Protein AF-0000000087521848 (afdb_homodimer)

Secondary structure (DSSP, 8-state):
--------------------------HHHHHHHHHHHHHHHHHHHHHHHHHHHHHHHHHHHHHHHHHHHHHHHHHHHHHHHHHHHHHHHHHHHHHHHHHHHHHHHHHHHTTTTSSSHHHHHHHHHHHHHHHTTEEEE--SSSBP-TTTEEEEEEE--TT--TTBEEEEEE-EEEETTEEEEPEEEEEE---/--------------------------HHHHHHHHHHHHHHHHHHHHHHHHHHHHHHHHHHHHHHHHHHHHHHHHHHHHHHHHHHHHHHHHHHHHHHHHHHHHHHHHHHHTTTTSSSHHHHHHHHHHHHHHHTTEEEE--SSSBP-TTTEEEEEEE--TT--TTBEEEEEE-EEEETTEEEEPEEEEEE---

pLDDT: mean 81.98, std 24.22, range [19.8, 98.88]

InterPro domains:
  IPR000740 GrpE nucleotide exchange factor [MF_01151] (5-189)
  IPR000740 GrpE nucleotide exchange factor [PF01025] (39-188)
  IPR000740 GrpE nucleotide exchange factor [PR00773] (65-81)
  IPR000740 GrpE nucleotide exchange factor [PR00773] (93-108)
  IPR000740 GrpE nucleotide exchange factor [PR00773] (141-156)
  IPR000740 GrpE nucleotide exchange factor [PR00773] (168-187)
  IPR000740 GrpE nucleotide exchange factor [PS01071] (144-187)
  IPR000740 GrpE nucleotide exchange factor [PTHR21237] (8-189)
  IPR000740 GrpE nucleotide exchange factor [cd00446] (59-187)
  IPR009012 GrpE nucleotide exchange factor, head [G3DSA:2.30.22.10] (133-188)
  IPR009012 GrpE nucleotide exchange factor, head [SSF51064] (134-189)
  IPR013805 GrpE nucleotide exchange factor, coiled-coil [G3DSA:3.90.20.20] (2-132)
  IPR013805 GrpE nucleotide exchange factor, coiled-coil [SSF58014] (45-131)

Solvent-accessible surface area (backbone atoms only — not comparable to full-atom values): 21474 Å² total; per-residue (Å²): 138,72,93,75,75,92,79,87,80,79,82,78,81,73,80,82,80,80,80,81,79,78,80,76,82,68,67,70,62,54,56,56,52,51,51,48,48,51,50,49,47,48,52,50,51,50,51,49,50,50,49,51,48,50,49,52,44,52,49,42,51,50,51,38,51,50,50,50,50,50,48,56,52,46,52,56,48,50,58,53,48,52,54,50,42,28,51,49,31,42,48,52,55,53,57,64,43,44,66,44,51,51,50,51,50,53,36,44,75,71,55,69,37,75,59,62,72,60,28,54,44,52,51,48,46,51,50,48,44,38,76,73,42,49,40,79,43,69,72,57,69,38,73,64,42,79,85,54,36,39,79,78,43,77,44,70,28,87,98,33,56,55,58,12,25,56,39,72,76,36,74,10,33,27,44,84,90,44,70,74,38,56,12,32,24,29,30,9,65,16,126,136,85,79,91,84,86,76,86,74,82,79,80,76,76,81,81,81,75,78,78,78,76,80,78,82,70,65,70,63,56,57,56,52,51,52,49,49,50,50,48,49,49,52,49,51,50,52,49,50,50,48,52,48,50,50,51,43,51,50,43,51,50,52,38,52,51,51,51,50,50,49,54,53,46,54,55,47,50,59,54,46,51,54,51,42,29,51,49,31,42,48,52,54,55,57,65,44,44,65,45,53,50,50,51,51,53,36,44,74,72,56,70,38,75,60,64,73,61,27,52,43,51,51,49,46,52,51,50,44,39,75,74,42,50,39,78,45,70,74,56,69,39,76,64,42,78,86,52,35,39,79,77,44,76,44,71,27,87,97,32,56,56,58,13,24,58,38,70,76,37,75,11,32,28,44,85,89,45,72,75,38,55,12,33,24,28,30,10,65,14,124

Foldseek 3Di:
DDDDDDDDDPDCPPPPPPPPPPPPPPPPVVVVVVVVVVVVVVVVVVVVVVVVVVVVVVVVVVVVVVVVVVVVVVVVVVVVVVVVVVLVVLLVVLLVCQVVVQVVVVCVVVVNLVDDDVVVVNVVVVVVNVVSQKDKDFDFLAADDPVQEDEPAEEADPPHAFRTFHGFPAIWIAGVPGTSGHTYTYTHRYD/DDDDDDDPCPDDDDDDPPVPPPPPPPPPVVVVVVVVVVVVVVVVVVVVVVVVVVVVVVVVVVVVVVVVVVVVVVVVVVVVVVVVVVLVVLLVVLLVCQVVVQVVVVCVVVVNLVDDDVVVVNVVVVVVNVVSQKDKDFDFLAADDPVQEDEPAEEADPPHAFRTFHGFPGIWIDGVPGTSGHTYTYTHRYD

Radius of gyration: 54.97 Å; Cα contacts (8 Å, |Δi|>4): 414; chains: 2; bounding box: 96×169×118 Å

Structure (mmCIF, N/CA/C/O backbone):
data_AF-0000000087521848-model_v1
#
loop_
_entity.id
_entity.type
_entity.pdbx_description
1 polymer 'Protein GrpE'
#
loop_
_atom_site.group_PDB
_atom_site.id
_atom_site.type_symbol
_atom_site.label_atom_id
_atom_site.label_alt_id
_atom_site.label_comp_id
_atom_site.label_asym_id
_atom_site.label_entity_id
_atom_site.label_seq_id
_atom_site.pdbx_PDB_ins_code
_atom_site.Cartn_x
_atom_site.Cartn_y
_atom_site.Cartn_z
_atom_site.occupancy
_atom_site.B_iso_or_equiv
_atom_site.auth_seq_id
_atom_site.auth_comp_id
_atom_site.auth_asym_id
_atom_site.auth_atom_id
_atom_site.pdbx_PDB_model_num
ATOM 1 N N . MET A 1 1 ? -57.281 139.625 13.328 1 21.78 1 MET A N 1
ATOM 2 C CA . MET A 1 1 ? -56.188 139.5 12.367 1 21.78 1 MET A CA 1
ATOM 3 C C . MET A 1 1 ? -54.938 138.875 13.039 1 21.78 1 MET A C 1
ATOM 5 O O . MET A 1 1 ? -54.906 138.75 14.258 1 21.78 1 MET A O 1
ATOM 9 N N . SER A 1 2 ? -53.875 139.75 13.156 1 20.95 2 SER A N 1
ATOM 10 C CA . SER A 1 2 ? -52.531 139.5 12.594 1 20.95 2 SER A CA 1
ATOM 11 C C . SER A 1 2 ? -51.531 139.125 13.664 1 20.95 2 SER A C 1
ATOM 13 O O . SER A 1 2 ? -50.344 138.875 13.359 1 20.95 2 SER A O 1
ATOM 15 N N . GLU A 1 3 ? -51.625 139.5 14.93 1 25.28 3 GLU A N 1
ATOM 16 C CA . GLU A 1 3 ? -50.312 140 15.438 1 25.28 3 GLU A CA 1
ATOM 17 C C . GLU A 1 3 ? -49.406 138.75 15.688 1 25.28 3 GLU A C 1
ATOM 19 O O . GLU A 1 3 ? -49.688 137.875 16.531 1 25.28 3 GLU A O 1
ATOM 24 N N . ALA A 1 4 ? -48.406 138.5 14.828 1 26.34 4 ALA A N 1
ATOM 25 C CA . ALA A 1 4 ? -47.531 137.375 14.43 1 26.34 4 ALA A CA 1
ATOM 26 C C . ALA A 1 4 ? -46.562 137.125 15.539 1 26.34 4 ALA A C 1
ATOM 28 O O . ALA A 1 4 ? -46.469 135.875 15.953 1 26.34 4 ALA A O 1
ATOM 29 N N . GLN A 1 5 ? -45.344 137.75 15.734 1 21.48 5 GLN A N 1
ATOM 30 C CA . GLN A 1 5 ? -44.094 137.25 15.164 1 21.48 5 GLN A CA 1
ATOM 31 C C . GLN A 1 5 ? -43.188 136.75 16.234 1 21.48 5 GLN A C 1
ATOM 33 O O . GLN A 1 5 ? -42.25 136 15.93 1 21.48 5 GLN A O 1
ATOM 38 N N . ASP A 1 6 ? -43.219 137.125 17.547 1 24.8 6 ASP A N 1
ATOM 39 C CA . ASP A 1 6 ? -41.875 137.5 18.031 1 24.8 6 ASP A CA 1
ATOM 40 C C . ASP A 1 6 ? -41.062 136.25 18.266 1 24.8 6 ASP A C 1
ATOM 42 O O . ASP A 1 6 ? -41.594 135.25 18.766 1 24.8 6 ASP A O 1
ATOM 46 N N . GLN A 1 7 ? -39.656 136.125 17.938 1 22.33 7 GLN A N 1
ATOM 47 C CA . GLN A 1 7 ? -38.562 135.25 17.406 1 22.33 7 GLN A CA 1
ATOM 48 C C . GLN A 1 7 ? -37.875 134.5 18.5 1 22.33 7 GLN A C 1
ATOM 50 O O . GLN A 1 7 ? -37.5 133.375 18.281 1 22.33 7 GLN A O 1
ATOM 55 N N . ASN A 1 8 ? -37.344 135 19.672 1 25.5 8 ASN A N 1
ATOM 56 C CA . ASN A 1 8 ? -35.906 135 19.875 1 25.5 8 ASN A CA 1
ATOM 57 C C . ASN A 1 8 ? -35.469 133.625 20.391 1 25.5 8 ASN A C 1
ATOM 59 O O . ASN A 1 8 ? -36.312 132.875 20.906 1 25.5 8 ASN A O 1
ATOM 63 N N . ALA A 1 9 ? -34.031 133.375 20.906 1 26.81 9 ALA A N 1
ATOM 64 C CA . ALA A 1 9 ? -32.75 132.75 20.781 1 26.81 9 ALA A CA 1
ATOM 65 C C . ALA A 1 9 ? -32.531 131.75 21.938 1 26.81 9 ALA A C 1
ATOM 67 O O . ALA A 1 9 ? -32.188 132.125 23.047 1 26.81 9 ALA A O 1
ATOM 68 N N . ASN A 1 10 ? -33.5 131 22.344 1 25.69 10 ASN A N 1
ATOM 69 C CA . ASN A 1 10 ? -33.219 130.25 23.562 1 25.69 10 ASN A CA 1
ATOM 70 C C . ASN A 1 10 ? -31.984 129.375 23.406 1 25.69 10 ASN A C 1
ATOM 72 O O . ASN A 1 10 ? -31.906 128.5 22.516 1 25.69 10 ASN A O 1
ATOM 76 N N . SER A 1 11 ? -30.75 129.875 23.859 1 28.94 11 SER A N 1
ATOM 77 C CA . SER A 1 11 ? -29.391 129.375 23.938 1 28.94 11 SER A CA 1
ATOM 78 C C . SER A 1 11 ? -29.359 128 24.594 1 28.94 11 SER A C 1
ATOM 80 O O . SER A 1 11 ? -29.984 127.812 25.641 1 28.94 11 SER A O 1
ATOM 82 N N . GLY A 1 12 ? -29.203 126.875 23.781 1 26.44 12 GLY A N 1
ATOM 83 C CA . GLY A 1 12 ? -29.172 125.438 23.859 1 26.44 12 GLY A CA 1
ATOM 84 C C . GLY A 1 12 ? -28.062 124.875 24.75 1 26.44 12 GLY A C 1
ATOM 85 O O . GLY A 1 12 ? -26.891 125 24.375 1 26.44 12 GLY A O 1
ATOM 86 N N . GLN A 1 13 ? -27.969 125.25 26.141 1 26.81 13 GLN A N 1
ATOM 87 C CA . GLN A 1 13 ? -26.875 124.812 27.016 1 26.81 13 GLN A CA 1
ATOM 88 C C . GLN A 1 13 ? -26.719 123.312 27.016 1 26.81 13 GLN A C 1
ATOM 90 O O . GLN A 1 13 ? -27.609 122.562 27.469 1 26.81 13 GLN A O 1
ATOM 95 N N . GLN A 1 14 ? -26.125 122.688 25.953 1 27.67 14 GLN A N 1
ATOM 96 C CA . GLN A 1 14 ? -25.953 121.25 25.812 1 27.67 14 GLN A CA 1
ATOM 97 C C . GLN A 1 14 ? -25.016 120.688 26.891 1 27.67 14 GLN A C 1
ATOM 99 O O . GLN A 1 14 ? -23.891 121.188 27.062 1 27.67 14 GLN A O 1
ATOM 104 N N . PRO A 1 15 ? -25.484 120.25 28.109 1 32.34 15 PRO A N 1
ATOM 105 C CA . PRO A 1 15 ? -24.594 119.688 29.125 1 32.34 15 PRO A CA 1
ATOM 106 C C . PRO A 1 15 ? -23.766 118.562 28.609 1 32.34 15 PRO A C 1
ATOM 108 O O . PRO A 1 15 ? -24.219 117.75 27.766 1 32.34 15 PRO A O 1
ATOM 111 N N . GLU A 1 16 ? -22.391 118.625 28.422 1 28.19 16 GLU A N 1
ATOM 112 C CA . GLU A 1 16 ? -21.328 117.75 27.984 1 28.19 16 GLU A CA 1
ATOM 113 C C . GLU A 1 16 ? -21.188 116.562 28.953 1 28.19 16 GLU A C 1
ATOM 115 O O . GLU A 1 16 ? -20.859 116.75 30.125 1 28.19 16 GLU A O 1
ATOM 120 N N . ASN A 1 17 ? -22.141 115.562 29.062 1 29.97 17 ASN A N 1
ATOM 121 C CA . ASN A 1 17 ? -22 114.375 29.859 1 29.97 17 ASN A CA 1
ATOM 122 C C . ASN A 1 17 ? -20.734 113.625 29.516 1 29.97 17 ASN A C 1
ATOM 124 O O . ASN A 1 17 ? -20.562 113.125 28.391 1 29.97 17 ASN A O 1
ATOM 128 N N . GLN A 1 18 ? -19.516 113.875 30.062 1 26.53 18 GLN A N 1
ATOM 129 C CA . GLN A 1 18 ? -18.219 113.25 29.953 1 26.53 18 GLN A CA 1
ATOM 130 C C . GLN A 1 18 ? -18.281 111.75 30.406 1 26.53 18 GLN A C 1
ATOM 132 O O . GLN A 1 18 ? -18.516 111.5 3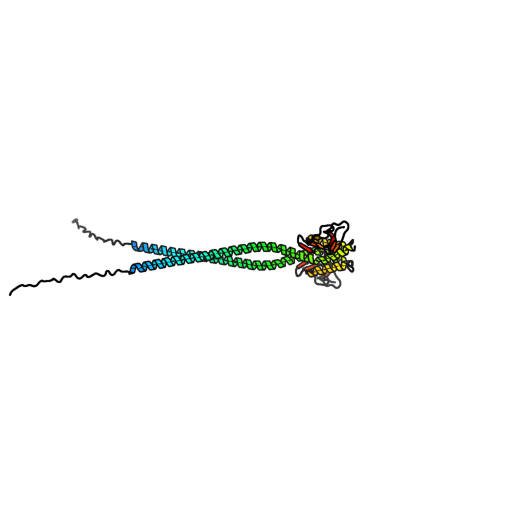1.594 1 26.53 18 GLN A O 1
ATOM 137 N N . GLN A 1 19 ? -18.875 110.812 29.656 1 28.72 19 GLN A N 1
ATOM 138 C CA . GLN A 1 19 ? -18.859 109.375 29.922 1 28.72 19 GLN A CA 1
ATOM 139 C C . GLN A 1 19 ? -17.438 108.812 30.047 1 28.72 19 GLN A C 1
ATOM 141 O O . GLN A 1 19 ? -16.625 109 29.125 1 28.72 19 GLN A O 1
ATOM 146 N N . GLU A 1 20 ? -16.812 108.75 31.234 1 29.39 20 GLU A N 1
ATOM 147 C CA . GLU A 1 20 ? -15.539 108.125 31.625 1 29.39 20 GLU A CA 1
ATOM 148 C C . GLU A 1 20 ? -15.469 106.688 31.156 1 29.39 20 GLU A C 1
ATOM 150 O O . GLU A 1 20 ? -16.312 105.875 31.516 1 29.39 20 GLU A O 1
ATOM 155 N N . ALA A 1 21 ? -14.883 106.312 29.984 1 33.12 21 ALA A N 1
ATOM 156 C CA . ALA A 1 21 ? -14.594 105.062 29.359 1 33.12 21 ALA A CA 1
ATOM 157 C C . ALA A 1 21 ? -13.719 104.188 30.281 1 33.12 21 ALA A C 1
ATOM 159 O O . ALA A 1 21 ? -12.617 104.562 30.656 1 33.12 21 ALA A O 1
ATOM 160 N N . ALA A 1 22 ? -14.289 103.375 31.172 1 34.16 22 ALA A N 1
ATOM 161 C CA . ALA A 1 22 ? -13.594 102.312 31.922 1 34.16 22 ALA A CA 1
ATOM 162 C C . ALA A 1 22 ? -12.844 101.375 30.969 1 34.16 22 ALA A C 1
ATOM 164 O O . ALA A 1 22 ? -13.422 100.875 30.031 1 34.16 22 ALA A O 1
ATOM 165 N N . GLU A 1 23 ? -11.602 101.5 30.672 1 31.2 23 GLU A N 1
ATOM 166 C CA . GLU A 1 23 ? -10.664 100.625 29.953 1 31.2 23 GLU A CA 1
ATOM 167 C C . GLU A 1 23 ? -10.594 99.25 30.578 1 31.2 23 GLU A C 1
ATOM 169 O O . GLU A 1 23 ? -10.156 99.125 31.719 1 31.2 23 GLU A O 1
ATOM 174 N N . ALA A 1 24 ? -11.562 98.312 30.406 1 39.66 24 ALA A N 1
ATOM 175 C CA . ALA A 1 24 ? -11.539 96.938 30.828 1 39.66 24 ALA A CA 1
ATOM 176 C C . ALA A 1 24 ? -10.297 96.188 30.312 1 39.66 24 ALA A C 1
ATOM 178 O O . ALA A 1 24 ? -9.984 96.312 29.125 1 39.66 24 ALA A O 1
ATOM 179 N N . GLN A 1 25 ? -9.312 95.938 31.109 1 36.03 25 GLN A N 1
ATOM 180 C CA . GLN A 1 25 ? -8.094 95.188 30.875 1 36.03 25 GLN A CA 1
ATOM 181 C C . GLN A 1 25 ? -8.414 93.75 30.5 1 36.03 25 GLN A C 1
ATOM 183 O O . GLN A 1 25 ? -8.93 93 31.312 1 36.03 25 GLN A O 1
ATOM 188 N N . PRO A 1 26 ? -8.922 93.375 29.312 1 44.09 26 PRO A N 1
ATOM 189 C CA . PRO A 1 26 ? -9.305 92.062 28.797 1 44.09 26 PRO A CA 1
ATOM 190 C C . PRO A 1 26 ? -8.156 91.062 28.844 1 44.09 26 PRO A C 1
ATOM 192 O O . PRO A 1 26 ? -8.336 89.875 28.469 1 44.09 26 PRO A O 1
ATOM 195 N N . ASN A 1 27 ? -6.926 91.375 29.156 1 47.56 27 ASN A N 1
ATOM 196 C CA . ASN A 1 27 ? -5.84 90.562 28.672 1 47.56 27 ASN A CA 1
ATOM 197 C C . ASN A 1 27 ? -5.652 89.312 29.547 1 47.56 27 ASN A C 1
ATOM 199 O O . ASN A 1 27 ? -5.004 88.312 29.141 1 47.56 27 ASN A O 1
ATOM 203 N N . ALA A 1 28 ? -5.98 89.25 30.859 1 55.75 28 ALA A N 1
ATOM 204 C CA . ALA A 1 28 ? -5.57 88.125 31.703 1 55.75 28 ALA A CA 1
ATOM 205 C C . ALA A 1 28 ? -6.434 86.938 31.422 1 55.75 28 ALA A C 1
ATOM 207 O O . ALA A 1 28 ? -5.957 85.812 31.516 1 55.75 28 ALA A O 1
ATOM 208 N N . ASP A 1 29 ? -7.668 87.125 30.906 1 57.5 29 ASP A N 1
ATOM 209 C CA . ASP A 1 29 ? -8.617 86 30.766 1 57.5 29 ASP A CA 1
ATOM 210 C C . ASP A 1 29 ? -8.359 85.188 29.5 1 57.5 29 ASP A C 1
ATOM 212 O O . ASP A 1 29 ? -8.555 84 29.484 1 57.5 29 ASP A O 1
ATOM 216 N N . ALA A 1 30 ? -7.707 85.812 28.5 1 63.31 30 ALA A N 1
ATOM 217 C CA . ALA A 1 30 ? -7.512 85.125 27.219 1 63.31 30 ALA A CA 1
ATOM 218 C C . ALA A 1 30 ? -6.363 84.125 27.297 1 63.31 30 ALA A C 1
ATOM 220 O O . ALA A 1 30 ? -6.441 83.062 26.719 1 63.31 30 ALA A O 1
ATOM 221 N N . LEU A 1 31 ? -5.316 84.438 28.109 1 58.38 31 LEU A N 1
ATOM 222 C CA . LEU A 1 31 ? -4.172 83.562 28.234 1 58.38 31 LEU A CA 1
ATOM 223 C C . LEU A 1 31 ? -4.543 82.312 29.031 1 58.38 31 LEU A C 1
ATOM 225 O O . LEU A 1 31 ? -4.105 81.188 28.719 1 58.38 31 LEU A O 1
ATOM 229 N N . GLY A 1 32 ? -5.371 82.5 30.062 1 63.59 32 GLY A N 1
ATOM 230 C CA . GLY A 1 32 ? -5.836 81.375 30.859 1 63.59 32 GLY A CA 1
ATOM 231 C C . GLY A 1 32 ? -6.734 80.438 30.094 1 63.59 32 GLY A C 1
ATOM 232 O O . GLY A 1 32 ? -6.664 79.188 30.281 1 63.59 32 GLY A O 1
ATOM 233 N N . GLN A 1 33 ? -7.535 80.938 29.203 1 65.19 33 GLN A N 1
ATOM 234 C CA . GLN A 1 33 ? -8.43 80.188 28.375 1 65.19 33 GLN A CA 1
ATOM 235 C C . GLN A 1 33 ? -7.645 79.438 27.297 1 65.19 33 GLN A C 1
ATOM 237 O O . GLN A 1 33 ? -7.969 78.25 26.984 1 65.19 33 GLN A O 1
ATOM 242 N N . ALA A 1 34 ? -6.582 80.062 26.75 1 65.19 34 ALA A N 1
ATOM 243 C CA . ALA A 1 34 ? -5.738 79.375 25.75 1 65.19 34 ALA A CA 1
ATOM 244 C C . ALA A 1 34 ? -4.973 78.25 26.359 1 65.19 34 ALA A C 1
ATOM 246 O O . ALA A 1 34 ? -4.832 77.188 25.719 1 65.19 34 ALA A O 1
ATOM 247 N N . GLU A 1 35 ? -4.5 78.375 27.625 1 62.38 35 GLU A N 1
ATOM 248 C CA . GLU A 1 35 ? -3.785 77.312 28.328 1 62.38 35 GLU A CA 1
ATOM 249 C C . GLU A 1 35 ? -4.719 76.188 28.672 1 62.38 35 GLU A C 1
ATOM 251 O O . GLU A 1 35 ? -4.324 75 28.594 1 62.38 35 GLU A O 1
ATOM 256 N N . ALA A 1 36 ? -5.953 76.5 29 1 66.62 36 ALA A N 1
ATOM 257 C CA . ALA A 1 36 ? -6.949 75.438 29.297 1 66.62 36 ALA A CA 1
ATOM 258 C C . ALA A 1 36 ? -7.312 74.688 28.031 1 66.62 36 ALA A C 1
ATOM 260 O O . ALA A 1 36 ? -7.488 73.438 28.078 1 66.62 36 ALA A O 1
ATOM 261 N N . ILE A 1 37 ? -7.363 75.375 26.906 1 69.44 37 ILE A N 1
ATOM 262 C CA . ILE A 1 37 ? -7.695 74.75 25.625 1 69.44 37 ILE A CA 1
ATOM 263 C C . ILE A 1 37 ? -6.539 73.812 25.172 1 69.44 37 ILE A C 1
ATOM 265 O O . ILE A 1 37 ? -6.754 72.75 24.688 1 69.44 37 ILE A O 1
ATOM 269 N N . LEU A 1 38 ? -5.328 74.375 25.375 1 62.38 38 LEU A N 1
ATOM 270 C CA . LEU A 1 38 ? -4.152 73.625 25.016 1 62.38 38 LEU A CA 1
ATOM 271 C C . LEU A 1 38 ? -4.012 72.375 25.906 1 62.38 38 LEU A C 1
ATOM 273 O O . LEU A 1 38 ? -3.643 71.312 25.422 1 62.38 38 LEU A O 1
ATOM 277 N N . ASN A 1 39 ? -4.27 72.562 27.219 1 61.84 39 ASN A N 1
ATOM 278 C CA . ASN A 1 39 ? -4.23 71.438 28.156 1 61.84 39 ASN A CA 1
ATOM 279 C C . ASN A 1 39 ? -5.32 70.438 27.844 1 61.84 39 ASN A C 1
ATOM 281 O O . ASN A 1 39 ? -5.09 69.25 27.938 1 61.84 39 ASN A O 1
ATOM 285 N N . GLU A 1 40 ? -6.461 71 27.547 1 65.81 40 GLU A N 1
ATOM 286 C CA . GLU A 1 40 ? -7.566 70.125 27.188 1 65.81 40 GLU A CA 1
ATOM 287 C C . GLU A 1 40 ? -7.301 69.375 25.875 1 65.81 40 GLU A C 1
ATOM 289 O O . GLU A 1 40 ? -7.629 68.188 25.719 1 65.81 40 GLU A O 1
ATOM 294 N N . ALA A 1 41 ? -6.707 70.062 24.875 1 66.62 41 ALA A N 1
ATOM 295 C CA . ALA A 1 41 ? -6.328 69.438 23.594 1 66.62 41 ALA A CA 1
ATOM 296 C C . ALA A 1 41 ? -5.23 68.438 23.797 1 66.62 41 ALA A C 1
ATOM 298 O O . ALA A 1 41 ? -5.211 67.375 23.094 1 66.62 41 ALA A O 1
ATOM 299 N N . GLY A 1 42 ? -4.328 68.688 24.688 1 62.62 42 GLY A N 1
ATOM 300 C CA . GLY A 1 42 ? -3.271 67.75 25.016 1 62.62 42 GLY A CA 1
ATOM 301 C C . GLY A 1 42 ? -3.787 66.5 25.672 1 62.62 42 GLY A C 1
ATOM 302 O O . GLY A 1 42 ? -3.32 65.375 25.344 1 62.62 42 GLY A O 1
ATOM 303 N N . VAL A 1 43 ? -4.672 66.75 26.641 1 64.94 43 VAL A N 1
ATOM 304 C CA . VAL A 1 43 ? -5.266 65.625 27.328 1 64.94 43 VAL A CA 1
ATOM 305 C C . VAL A 1 43 ? -6.102 64.812 26.359 1 64.94 43 VAL A C 1
ATOM 307 O O . VAL A 1 43 ? -6.086 63.562 26.406 1 64.94 43 VAL A O 1
ATOM 310 N N . SER A 1 44 ? -6.797 65.5 25.453 1 63.69 44 SER A N 1
ATOM 311 C CA . SER A 1 44 ? -7.629 64.812 24.453 1 63.69 44 SER A CA 1
ATOM 312 C C . SER A 1 44 ? -6.777 64.062 23.453 1 63.69 44 SER A C 1
ATOM 314 O O . SER A 1 44 ? -7.121 62.938 23.062 1 63.69 44 SER A O 1
ATOM 316 N N . ALA A 1 45 ? -5.68 64.625 23.047 1 63.25 45 ALA A N 1
ATOM 317 C CA . ALA A 1 45 ? -4.766 64 22.109 1 63.25 45 ALA A CA 1
ATOM 318 C C . ALA A 1 45 ? -4.109 62.781 22.766 1 63.25 45 ALA A C 1
ATOM 320 O O . ALA A 1 45 ? -3.943 61.719 22.125 1 63.25 45 ALA A O 1
ATOM 321 N N . GLU A 1 46 ? -3.793 62.844 24.031 1 62.97 46 GLU A N 1
ATOM 322 C CA . GLU A 1 46 ? -3.191 61.75 24.781 1 62.97 46 GLU A CA 1
ATOM 323 C C . GLU A 1 46 ? -4.18 60.594 24.984 1 62.97 46 GLU A C 1
ATOM 325 O O . GLU A 1 46 ? -3.807 59.438 24.891 1 62.97 46 GLU A O 1
ATOM 330 N N . GLN A 1 47 ? -5.414 61.031 25.266 1 64.62 47 GLN A N 1
ATOM 331 C CA . GLN A 1 47 ? -6.465 60.031 25.422 1 64.62 47 GLN A CA 1
ATOM 332 C C . GLN A 1 47 ? -6.742 59.312 24.109 1 64.62 47 GLN A C 1
ATOM 334 O O . GLN A 1 47 ? -6.961 58.094 24.094 1 64.62 47 GLN A O 1
ATOM 339 N N . SER A 1 48 ? -6.688 60.031 23.016 1 68.25 48 SER A N 1
ATOM 340 C CA . SER A 1 48 ? -6.914 59.438 21.688 1 68.25 48 SER A CA 1
ATOM 341 C C . SER A 1 48 ? -5.793 58.5 21.297 1 68.25 48 SER A C 1
ATOM 343 O O . SER A 1 48 ? -6.051 57.438 20.734 1 68.25 48 SER A O 1
ATOM 345 N N . GLU A 1 49 ? -4.605 58.875 21.641 1 67.12 49 GLU A N 1
ATOM 346 C CA . GLU A 1 49 ? -3.463 58.031 21.344 1 67.12 49 GLU A CA 1
ATOM 347 C C . GLU A 1 49 ? -3.5 56.75 22.172 1 67.12 49 GLU A C 1
ATOM 349 O O . GLU A 1 49 ? -3.18 55.656 21.672 1 67.12 49 GLU A O 1
ATOM 354 N N . GLN A 1 50 ? -3.918 56.938 23.406 1 68.94 50 GLN A N 1
ATOM 355 C CA . GLN A 1 50 ? -4.051 55.812 24.297 1 68.94 50 GLN A CA 1
ATOM 356 C C . GLN A 1 50 ? -5.148 54.844 23.797 1 68.94 50 GLN A C 1
ATOM 358 O O . GLN A 1 50 ? -4.996 53.625 23.859 1 68.94 50 GLN A O 1
ATOM 363 N N . ASP A 1 51 ? -6.18 55.5 23.297 1 73.56 51 ASP A N 1
ATOM 364 C CA . ASP A 1 51 ? -7.285 54.719 22.766 1 73.56 51 ASP A CA 1
ATOM 365 C C . ASP A 1 51 ? -6.863 53.969 21.484 1 73.56 51 ASP A C 1
ATOM 367 O O . ASP A 1 51 ? -7.227 52.812 21.297 1 73.56 51 ASP A O 1
ATOM 371 N N . GLU A 1 52 ? -6.105 54.656 20.641 1 74.94 52 GLU A N 1
ATOM 372 C CA . GLU A 1 52 ? -5.641 54.062 19.391 1 74.94 52 GLU A CA 1
ATOM 373 C C . GLU A 1 52 ? -4.684 52.906 19.672 1 74.94 52 GLU A C 1
ATOM 375 O O . GLU A 1 52 ? -4.758 51.844 19.016 1 74.94 52 GLU A O 1
ATOM 380 N N . VAL A 1 53 ? -3.889 53.062 20.672 1 79.06 53 VAL A N 1
ATOM 381 C CA . VAL A 1 53 ? -2.916 52.031 21.047 1 79.06 53 VAL A CA 1
ATOM 382 C C . VAL A 1 53 ? -3.635 50.844 21.656 1 79.06 53 VAL A C 1
ATOM 384 O O . VAL A 1 53 ? -3.293 49.688 21.375 1 79.06 53 VAL A O 1
ATOM 387 N N . GLY A 1 54 ? -4.602 51.188 22.453 1 82.38 54 GLY A N 1
ATOM 388 C CA . GLY A 1 54 ? -5.434 50.156 23.016 1 82.38 54 GLY A CA 1
ATOM 389 C C . GLY A 1 54 ? -6.137 49.312 21.953 1 82.38 54 GLY A C 1
ATOM 390 O O . GLY A 1 54 ? -6.219 48.094 22.078 1 82.38 54 GLY A O 1
ATOM 391 N N . GLU A 1 55 ? -6.547 50 20.906 1 87.56 55 GLU A N 1
ATOM 392 C CA . GLU A 1 55 ? -7.215 49.312 19.797 1 87.56 55 GLU A CA 1
ATOM 393 C C . GLU A 1 55 ? -6.238 48.438 19.031 1 87.56 55 GLU A C 1
ATOM 395 O O . GLU A 1 55 ? -6.582 47.312 18.656 1 87.56 55 GLU A O 1
ATOM 400 N N . VAL A 1 56 ? -5.004 48.938 18.766 1 89 56 VAL A N 1
ATOM 401 C CA . VAL A 1 56 ? -3.99 48.188 18.047 1 89 56 VAL A CA 1
ATOM 402 C C . VAL A 1 56 ? -3.604 46.938 18.844 1 89 56 VAL A C 1
ATOM 404 O O . VAL A 1 56 ? -3.459 45.875 18.297 1 89 56 VAL A O 1
ATOM 407 N N . VAL A 1 57 ? -3.473 47.062 20.203 1 91.06 57 VAL A N 1
ATOM 408 C CA . VAL A 1 57 ? -3.117 45.969 21.078 1 91.06 57 VAL A CA 1
ATOM 409 C C . VAL A 1 57 ? -4.211 44.906 21.047 1 91.06 57 VAL A C 1
ATOM 411 O O . VAL A 1 57 ? -3.918 43.688 20.953 1 91.06 57 VAL A O 1
ATOM 414 N N . THR A 1 58 ? -5.461 45.406 21.125 1 93 58 THR A N 1
ATOM 415 C CA . THR A 1 58 ? -6.594 44.469 21.094 1 93 58 THR A CA 1
ATOM 416 C C . THR A 1 58 ? -6.645 43.719 19.766 1 93 58 THR A C 1
ATOM 418 O O . THR A 1 58 ? -6.879 42.531 19.734 1 93 58 THR A O 1
ATOM 421 N N . GLU A 1 59 ? -6.398 44.469 18.703 1 95.06 59 GLU A N 1
ATOM 422 C CA . GLU A 1 59 ? -6.41 43.875 17.375 1 95.06 59 GLU A CA 1
ATOM 423 C C . GLU A 1 59 ? -5.293 42.844 17.234 1 95.06 59 GLU A C 1
ATOM 425 O O . GLU A 1 59 ? -5.523 41.719 16.734 1 95.06 59 GLU A O 1
ATOM 430 N N . LEU A 1 60 ? -4.059 43.156 17.688 1 95.38 60 LEU A N 1
ATOM 431 C CA . LEU A 1 60 ? -2.916 42.25 17.578 1 95.38 60 LEU A CA 1
ATOM 432 C C . LEU A 1 60 ? -3.131 41 18.438 1 95.38 60 LEU A C 1
ATOM 434 O O . LEU A 1 60 ? -2.785 39.906 18.016 1 95.38 60 LEU A O 1
ATOM 438 N N . ARG A 1 61 ? -3.73 41.156 19.641 1 94.81 61 ARG A N 1
ATOM 439 C CA . ARG A 1 61 ? -4.023 40.031 20.516 1 94.81 61 ARG A CA 1
ATOM 440 C C . ARG A 1 61 ? -5.051 39.094 19.891 1 94.81 61 ARG A C 1
ATOM 442 O O . ARG A 1 61 ? -4.902 37.875 19.953 1 94.81 61 ARG A O 1
ATOM 449 N N . ASN A 1 62 ? -6.066 39.719 19.266 1 96.62 62 ASN A N 1
ATOM 450 C CA . ASN A 1 62 ? -7.086 38.938 18.594 1 96.62 62 ASN A CA 1
ATOM 451 C C . ASN A 1 62 ? -6.504 38.156 17.406 1 96.62 62 ASN A C 1
ATOM 453 O O . ASN A 1 62 ? -6.84 37 17.188 1 96.62 62 ASN A O 1
ATOM 457 N N . ASP A 1 63 ? -5.645 38.812 16.625 1 97.31 63 ASP A N 1
ATOM 458 C CA . ASP A 1 63 ? -5.008 38.188 15.477 1 97.31 63 ASP A CA 1
ATOM 459 C C . ASP A 1 63 ? -4.113 37.031 15.938 1 97.31 63 ASP A C 1
ATOM 461 O O . ASP A 1 63 ? -4.109 35.938 15.32 1 97.31 63 ASP A O 1
ATOM 465 N N . LEU A 1 64 ? -3.377 37.25 17.047 1 97.5 64 LEU A N 1
ATOM 466 C CA . LEU A 1 64 ? -2.496 36.219 17.609 1 97.5 64 LEU A CA 1
ATOM 467 C C . LEU A 1 64 ? -3.297 35 18.094 1 97.5 64 LEU A C 1
ATOM 469 O O . LEU A 1 64 ? -2.938 33.875 17.812 1 97.5 64 LEU A O 1
ATOM 473 N N . LEU A 1 65 ? -4.422 35.312 18.797 1 97.12 65 LEU A N 1
ATOM 474 C CA . LEU A 1 65 ? -5.273 34.25 19.312 1 97.12 65 LEU A CA 1
ATOM 475 C C . LEU A 1 65 ? -5.918 33.469 18.172 1 97.12 65 LEU A C 1
ATOM 477 O O . LEU A 1 65 ? -6.008 32.25 18.234 1 97.12 65 LEU A O 1
ATOM 481 N N . ARG A 1 66 ? -6.355 34.156 17.141 1 97.25 66 ARG A N 1
ATOM 482 C CA . ARG A 1 66 ? -6.949 33.5 15.969 1 97.25 66 ARG A CA 1
ATOM 483 C C . ARG A 1 66 ? -5.941 32.594 15.266 1 97.25 66 ARG A C 1
ATOM 485 O O . ARG A 1 66 ? -6.25 31.453 14.945 1 97.25 66 ARG A O 1
ATOM 492 N N . LEU A 1 67 ? -4.746 33.125 15.039 1 97.56 67 LEU A N 1
ATOM 493 C CA . LEU A 1 67 ? -3.709 32.312 14.375 1 97.56 67 LEU A CA 1
ATOM 494 C C . LEU A 1 67 ? -3.326 31.109 15.211 1 97.56 67 LEU A C 1
ATOM 496 O O . LEU A 1 67 ? -3.09 30.031 14.672 1 97.56 67 LEU A O 1
ATOM 500 N N . GLN A 1 68 ? -3.256 31.25 16.531 1 97.12 68 GLN A N 1
ATOM 501 C CA . GLN A 1 68 ? -2.971 30.141 17.438 1 97.12 68 GLN A CA 1
ATOM 502 C C . GLN A 1 68 ? -4.043 29.062 17.344 1 97.12 68 GLN A C 1
ATOM 504 O O . GLN A 1 68 ? -3.727 27.859 17.266 1 97.12 68 GLN A O 1
ATOM 509 N N . ALA A 1 69 ? -5.254 29.562 17.266 1 97.25 69 ALA A N 1
ATOM 510 C CA . ALA A 1 69 ? -6.363 28.625 17.125 1 97.25 69 ALA A CA 1
ATOM 511 C C . ALA A 1 69 ? -6.312 27.891 15.789 1 97.25 69 ALA A C 1
ATOM 513 O O . ALA A 1 69 ? -6.531 26.672 15.727 1 97.25 69 ALA A O 1
ATOM 514 N N . GLU A 1 70 ? -6.043 28.672 14.773 1 96.69 70 GLU A N 1
ATOM 515 C CA . GLU A 1 70 ? -5.918 28.094 13.445 1 96.69 70 GLU A CA 1
ATOM 516 C C . GLU A 1 70 ? -4.793 27.062 13.398 1 96.69 70 GLU A C 1
ATOM 518 O O . GLU A 1 70 ? -4.953 25.984 12.812 1 96.69 70 GLU A O 1
ATOM 523 N N . TYR A 1 71 ? -3.742 27.391 14.094 1 96.25 71 TYR A N 1
ATOM 524 C CA . TYR A 1 71 ? -2.584 26.5 14.117 1 96.25 71 TYR A CA 1
ATOM 525 C C . TYR A 1 71 ? -2.896 25.219 14.875 1 96.25 71 TYR A C 1
ATOM 527 O O . TYR A 1 71 ? -2.58 24.125 14.414 1 96.25 71 TYR A O 1
ATOM 535 N N . VAL A 1 72 ? -3.553 25.266 15.984 1 95.62 72 VAL A N 1
ATOM 536 C CA . VAL A 1 72 ? -3.912 24.109 16.797 1 95.62 72 VAL A CA 1
ATOM 537 C C . VAL A 1 72 ? -4.887 23.219 16.031 1 95.62 72 VAL A C 1
ATOM 539 O O . VAL A 1 72 ? -4.715 22 15.984 1 95.62 72 VAL A O 1
ATOM 542 N N . ASN A 1 73 ? -5.848 23.875 15.344 1 95.38 73 ASN A N 1
ATOM 543 C CA . ASN A 1 73 ? -6.824 23.141 14.547 1 95.38 73 ASN A CA 1
ATOM 544 C C . ASN A 1 73 ? -6.168 22.453 13.352 1 95.38 73 ASN A C 1
ATOM 546 O O . ASN A 1 73 ? -6.492 21.312 13.031 1 95.38 73 ASN A O 1
ATOM 550 N N . TYR A 1 74 ? -5.25 23.188 12.812 1 96.31 74 TYR A N 1
ATOM 551 C CA . TYR A 1 74 ? -4.535 22.641 11.664 1 96.31 74 TYR A CA 1
ATOM 552 C C . TYR A 1 74 ? -3.701 21.438 12.062 1 96.31 74 TYR A C 1
ATOM 554 O O . TYR A 1 74 ? -3.695 20.422 11.359 1 96.31 74 TYR A O 1
ATOM 562 N N . ARG A 1 75 ? -3.082 21.5 13.227 1 94.12 75 ARG A N 1
ATOM 563 C CA . ARG A 1 75 ? -2.262 20.391 13.711 1 94.12 75 ARG A CA 1
ATOM 564 C C . ARG A 1 75 ? -3.107 19.141 13.938 1 94.12 75 ARG A C 1
ATOM 566 O O . ARG A 1 75 ? -2.693 18.031 13.594 1 94.12 75 ARG A O 1
ATOM 573 N N . LYS A 1 76 ? -4.273 19.312 14.445 1 93.56 76 LYS A N 1
ATOM 574 C CA . LYS A 1 76 ? -5.191 18.188 14.664 1 93.56 76 LYS A CA 1
ATOM 575 C C . LYS A 1 76 ? -5.637 17.578 13.336 1 93.56 76 LYS A C 1
ATOM 577 O O . LYS A 1 76 ? -5.727 16.359 13.211 1 93.56 76 LYS A O 1
ATOM 582 N N . ARG A 1 77 ? -5.871 18.406 12.375 1 94 77 ARG A N 1
ATOM 583 C CA . ARG A 1 77 ? -6.281 17.953 11.055 1 94 77 ARG A CA 1
ATOM 584 C C . ARG A 1 77 ? -5.156 17.188 10.367 1 94 77 ARG A C 1
ATOM 586 O O . ARG A 1 77 ? -5.398 16.172 9.711 1 94 77 ARG A O 1
ATOM 593 N N . VAL A 1 78 ? -3.91 17.688 10.547 1 94.5 78 VAL A N 1
ATOM 594 C CA . VAL A 1 78 ? -2.752 17.062 9.906 1 94.5 78 VAL A CA 1
ATOM 595 C C . VAL A 1 78 ? -2.58 15.641 10.422 1 94.5 78 VAL A C 1
ATOM 597 O O . VAL A 1 78 ? -2.318 14.719 9.641 1 94.5 78 VAL A O 1
ATOM 600 N N . GLU A 1 79 ? -2.781 15.438 11.719 1 89.88 79 GLU A N 1
ATOM 601 C CA . GLU A 1 79 ? -2.656 14.094 12.281 1 89.88 79 GLU A CA 1
ATOM 602 C C . GLU A 1 79 ? -3.709 13.156 11.695 1 89.88 79 GLU A C 1
ATOM 604 O O . GLU A 1 79 ? -3.404 12.016 11.344 1 89.88 79 GLU A O 1
ATOM 609 N N . ARG A 1 80 ? -4.871 13.609 11.547 1 90.75 80 ARG A N 1
ATOM 610 C CA . ARG A 1 80 ? -5.945 12.828 10.945 1 90.75 80 ARG A CA 1
ATOM 611 C C . ARG A 1 80 ? -5.672 12.555 9.469 1 90.75 80 ARG A C 1
ATOM 613 O O . ARG A 1 80 ? -5.887 11.445 8.984 1 90.75 80 ARG A O 1
ATOM 620 N N . ASP A 1 81 ? -5.191 13.539 8.852 1 93.25 81 ASP A N 1
ATOM 621 C CA . ASP A 1 81 ? -4.887 13.43 7.43 1 93.25 81 ASP A CA 1
ATOM 622 C C . ASP A 1 81 ? -3.76 12.43 7.18 1 93.25 81 ASP A C 1
ATOM 624 O O . ASP A 1 81 ? -3.781 11.695 6.191 1 93.25 81 ASP A O 1
ATOM 628 N N . ARG A 1 82 ? -2.838 12.328 8.141 1 94.62 82 ARG A N 1
ATOM 629 C CA . ARG A 1 82 ? -1.735 11.383 8.016 1 94.62 82 ARG A CA 1
ATOM 630 C C . ARG A 1 82 ? -2.25 9.945 7.973 1 94.62 82 ARG A C 1
ATOM 632 O O . ARG A 1 82 ? -1.803 9.141 7.152 1 94.62 82 ARG A O 1
ATOM 639 N N . GLU A 1 83 ? -3.18 9.586 8.727 1 94.12 83 GLU A N 1
ATOM 640 C CA . GLU A 1 83 ? -3.773 8.258 8.758 1 94.12 83 GLU A CA 1
ATOM 641 C C . GLU A 1 83 ? -4.551 7.969 7.477 1 94.12 83 GLU A C 1
ATOM 643 O O . GLU A 1 83 ? -4.477 6.867 6.93 1 94.12 83 GLU A O 1
ATOM 648 N N . ALA A 1 84 ? -5.238 8.984 7.062 1 94.94 84 ALA A N 1
ATOM 649 C CA . ALA A 1 84 ? -6.016 8.828 5.836 1 94.94 84 ALA A CA 1
ATOM 650 C C . ALA A 1 84 ? -5.105 8.594 4.637 1 94.94 84 ALA A C 1
ATOM 652 O O . ALA A 1 84 ? -5.418 7.785 3.76 1 94.94 84 ALA A O 1
ATOM 653 N N . VAL A 1 85 ? -4.016 9.289 4.629 1 96.38 85 VAL A N 1
ATOM 654 C CA . VAL A 1 85 ? -3.059 9.148 3.539 1 96.38 85 VAL A CA 1
ATOM 655 C C . VAL A 1 85 ? -2.482 7.734 3.535 1 96.38 85 VAL A C 1
ATOM 657 O O . VAL A 1 85 ? -2.391 7.098 2.484 1 96.38 85 VAL A O 1
ATOM 660 N N . ARG A 1 86 ? -2.152 7.219 4.688 1 96.62 86 ARG A N 1
ATOM 661 C CA . ARG A 1 86 ? -1.635 5.859 4.812 1 96.62 86 ARG A CA 1
ATOM 662 C C . ARG A 1 86 ? -2.65 4.84 4.312 1 96.62 86 ARG A C 1
ATOM 664 O O . ARG A 1 86 ? -2.311 3.949 3.529 1 96.62 86 ARG A O 1
ATOM 671 N N . ASP A 1 87 ? -3.83 5.023 4.723 1 96.5 87 ASP A N 1
ATOM 672 C CA . ASP A 1 87 ? -4.898 4.098 4.355 1 96.5 87 ASP A CA 1
ATOM 673 C C . ASP A 1 87 ? -5.148 4.121 2.848 1 96.5 87 ASP A C 1
ATOM 675 O O . ASP A 1 87 ? -5.336 3.072 2.229 1 96.5 87 ASP A O 1
ATOM 679 N N . GLN A 1 88 ? -5.137 5.281 2.336 1 96.94 88 GLN A N 1
ATOM 680 C CA . GLN A 1 88 ? -5.363 5.434 0.902 1 96.94 88 GLN A CA 1
ATOM 681 C C . GLN A 1 88 ? -4.234 4.789 0.099 1 96.94 88 GLN A C 1
ATOM 683 O O . GLN A 1 88 ? -4.48 4.184 -0.949 1 96.94 88 GLN A O 1
ATOM 688 N N . ALA A 1 89 ? -3.014 4.953 0.591 1 97.88 89 ALA A N 1
ATOM 689 C CA . ALA A 1 89 ? -1.87 4.352 -0.09 1 97.88 89 ALA A CA 1
ATOM 690 C C . ALA A 1 89 ? -1.973 2.83 -0.097 1 97.88 89 ALA A C 1
ATOM 692 O O . ALA A 1 89 ? -1.761 2.193 -1.131 1 97.88 89 ALA A O 1
ATOM 693 N N . VAL A 1 90 ? -2.361 2.234 0.986 1 98.38 90 VAL A N 1
ATOM 694 C CA . VAL A 1 90 ? -2.531 0.79 1.09 1 98.38 90 VAL A CA 1
ATOM 695 C C . VAL A 1 90 ? -3.646 0.332 0.152 1 98.38 90 VAL A C 1
ATOM 697 O O . VAL A 1 90 ? -3.475 -0.628 -0.604 1 98.38 90 VAL A O 1
ATOM 700 N N . GLN A 1 91 ? -4.688 1.103 0.173 1 98.06 91 GLN A N 1
ATOM 701 C CA . GLN A 1 91 ? -5.816 0.768 -0.686 1 98.06 91 GLN A CA 1
ATOM 702 C C . GLN A 1 91 ? -5.422 0.809 -2.158 1 98.06 91 GLN A C 1
ATOM 704 O O . GLN A 1 91 ? -5.867 -0.023 -2.951 1 98.06 91 GLN A O 1
ATOM 709 N N . SER A 1 92 ? -4.641 1.719 -2.477 1 97.5 92 SER A N 1
ATOM 710 C CA . SER A 1 92 ? -4.199 1.851 -3.861 1 97.5 92 SER A CA 1
ATOM 711 C C . SER A 1 92 ? -3.402 0.628 -4.305 1 97.5 92 SER A C 1
ATOM 713 O O . SER A 1 92 ? -3.605 0.116 -5.41 1 97.5 92 SER A O 1
ATOM 715 N N . VAL A 1 93 ? -2.535 0.109 -3.465 1 98.56 93 VAL A N 1
ATOM 716 C CA . VAL A 1 93 ? -1.768 -1.088 -3.793 1 98.56 93 VAL A CA 1
ATOM 717 C C . VAL A 1 93 ? -2.705 -2.287 -3.906 1 98.56 93 VAL A C 1
ATOM 719 O O . VAL A 1 93 ? -2.633 -3.053 -4.871 1 98.56 93 VAL A O 1
ATOM 722 N N . LEU A 1 94 ? -3.582 -2.393 -2.967 1 98.75 94 LEU A N 1
ATOM 723 C CA . LEU A 1 94 ? -4.516 -3.514 -2.963 1 98.75 94 LEU A CA 1
ATOM 724 C C . LEU A 1 94 ? -5.355 -3.525 -4.238 1 98.75 94 LEU A C 1
ATOM 726 O O . LEU A 1 94 ? -5.555 -4.582 -4.844 1 98.75 94 LEU A O 1
ATOM 730 N N . ALA A 1 95 ? -5.789 -2.389 -4.652 1 98.56 95 ALA A N 1
ATOM 731 C CA . ALA A 1 95 ? -6.629 -2.273 -5.84 1 98.56 95 ALA A CA 1
ATOM 732 C C . ALA A 1 95 ? -5.887 -2.742 -7.09 1 98.56 95 ALA A C 1
ATOM 734 O O . ALA A 1 95 ? -6.473 -3.387 -7.961 1 98.56 95 ALA A O 1
ATOM 735 N N . THR A 1 96 ? -4.637 -2.479 -7.156 1 98.56 96 THR A N 1
ATOM 736 C CA . THR A 1 96 ? -3.857 -2.842 -8.336 1 98.56 96 THR A CA 1
ATOM 737 C C . THR A 1 96 ? -3.592 -4.344 -8.367 1 98.56 96 THR A C 1
ATOM 739 O O . THR A 1 96 ? -3.225 -4.895 -9.406 1 98.56 96 THR A O 1
ATOM 742 N N . LEU A 1 97 ? -3.814 -5.016 -7.238 1 98.81 97 LEU A N 1
ATOM 743 C CA . LEU A 1 97 ? -3.549 -6.449 -7.145 1 98.81 97 LEU A CA 1
ATOM 744 C C . LEU A 1 97 ? -4.797 -7.254 -7.48 1 98.81 97 LEU A C 1
ATOM 746 O O . LEU A 1 97 ? -4.727 -8.477 -7.645 1 98.81 97 LEU A O 1
ATOM 750 N N . LEU A 1 98 ? -5.887 -6.57 -7.676 1 98.69 98 LEU A N 1
ATOM 751 C CA . LEU A 1 98 ? -7.16 -7.262 -7.844 1 98.69 98 LEU A CA 1
ATOM 752 C C . LEU A 1 98 ? -7.152 -8.117 -9.102 1 98.69 98 LEU A C 1
ATOM 754 O O . LEU A 1 98 ? -7.637 -9.25 -9.094 1 98.69 98 LEU A O 1
ATOM 758 N N . PRO A 1 99 ? -6.555 -7.66 -10.203 1 98.38 99 PRO A N 1
ATOM 759 C CA . PRO A 1 99 ? -6.512 -8.531 -11.383 1 98.38 99 PRO A CA 1
ATOM 760 C C . PRO A 1 99 ? -5.73 -9.82 -11.133 1 98.38 99 PRO A C 1
ATOM 762 O O . PRO A 1 99 ? -6.07 -10.875 -11.688 1 98.38 99 PRO A O 1
ATOM 765 N N . VAL A 1 100 ? -4.719 -9.773 -10.336 1 98.5 100 VAL A N 1
ATOM 766 C CA . VAL A 1 100 ? -3.982 -10.977 -9.961 1 98.5 100 VAL A CA 1
ATOM 767 C C . VAL A 1 100 ? -4.898 -11.922 -9.188 1 98.5 100 VAL A C 1
ATOM 769 O O . VAL A 1 100 ? -4.922 -13.125 -9.453 1 98.5 100 VAL A O 1
ATOM 772 N N . LEU A 1 101 ? -5.66 -11.359 -8.297 1 98.19 101 LEU A N 1
ATOM 773 C CA . LEU A 1 101 ? -6.578 -12.172 -7.5 1 98.19 101 LEU A CA 1
ATOM 774 C C . LEU A 1 101 ? -7.68 -12.758 -8.367 1 98.19 101 LEU A C 1
ATOM 776 O O . LEU A 1 101 ? -8.148 -13.875 -8.125 1 98.19 101 LEU A O 1
ATOM 780 N N . ASP A 1 102 ? -8.047 -12.031 -9.375 1 97.81 102 ASP A N 1
ATOM 781 C CA . ASP A 1 102 ? -9.023 -12.562 -10.328 1 97.81 102 ASP A CA 1
ATOM 782 C C . ASP A 1 102 ? -8.477 -13.812 -11.023 1 97.81 102 ASP A C 1
ATOM 784 O O . ASP A 1 102 ? -9.195 -14.805 -11.18 1 97.81 102 ASP A O 1
ATOM 788 N N . ASP A 1 103 ? -7.25 -13.719 -11.406 1 96.94 103 ASP A N 1
ATOM 789 C CA . ASP A 1 103 ? -6.629 -14.852 -12.094 1 96.94 103 ASP A CA 1
ATOM 790 C C . ASP A 1 103 ? -6.449 -16.031 -11.148 1 96.94 103 ASP A C 1
ATOM 792 O O . ASP A 1 103 ? -6.609 -17.188 -11.562 1 96.94 103 ASP A O 1
ATOM 796 N N . VAL A 1 104 ? -6.145 -15.781 -9.93 1 96.44 104 VAL A N 1
ATOM 797 C CA . VAL A 1 104 ? -6.016 -16.828 -8.922 1 96.44 104 VAL A CA 1
ATOM 798 C C . VAL A 1 104 ? -7.363 -17.516 -8.727 1 96.44 104 VAL A C 1
ATOM 800 O O . VAL A 1 104 ? -7.438 -18.75 -8.695 1 96.44 104 VAL A O 1
ATOM 803 N N . ASP A 1 105 ? -8.367 -16.75 -8.664 1 95.25 105 ASP A N 1
ATOM 804 C CA . ASP A 1 105 ? -9.703 -17.312 -8.477 1 95.25 105 ASP A CA 1
ATOM 805 C C . ASP A 1 105 ? -10.125 -18.141 -9.688 1 95.25 105 ASP A C 1
ATOM 807 O O . ASP A 1 105 ? -10.742 -19.203 -9.531 1 95.25 105 ASP A O 1
ATOM 811 N N . ALA A 1 106 ? -9.836 -17.625 -10.852 1 94.81 106 ALA A N 1
ATOM 812 C CA . ALA A 1 106 ? -10.133 -18.375 -12.07 1 94.81 106 ALA A CA 1
ATOM 813 C C . ALA A 1 106 ? -9.406 -19.719 -12.078 1 94.81 106 ALA A C 1
ATOM 815 O O . ALA A 1 106 ? -9.992 -20.75 -12.422 1 94.81 106 ALA A O 1
ATOM 816 N N . ALA A 1 107 ? -8.172 -19.641 -11.656 1 92.88 107 ALA A N 1
ATOM 817 C CA . ALA A 1 107 ? -7.379 -20.875 -11.594 1 92.88 107 ALA A CA 1
ATOM 818 C C . ALA A 1 107 ? -7.957 -21.844 -10.57 1 92.88 107 ALA A C 1
ATOM 820 O O . ALA A 1 107 ? -7.988 -23.047 -10.805 1 92.88 107 ALA A O 1
ATOM 821 N N . ARG A 1 108 ? -8.398 -21.344 -9.508 1 91.56 108 ARG A N 1
ATOM 822 C CA . ARG A 1 108 ? -9.016 -22.172 -8.484 1 91.56 108 ARG A CA 1
ATOM 823 C C . ARG A 1 108 ? -10.273 -22.859 -9.016 1 91.56 108 ARG A C 1
ATOM 825 O O . ARG A 1 108 ? -10.492 -24.047 -8.773 1 91.56 108 ARG A O 1
ATOM 832 N N . LYS A 1 109 ? -11.016 -22.141 -9.703 1 91 109 LYS A N 1
ATOM 833 C CA . LYS A 1 109 ? -12.258 -22.656 -10.25 1 91 109 LYS A CA 1
ATOM 834 C C . LYS A 1 109 ? -11.984 -23.766 -11.266 1 91 109 LYS A C 1
ATOM 836 O O . LYS A 1 109 ? -12.773 -24.719 -11.391 1 91 109 LYS A O 1
ATOM 841 N N . HIS A 1 110 ? -10.898 -23.672 -11.945 1 89.31 110 HIS A N 1
ATOM 842 C CA . HIS A 1 110 ? -10.547 -24.672 -12.953 1 89.31 110 HIS A CA 1
ATOM 843 C C . HIS A 1 110 ? -9.852 -25.875 -12.328 1 89.31 110 HIS A C 1
ATOM 845 O O . HIS A 1 110 ? -9.508 -26.828 -13.023 1 89.31 110 HIS A O 1
ATOM 851 N N . GLY A 1 111 ? -9.57 -25.812 -11.039 1 87.19 111 GLY A N 1
ATOM 852 C CA . GLY A 1 111 ? -8.977 -26.938 -10.328 1 87.19 111 GLY A CA 1
ATOM 853 C C . GLY A 1 111 ? -7.461 -26.938 -10.391 1 87.19 111 GLY A C 1
ATOM 854 O O . GLY A 1 111 ? -6.82 -27.922 -10.008 1 87.19 111 GLY A O 1
ATOM 855 N N . ASP A 1 112 ? -6.918 -25.875 -10.82 1 82.5 112 ASP A N 1
ATOM 856 C CA . ASP A 1 112 ? -5.473 -25.797 -11.016 1 82.5 11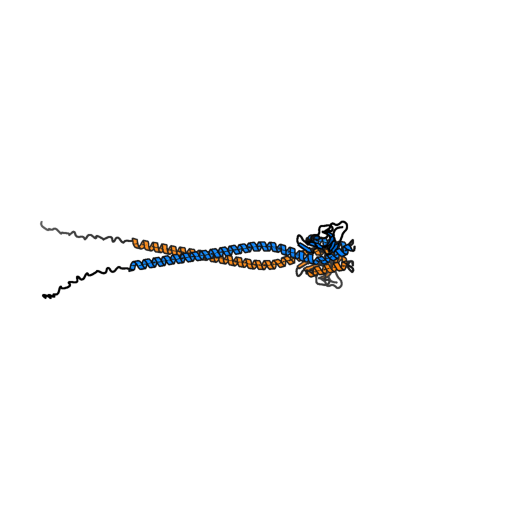2 ASP A CA 1
ATOM 857 C C . ASP A 1 112 ? -4.75 -25.516 -9.695 1 82.5 112 ASP A C 1
ATOM 859 O O . ASP A 1 112 ? -3.533 -25.688 -9.602 1 82.5 112 ASP A O 1
ATOM 863 N N . LEU A 1 113 ? -5.555 -25.141 -8.672 1 83 113 LEU A N 1
ATOM 864 C CA . LEU A 1 113 ? -4.926 -24.734 -7.418 1 83 113 LEU A CA 1
ATOM 865 C C . LEU A 1 113 ? -5.402 -25.609 -6.266 1 83 113 LEU A C 1
ATOM 867 O O . LEU A 1 113 ? -5.445 -25.156 -5.117 1 83 113 LEU A O 1
ATOM 871 N N . THR A 1 114 ? -5.773 -26.75 -6.629 1 78.12 114 THR A N 1
ATOM 872 C CA . THR A 1 114 ? -6.281 -27.625 -5.59 1 78.12 114 THR A CA 1
ATOM 873 C C . THR A 1 114 ? -5.141 -28.172 -4.738 1 78.12 114 THR A C 1
ATOM 875 O O . THR A 1 114 ? -5.27 -28.297 -3.518 1 78.12 114 THR A O 1
ATOM 878 N N . ASP A 1 115 ? -3.982 -28.438 -5.355 1 77.5 115 ASP A N 1
ATOM 879 C CA . ASP A 1 115 ? -2.83 -28.938 -4.621 1 77.5 115 ASP A CA 1
ATOM 880 C C . ASP A 1 115 ? -1.522 -28.469 -5.242 1 77.5 115 ASP A C 1
ATOM 882 O O . ASP A 1 115 ? -1.534 -27.75 -6.246 1 77.5 115 ASP A O 1
ATOM 886 N N . GLY A 1 116 ? -0.487 -28.516 -4.375 1 80.25 116 GLY A N 1
ATOM 887 C CA . GLY A 1 116 ? 0.835 -28.25 -4.918 1 80.25 116 GLY A CA 1
ATOM 888 C C . GLY A 1 116 ? 1.391 -26.906 -4.5 1 80.25 116 GLY A C 1
ATOM 889 O O . GLY A 1 116 ? 0.77 -26.188 -3.709 1 80.25 116 GLY A O 1
ATOM 890 N N . PRO A 1 117 ? 2.529 -26.547 -4.93 1 83.19 117 PRO A N 1
ATOM 891 C CA . PRO A 1 117 ? 3.27 -25.344 -4.539 1 83.19 117 PRO A CA 1
ATOM 892 C C . PRO A 1 117 ? 2.533 -24.047 -4.898 1 83.19 117 PRO A C 1
ATOM 894 O O . PRO A 1 117 ? 2.557 -23.094 -4.129 1 83.19 117 PRO A O 1
ATOM 897 N N . PHE A 1 118 ? 1.736 -24.125 -5.844 1 85.88 118 PHE A N 1
ATOM 898 C CA . PHE A 1 118 ? 1.08 -22.906 -6.301 1 85.88 118 PHE A CA 1
ATOM 899 C C . PHE A 1 118 ? -0.117 -22.578 -5.418 1 85.88 118 PHE A C 1
ATOM 901 O O . PHE A 1 118 ? -0.407 -21.406 -5.172 1 85.88 118 PHE A O 1
ATOM 908 N N . ALA A 1 119 ? -0.766 -23.609 -5.035 1 91.25 119 ALA A N 1
ATOM 909 C CA . ALA A 1 119 ? -1.865 -23.406 -4.094 1 91.25 119 ALA A CA 1
ATOM 910 C C . ALA A 1 119 ? -1.367 -22.766 -2.803 1 91.25 119 ALA A C 1
ATOM 912 O O . ALA A 1 119 ? -2.018 -21.859 -2.254 1 91.25 119 ALA A O 1
ATOM 913 N N . ALA A 1 120 ? -0.234 -23.188 -2.424 1 93.5 120 ALA A N 1
ATOM 914 C CA . ALA A 1 120 ? 0.354 -22.656 -1.202 1 93.5 120 ALA A CA 1
ATOM 915 C C . ALA A 1 120 ? 0.732 -21.188 -1.383 1 93.5 120 ALA A C 1
ATOM 917 O O . ALA A 1 120 ? 0.521 -20.359 -0.484 1 93.5 120 ALA A O 1
ATOM 918 N N . ILE A 1 121 ? 1.267 -20.844 -2.551 1 96 121 ILE A N 1
ATOM 919 C CA . ILE A 1 121 ? 1.657 -19.469 -2.844 1 96 121 ILE A CA 1
ATOM 920 C C . ILE A 1 121 ? 0.417 -18.578 -2.896 1 96 121 ILE A C 1
ATOM 922 O O . ILE A 1 121 ? 0.406 -17.484 -2.33 1 96 121 ILE A O 1
ATOM 926 N N . ALA A 1 122 ? -0.606 -19.078 -3.527 1 96 122 ALA A N 1
ATOM 927 C CA . ALA A 1 122 ? -1.857 -18.328 -3.635 1 96 122 ALA A CA 1
ATOM 928 C C . ALA A 1 122 ? -2.467 -18.078 -2.258 1 96 122 ALA A C 1
ATOM 930 O O . ALA A 1 122 ? -2.916 -16.969 -1.964 1 96 122 ALA A O 1
ATOM 931 N N . ASN A 1 123 ? -2.463 -19.109 -1.45 1 96.12 123 ASN A N 1
ATOM 932 C CA . ASN A 1 123 ? -2.994 -18.969 -0.098 1 96.12 123 ASN A CA 1
ATOM 933 C C . ASN A 1 123 ? -2.191 -17.969 0.721 1 96.12 123 ASN A C 1
ATOM 935 O O . ASN A 1 123 ? -2.76 -17.188 1.488 1 96.12 123 ASN A O 1
ATOM 939 N N . LYS A 1 124 ? -0.909 -17.984 0.571 1 97.81 124 LYS A N 1
ATOM 940 C CA . LYS A 1 124 ? -0.046 -17.031 1.267 1 97.81 124 LYS A CA 1
ATOM 941 C C . LYS A 1 124 ? -0.325 -15.609 0.813 1 97.81 124 LYS A C 1
ATOM 943 O O . LYS A 1 124 ? -0.385 -14.688 1.635 1 97.81 124 LYS A O 1
ATOM 948 N N . LEU A 1 125 ? -0.473 -15.469 -0.485 1 98.31 125 LEU A N 1
ATOM 949 C CA . LEU A 1 125 ? -0.818 -14.156 -1.025 1 98.31 125 LEU A CA 1
ATOM 950 C C . LEU A 1 125 ? -2.123 -13.648 -0.424 1 98.31 125 LEU A C 1
ATOM 952 O O . LEU A 1 125 ? -2.191 -12.508 0.051 1 98.31 125 LEU A O 1
ATOM 956 N N . ASP A 1 126 ? -3.119 -14.5 -0.379 1 97.75 126 ASP A N 1
ATOM 957 C CA . ASP A 1 126 ? -4.41 -14.133 0.196 1 97.75 126 ASP A CA 1
ATOM 958 C C . ASP A 1 126 ? -4.258 -13.711 1.655 1 97.75 126 ASP A C 1
ATOM 960 O O . ASP A 1 126 ? -4.816 -12.695 2.072 1 97.75 126 ASP A O 1
ATOM 964 N N . ALA A 1 127 ? -3.506 -14.453 2.338 1 98.38 127 ALA A N 1
ATOM 965 C CA . ALA A 1 127 ? -3.326 -14.188 3.764 1 98.38 127 ALA A CA 1
ATOM 966 C C . ALA A 1 127 ? -2.641 -12.844 3.996 1 98.38 127 ALA A C 1
ATOM 968 O O . ALA A 1 127 ? -3.025 -12.094 4.891 1 98.38 127 ALA A O 1
ATOM 969 N N . VAL A 1 128 ? -1.643 -12.539 3.211 1 98.69 128 VAL A N 1
ATOM 970 C CA . VAL A 1 128 ? -0.923 -11.273 3.344 1 98.69 128 VAL A CA 1
ATOM 971 C C . VAL A 1 128 ? -1.869 -10.109 3.064 1 98.69 128 VAL A C 1
ATOM 973 O O . VAL A 1 128 ? -1.904 -9.133 3.818 1 98.69 128 VAL A O 1
ATOM 976 N N . LEU A 1 129 ? -2.639 -10.227 2.064 1 98.69 129 LEU A N 1
ATOM 977 C CA . LEU A 1 129 ? -3.539 -9.133 1.695 1 98.69 129 LEU A CA 1
ATOM 978 C C . LEU A 1 129 ? -4.656 -8.984 2.723 1 98.69 129 LEU A C 1
ATOM 980 O O . LEU A 1 129 ? -5.09 -7.867 3.012 1 98.69 129 LEU A O 1
ATOM 984 N N . GLN A 1 130 ? -5.066 -10.102 3.289 1 98.44 130 GLN A N 1
ATOM 985 C CA . GLN A 1 130 ? -6.047 -10.055 4.367 1 98.44 130 GLN A CA 1
ATOM 986 C C . GLN A 1 130 ? -5.492 -9.32 5.586 1 98.44 130 GLN A C 1
ATOM 988 O O . GLN A 1 130 ? -6.219 -8.586 6.254 1 98.44 130 GLN A O 1
ATOM 993 N N . SER A 1 131 ? -4.25 -9.477 5.836 1 98.25 131 SER A N 1
ATOM 994 C CA . SER A 1 131 ? -3.623 -8.82 6.977 1 98.25 131 SER A CA 1
ATOM 995 C C . SER A 1 131 ? -3.57 -7.309 6.785 1 98.25 131 SER A C 1
ATOM 997 O O . SER A 1 131 ? -3.436 -6.559 7.754 1 98.25 131 SER A O 1
ATOM 999 N N . HIS A 1 132 ? -3.709 -6.871 5.555 1 98.25 132 HIS A N 1
ATOM 1000 C CA . HIS A 1 132 ? -3.771 -5.445 5.266 1 98.25 132 HIS A CA 1
ATOM 1001 C C . HIS A 1 132 ? -5.215 -4.961 5.191 1 98.25 132 HIS A C 1
ATOM 1003 O O . HIS A 1 132 ? -5.473 -3.826 4.781 1 98.25 132 HIS A O 1
ATOM 1009 N N . GLY A 1 133 ? -6.137 -5.859 5.496 1 98 133 GLY A N 1
ATOM 1010 C CA . GLY A 1 133 ? -7.531 -5.473 5.66 1 98 133 GLY A CA 1
ATOM 1011 C C . GLY A 1 133 ? -8.375 -5.762 4.434 1 98 133 GLY A C 1
ATOM 1012 O O . GLY A 1 133 ? -9.531 -5.328 4.352 1 98 133 GLY A O 1
ATOM 1013 N N . LEU A 1 134 ? -7.824 -6.469 3.473 1 98.75 134 LEU A N 1
ATOM 1014 C CA . LEU A 1 134 ? -8.609 -6.809 2.289 1 98.75 134 LEU A CA 1
ATOM 1015 C C . LEU A 1 134 ? -9.633 -7.891 2.609 1 98.75 134 LEU A C 1
ATOM 1017 O O . LEU A 1 134 ? -9.289 -8.938 3.156 1 98.75 134 LEU A O 1
ATOM 1021 N N . GLU A 1 135 ? -10.867 -7.609 2.248 1 98.62 135 GLU A N 1
ATOM 1022 C CA . GLU A 1 135 ? -11.961 -8.555 2.479 1 98.62 135 GLU A CA 1
ATOM 1023 C C . GLU A 1 135 ? -12.695 -8.875 1.182 1 98.62 135 GLU A C 1
ATOM 1025 O O . GLU A 1 135 ? -12.945 -7.98 0.366 1 98.62 135 GLU A O 1
ATOM 1030 N N . ARG A 1 136 ? -13.062 -10.133 1.035 1 98.5 136 ARG A N 1
ATOM 1031 C CA . ARG A 1 136 ? -13.758 -10.586 -0.166 1 98.5 136 ARG A CA 1
ATOM 1032 C C . ARG A 1 136 ? -15.266 -10.391 -0.032 1 98.5 136 ARG A C 1
ATOM 1034 O O . ARG A 1 136 ? -15.82 -10.562 1.052 1 98.5 136 ARG A O 1
ATOM 1041 N N . ILE A 1 137 ? -15.867 -9.961 -1.041 1 98.62 137 ILE A N 1
ATOM 1042 C CA . ILE A 1 137 ? -17.312 -10 -1.214 1 98.62 137 ILE A CA 1
ATOM 1043 C C . ILE A 1 137 ? -17.688 -11.117 -2.18 1 98.62 137 ILE A C 1
ATOM 1045 O O . ILE A 1 137 ? -17.688 -10.922 -3.396 1 98.62 137 ILE A O 1
ATOM 1049 N N . ASP A 1 138 ? -17.984 -12.297 -1.611 1 98.06 138 ASP A N 1
ATOM 1050 C CA . ASP A 1 138 ? -18.094 -13.461 -2.48 1 98.06 138 ASP A CA 1
ATOM 1051 C C . ASP A 1 138 ? -19.188 -14.406 -1.994 1 98.06 138 ASP A C 1
ATOM 1053 O O . ASP A 1 138 ? -19.172 -15.602 -2.312 1 98.06 138 ASP A O 1
ATOM 1057 N N . GLN A 1 139 ? -20.188 -13.906 -1.262 1 97.5 139 GLN A N 1
ATOM 1058 C CA . GLN A 1 139 ? -21.234 -14.75 -0.698 1 97.5 139 GLN A CA 1
ATOM 1059 C C . GLN A 1 139 ? -22.453 -14.812 -1.619 1 97.5 139 GLN A C 1
ATOM 1061 O O . GLN A 1 139 ? -22.969 -13.773 -2.035 1 97.5 139 GLN A O 1
ATOM 1066 N N . ALA A 1 140 ? -22.859 -16 -1.868 1 96.75 140 ALA A N 1
ATOM 1067 C CA . ALA A 1 140 ? -24.125 -16.234 -2.572 1 96.75 140 ALA A CA 1
ATOM 1068 C C . ALA A 1 140 ? -25.266 -16.469 -1.588 1 96.75 140 ALA A C 1
ATOM 1070 O O . ALA A 1 140 ? -25.031 -16.719 -0.406 1 96.75 140 ALA A O 1
ATOM 1071 N N . GLY A 1 141 ? -26.438 -16.234 -2.084 1 96.62 141 GLY A N 1
ATOM 1072 C CA . GLY A 1 141 ? -27.609 -16.469 -1.246 1 96.62 141 GLY A CA 1
ATOM 1073 C C . GLY A 1 141 ? -27.953 -15.305 -0.348 1 96.62 141 GLY A C 1
ATOM 1074 O O . GLY A 1 141 ? -28.938 -15.352 0.387 1 96.62 141 GLY A O 1
ATOM 1075 N N . VAL A 1 142 ? -27.25 -14.281 -0.399 1 98.06 142 VAL A N 1
ATOM 1076 C CA . VAL A 1 142 ? -27.484 -13.094 0.424 1 98.06 142 VAL A CA 1
ATOM 1077 C C . VAL A 1 142 ? -28.297 -12.07 -0.363 1 98.06 142 VAL A C 1
ATOM 1079 O O . VAL A 1 142 ? -28.375 -12.141 -1.593 1 98.06 142 VAL A O 1
ATOM 1082 N N . GLU A 1 143 ? -28.875 -11.133 0.384 1 98.31 143 GLU A N 1
ATOM 1083 C CA . GLU A 1 143 ? -29.656 -10.078 -0.261 1 98.31 143 GLU A CA 1
ATOM 1084 C C . GLU A 1 143 ? -28.766 -9.195 -1.135 1 98.31 143 GLU A C 1
ATOM 1086 O O . GLU A 1 143 ? -27.656 -8.852 -0.746 1 98.31 143 GLU A O 1
ATOM 1091 N N . PHE A 1 144 ? -29.344 -8.906 -2.314 1 98.62 144 PHE A N 1
ATOM 1092 C CA . PHE A 1 144 ? -28.641 -8.008 -3.225 1 98.62 144 PHE A CA 1
ATOM 1093 C C . PHE A 1 144 ? -28.5 -6.625 -2.611 1 98.62 144 PHE A C 1
ATOM 1095 O O . PHE A 1 144 ? -29.469 -6.062 -2.098 1 98.62 144 PHE A O 1
ATOM 1102 N N . ASP A 1 145 ? -27.312 -6.168 -2.553 1 98.56 145 ASP A N 1
ATOM 1103 C CA . ASP A 1 145 ? -27 -4.82 -2.082 1 98.56 145 ASP A CA 1
ATOM 1104 C C . ASP A 1 145 ? -26.266 -4.023 -3.152 1 98.56 145 ASP A C 1
ATOM 1106 O O . ASP A 1 145 ? -25.109 -4.297 -3.445 1 98.56 145 ASP A O 1
ATOM 1110 N N . PRO A 1 146 ? -26.859 -2.973 -3.697 1 97.94 146 PRO A N 1
ATOM 1111 C CA . PRO A 1 146 ? -26.25 -2.223 -4.801 1 97.94 146 PRO A CA 1
ATOM 1112 C C . PRO A 1 146 ? -24.969 -1.516 -4.398 1 97.94 146 PRO A C 1
ATOM 1114 O O . PRO A 1 146 ? -24.203 -1.082 -5.266 1 97.94 146 PRO A O 1
ATOM 1117 N N . ASN A 1 147 ? -24.703 -1.396 -3.148 1 97.62 147 ASN A N 1
ATOM 1118 C CA . ASN A 1 147 ? -23.484 -0.751 -2.688 1 97.62 147 ASN A CA 1
ATOM 1119 C C . ASN A 1 147 ? -22.281 -1.683 -2.807 1 97.62 147 ASN A C 1
ATOM 1121 O O . ASN A 1 147 ? -21.141 -1.224 -2.885 1 97.62 147 ASN A O 1
ATOM 1125 N N . VAL A 1 148 ? -22.562 -2.971 -2.799 1 98.5 148 VAL A N 1
ATOM 1126 C CA . VAL A 1 148 ? -21.422 -3.881 -2.793 1 98.5 148 VAL A CA 1
ATOM 1127 C C . VAL A 1 148 ? -21.562 -4.898 -3.924 1 98.5 148 VAL A C 1
ATOM 1129 O O . VAL A 1 148 ? -20.656 -5.691 -4.172 1 98.5 148 VAL A O 1
ATOM 1132 N N . HIS A 1 149 ? -22.734 -4.836 -4.59 1 98.81 149 HIS A N 1
ATOM 1133 C CA . HIS A 1 149 ? -22.969 -5.754 -5.695 1 98.81 149 HIS A CA 1
ATOM 1134 C C . HIS A 1 149 ? -23.281 -4.992 -6.98 1 98.81 149 HIS A C 1
ATOM 1136 O O . HIS A 1 149 ? -23.922 -3.936 -6.949 1 98.81 149 HIS A O 1
ATOM 1142 N N . GLU A 1 150 ? -22.781 -5.492 -8.086 1 98.69 150 GLU A N 1
ATOM 1143 C CA . GLU A 1 150 ? -23.172 -5.09 -9.438 1 98.69 150 GLU A CA 1
ATOM 1144 C C . GLU A 1 150 ? -23.906 -6.215 -10.156 1 98.69 150 GLU A C 1
ATOM 1146 O O . GLU A 1 150 ? -23.312 -7.262 -10.445 1 98.69 150 GLU A O 1
ATOM 1151 N N . ALA A 1 151 ? -25.125 -5.969 -10.531 1 98.5 151 ALA A N 1
ATOM 1152 C CA . ALA A 1 151 ? -25.922 -6.992 -11.195 1 98.5 151 ALA A CA 1
ATOM 1153 C C . ALA A 1 151 ? -25.609 -7.039 -12.688 1 98.5 151 ALA A C 1
ATOM 1155 O O . ALA A 1 151 ? -25.953 -6.113 -13.43 1 98.5 151 ALA A O 1
ATOM 1156 N N . LEU A 1 152 ? -25.062 -8.141 -13.148 1 98 152 LEU A N 1
ATOM 1157 C CA . LEU A 1 152 ? -24.766 -8.281 -14.57 1 98 152 LEU A CA 1
ATOM 1158 C C . LEU A 1 152 ? -25.844 -9.094 -15.281 1 98 152 LEU A C 1
ATOM 1160 O O . LEU A 1 152 ? -26.062 -8.914 -16.484 1 98 152 LEU A O 1
ATOM 1164 N N . LEU A 1 153 ? -26.391 -10.039 -14.547 1 96.56 153 LEU A N 1
ATOM 1165 C CA . LEU A 1 153 ? -27.422 -10.922 -15.078 1 96.56 153 LEU A CA 1
ATOM 1166 C C . LEU A 1 153 ? -28.547 -11.125 -14.07 1 96.56 153 LEU A C 1
ATOM 1168 O O . LEU A 1 153 ? -28.312 -11.07 -12.859 1 96.56 153 LEU A O 1
ATOM 1172 N N . ARG A 1 154 ? -29.734 -11.328 -14.586 1 97 154 ARG A N 1
ATOM 1173 C CA . ARG A 1 154 ? -30.875 -11.688 -13.758 1 97 154 ARG A CA 1
ATOM 1174 C C . ARG A 1 154 ? -31.594 -12.914 -14.312 1 97 154 ARG A C 1
ATOM 1176 O O . ARG A 1 154 ? -31.938 -12.969 -15.492 1 97 154 ARG A O 1
ATOM 1183 N N . GLN A 1 155 ? -31.625 -13.883 -13.477 1 95.69 155 GLN A N 1
ATOM 1184 C CA . GLN A 1 155 ? -32.312 -15.102 -13.914 1 95.69 155 GLN A CA 1
ATOM 1185 C C . GLN A 1 155 ? -32.875 -15.867 -12.719 1 95.69 155 GLN A C 1
ATOM 1187 O O . GLN A 1 155 ? -32.406 -15.688 -11.586 1 95.69 155 GLN A O 1
ATOM 1192 N N . PRO A 1 156 ? -33.875 -16.766 -13.016 1 95 156 PRO A N 1
ATOM 1193 C CA . PRO A 1 156 ? -34.375 -17.625 -11.922 1 95 156 PRO A CA 1
ATOM 1194 C C . PRO A 1 156 ? -33.312 -18.609 -11.43 1 95 156 PRO A C 1
ATOM 1196 O O . PRO A 1 156 ? -32.562 -19.156 -12.227 1 95 156 PRO A O 1
ATOM 1199 N N . VAL A 1 157 ? -33.156 -18.656 -10.141 1 93.19 157 VAL A N 1
ATOM 1200 C CA . VAL A 1 157 ? -32.25 -19.625 -9.523 1 93.19 157 VAL A CA 1
ATOM 1201 C C . VAL A 1 157 ? -33 -20.438 -8.477 1 93.19 157 VAL A C 1
ATOM 1203 O O . VAL A 1 157 ? -33.594 -19.875 -7.539 1 93.19 157 VAL A O 1
ATOM 1206 N N . GLU A 1 158 ? -33 -21.688 -8.766 1 92.31 158 GLU A N 1
ATOM 1207 C CA . GLU A 1 158 ? -33.719 -22.562 -7.863 1 92.31 158 GLU A CA 1
ATOM 1208 C C . GLU A 1 158 ? -33.188 -22.469 -6.438 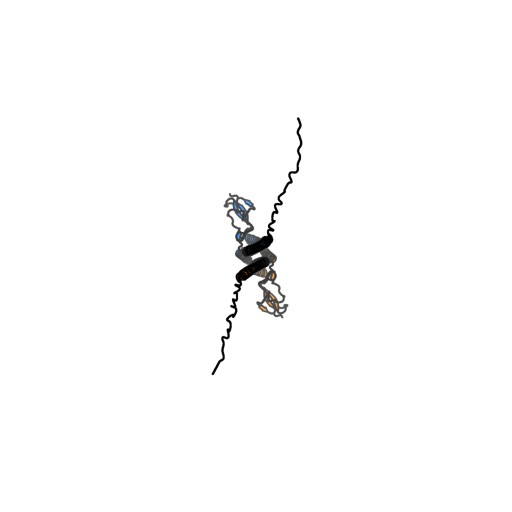1 92.31 158 GLU A C 1
ATOM 1210 O O . GLU A 1 158 ? -31.984 -22.484 -6.227 1 92.31 158 GLU A O 1
ATOM 1215 N N . GLY A 1 159 ? -34.094 -22.281 -5.445 1 93.94 159 GLY A N 1
ATOM 1216 C CA . GLY A 1 159 ? -33.719 -22.328 -4.043 1 93.94 159 GLY A CA 1
ATOM 1217 C C . GLY A 1 159 ? -33.188 -21 -3.516 1 93.94 159 GLY A C 1
ATOM 1218 O O . GLY A 1 159 ? -32.781 -20.906 -2.355 1 93.94 159 GLY A O 1
ATOM 1219 N N . ILE A 1 160 ? -33.156 -20 -4.418 1 95.25 160 ILE A N 1
ATOM 1220 C CA . ILE A 1 160 ? -32.688 -18.688 -4 1 95.25 160 ILE A CA 1
ATOM 1221 C C . ILE A 1 160 ? -33.812 -17.672 -4.188 1 95.25 160 ILE A C 1
ATOM 1223 O O . ILE A 1 160 ? -34.406 -17.578 -5.262 1 95.25 160 ILE A O 1
ATOM 1227 N N . ASP A 1 161 ? -34.125 -16.875 -3.156 1 95.5 161 ASP A N 1
ATOM 1228 C CA . ASP A 1 161 ? -35.188 -15.898 -3.172 1 95.5 161 ASP A CA 1
ATOM 1229 C C . ASP A 1 161 ? -34.938 -14.812 -4.207 1 95.5 161 ASP A C 1
ATOM 1231 O O . ASP A 1 161 ? -33.781 -14.578 -4.602 1 95.5 161 ASP A O 1
ATOM 1235 N N . ALA A 1 162 ? -36.031 -14.148 -4.613 1 96.81 162 ALA A N 1
ATOM 1236 C CA . ALA A 1 162 ? -35.906 -12.984 -5.488 1 96.81 162 ALA A CA 1
ATOM 1237 C C . ALA A 1 162 ? -35.031 -11.898 -4.848 1 96.81 162 ALA A C 1
ATOM 1239 O O . ALA A 1 162 ? -35.062 -11.727 -3.627 1 96.81 162 ALA A O 1
ATOM 1240 N N . ASP A 1 163 ? -34.281 -11.258 -5.664 1 97.44 163 ASP A N 1
ATOM 1241 C CA . ASP A 1 163 ? -33.438 -10.133 -5.262 1 97.44 163 ASP A CA 1
ATOM 1242 C C . ASP A 1 163 ? -32.312 -10.578 -4.324 1 97.44 163 ASP A C 1
ATOM 1244 O O . ASP A 1 163 ? -31.953 -9.859 -3.393 1 97.44 163 ASP A O 1
ATOM 1248 N N . HIS A 1 164 ? -31.938 -11.805 -4.477 1 98.56 164 HIS A N 1
ATOM 1249 C CA . HIS A 1 164 ? -30.766 -12.336 -3.787 1 98.56 164 HIS A CA 1
ATOM 1250 C C . HIS A 1 164 ? -29.672 -12.727 -4.777 1 98.56 164 HIS A C 1
ATOM 1252 O O . HIS A 1 164 ? -29.953 -12.984 -5.953 1 98.56 164 HIS A O 1
ATOM 1258 N N . VAL A 1 165 ? -28.438 -12.758 -4.293 1 98.38 165 VAL A N 1
ATOM 1259 C CA . VAL A 1 165 ? -27.312 -13.133 -5.133 1 98.38 165 VAL A CA 1
ATOM 1260 C C . VAL A 1 165 ? -27.359 -14.633 -5.43 1 98.38 165 VAL A C 1
ATOM 1262 O O . VAL A 1 165 ? -27.25 -15.461 -4.516 1 98.38 165 VAL A O 1
ATOM 1265 N N . GLY A 1 166 ? -27.562 -14.938 -6.727 1 97.44 166 GLY A N 1
ATOM 1266 C CA . GLY A 1 166 ? -27.578 -16.344 -7.117 1 97.44 166 GLY A CA 1
ATOM 1267 C C . GLY A 1 166 ? -26.188 -16.922 -7.285 1 97.44 166 GLY A C 1
ATOM 1268 O O . GLY A 1 166 ? -25.938 -18.062 -6.863 1 97.44 166 GLY A O 1
ATOM 1269 N N . GLN A 1 167 ? -25.375 -16.141 -7.891 1 96.88 167 GLN A N 1
ATOM 1270 C CA . GLN A 1 167 ? -24 -16.578 -8.172 1 96.88 167 GLN A CA 1
ATOM 1271 C C . GLN A 1 167 ? -23.062 -15.383 -8.242 1 96.88 167 GLN A C 1
ATOM 1273 O O . GLN A 1 167 ? -23.422 -14.32 -8.75 1 96.88 167 GLN A O 1
ATOM 1278 N N . ILE A 1 168 ? -21.875 -15.656 -7.754 1 97.94 168 ILE A N 1
ATOM 1279 C CA . ILE A 1 168 ? -20.828 -14.656 -7.914 1 97.94 168 ILE A CA 1
ATOM 1280 C C . ILE A 1 168 ? -20.109 -14.867 -9.25 1 97.94 168 ILE A C 1
ATOM 1282 O O . ILE A 1 168 ? -19.562 -15.938 -9.508 1 97.94 168 ILE A O 1
ATOM 1286 N N . LEU A 1 169 ? -20.109 -13.906 -10.117 1 97.31 169 LEU A N 1
ATOM 1287 C CA . LEU A 1 169 ? -19.438 -13.992 -11.406 1 97.31 169 LEU A CA 1
ATOM 1288 C C . LEU A 1 169 ? -18 -13.484 -11.289 1 97.31 169 LEU A C 1
ATOM 1290 O O . LEU A 1 169 ? -17.094 -14.039 -11.914 1 97.31 169 LEU A O 1
ATOM 1294 N N . ARG A 1 170 ? -17.844 -12.383 -10.508 1 98.06 170 ARG A N 1
ATOM 1295 C CA . ARG A 1 170 ? -16.547 -11.844 -10.148 1 98.06 170 ARG A CA 1
ATOM 1296 C C . ARG A 1 170 ? -16.531 -11.359 -8.703 1 98.06 170 ARG A C 1
ATOM 1298 O O . ARG A 1 170 ? -17.391 -10.578 -8.305 1 98.06 170 ARG A O 1
ATOM 1305 N N . ILE A 1 171 ? -15.547 -11.82 -8.016 1 98.5 171 ILE A N 1
ATOM 1306 C CA . ILE A 1 171 ? -15.445 -11.508 -6.594 1 98.5 171 ILE A CA 1
ATOM 1307 C C . ILE A 1 171 ? -15.227 -10.008 -6.414 1 98.5 171 ILE A C 1
ATOM 1309 O O . ILE A 1 171 ? -14.453 -9.398 -7.156 1 98.5 171 ILE A O 1
ATOM 1313 N N . GLY A 1 172 ? -15.961 -9.398 -5.457 1 98.88 172 GLY A N 1
ATOM 1314 C CA . GLY A 1 172 ? -15.711 -8.039 -5.008 1 98.88 172 GLY A CA 1
ATOM 1315 C C . GLY A 1 172 ? -14.773 -7.969 -3.82 1 98.88 172 GLY A C 1
ATOM 1316 O O . GLY A 1 172 ? -14.453 -8.992 -3.211 1 98.88 172 GLY A O 1
ATOM 1317 N N . TYR A 1 173 ? -14.305 -6.711 -3.568 1 98.88 173 TYR A N 1
ATOM 1318 C CA . TYR A 1 173 ? -13.367 -6.523 -2.467 1 98.88 173 TYR A CA 1
ATOM 1319 C C . TYR A 1 173 ? -13.625 -5.207 -1.746 1 98.88 173 TYR A C 1
ATOM 1321 O O . TYR A 1 173 ? -14.023 -4.219 -2.369 1 98.88 173 TYR A O 1
ATOM 1329 N N . LYS A 1 174 ? -13.359 -5.277 -0.449 1 98.69 174 LYS A N 1
ATOM 1330 C CA . LYS A 1 174 ? -13.438 -4.059 0.352 1 98.69 174 LYS A CA 1
ATOM 1331 C C . LYS A 1 174 ? -12.32 -4.012 1.39 1 98.69 174 LYS A C 1
ATOM 1333 O O . LYS A 1 174 ? -11.719 -5.039 1.709 1 98.69 174 LYS A O 1
ATOM 1338 N N . LYS A 1 175 ? -12 -2.877 1.873 1 98.12 175 LYS A N 1
ATOM 1339 C CA . LYS A 1 175 ? -11.156 -2.625 3.039 1 98.12 175 LYS A CA 1
ATOM 1340 C C . LYS A 1 175 ? -11.875 -1.729 4.047 1 98.12 175 LYS A C 1
ATOM 1342 O O . LYS A 1 175 ? -12.008 -0.523 3.824 1 98.12 175 LYS A O 1
ATOM 1347 N N . GLY A 1 176 ? -12.219 -2.316 5.145 1 94.56 176 GLY A N 1
ATOM 1348 C CA . GLY A 1 176 ? -13.086 -1.579 6.051 1 94.56 176 GLY A CA 1
ATOM 1349 C C . GLY A 1 176 ? -14.414 -1.196 5.426 1 94.56 176 GLY A C 1
ATOM 1350 O O . GLY A 1 176 ? -15.133 -2.055 4.914 1 94.56 176 GLY A O 1
ATOM 1351 N N . GLU A 1 177 ? -14.664 0.094 5.414 1 95.19 177 GLU A N 1
ATOM 1352 C CA . GLU A 1 177 ? -15.922 0.583 4.855 1 95.19 177 GLU A CA 1
ATOM 1353 C C . GLU A 1 177 ? -15.766 0.952 3.383 1 95.19 177 GLU A C 1
ATOM 1355 O O . GLU A 1 177 ? -16.766 1.175 2.686 1 95.19 177 GLU A O 1
ATOM 1360 N N . ARG A 1 178 ? -14.609 0.911 2.9 1 96.5 178 ARG A N 1
ATOM 1361 C CA . ARG A 1 178 ? -14.352 1.323 1.524 1 96.5 178 ARG A CA 1
ATOM 1362 C C . ARG A 1 178 ? -14.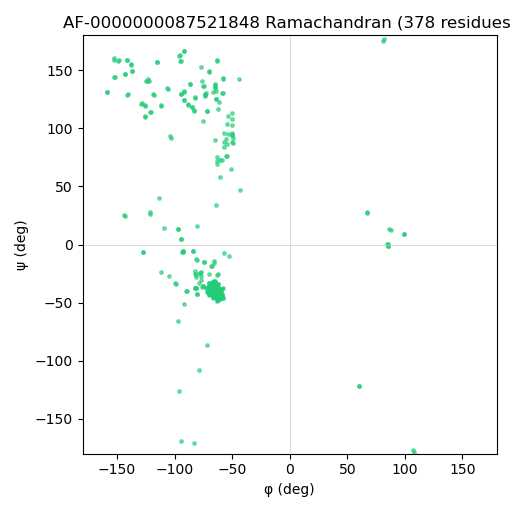438 0.135 0.572 1 96.5 178 ARG A C 1
ATOM 1364 O O . ARG A 1 178 ? -13.727 -0.856 0.741 1 96.5 178 ARG A O 1
ATOM 1371 N N . ILE A 1 179 ? -15.328 0.319 -0.446 1 98.44 179 ILE A N 1
ATOM 1372 C CA . ILE A 1 179 ? -15.453 -0.694 -1.488 1 98.44 179 ILE A CA 1
ATOM 1373 C C . ILE A 1 179 ? -14.391 -0.465 -2.562 1 98.44 179 ILE A C 1
ATOM 1375 O O . ILE A 1 179 ? -14.344 0.601 -3.18 1 98.44 179 ILE A O 1
ATOM 1379 N N . LEU A 1 180 ? -13.531 -1.42 -2.738 1 98.5 180 LEU A N 1
ATOM 1380 C CA . LEU A 1 180 ? -12.508 -1.315 -3.775 1 98.5 180 LEU A CA 1
ATOM 1381 C C . LEU A 1 180 ? -13.07 -1.719 -5.137 1 98.5 180 LEU A C 1
ATOM 1383 O O . LEU A 1 180 ? -12.68 -1.163 -6.164 1 98.5 180 LEU A O 1
ATOM 1387 N N . ARG A 1 181 ? -13.914 -2.707 -5.086 1 98.56 181 ARG A N 1
ATOM 1388 C CA . ARG A 1 181 ? -14.633 -3.18 -6.266 1 98.56 181 ARG A CA 1
ATOM 1389 C C . ARG A 1 181 ? -15.883 -3.949 -5.867 1 98.56 181 ARG A C 1
ATOM 1391 O O . ARG A 1 181 ? -15.836 -4.832 -5.012 1 98.56 181 ARG A O 1
ATOM 1398 N N . ALA A 1 182 ? -16.969 -3.566 -6.508 1 98.75 182 ALA A N 1
ATOM 1399 C CA . ALA A 1 182 ? -18.188 -4.312 -6.258 1 98.75 182 ALA A CA 1
ATOM 1400 C C . ALA A 1 182 ? -18.109 -5.715 -6.855 1 98.75 182 ALA A C 1
ATOM 1402 O O . ALA A 1 182 ? -17.438 -5.93 -7.863 1 98.75 182 ALA A O 1
ATOM 1403 N N . ALA A 1 183 ? -18.812 -6.668 -6.18 1 98.81 183 ALA A N 1
ATOM 1404 C CA . ALA A 1 183 ? -18.922 -8 -6.762 1 98.81 183 ALA A CA 1
ATOM 1405 C C . ALA A 1 183 ? -19.875 -8 -7.949 1 98.81 183 ALA A C 1
ATOM 1407 O O . ALA A 1 183 ? -20.969 -7.426 -7.879 1 98.81 183 ALA A O 1
ATOM 1408 N N . GLN A 1 184 ? -19.406 -8.555 -9.023 1 98.75 184 GLN A N 1
ATOM 1409 C CA . GLN A 1 184 ? -20.312 -8.781 -10.141 1 98.75 184 GLN A CA 1
ATOM 1410 C C . GLN A 1 184 ? -21.125 -10.07 -9.93 1 98.75 184 GLN A C 1
ATOM 1412 O O . GLN A 1 184 ? -20.547 -11.141 -9.742 1 98.75 184 GLN A O 1
ATOM 1417 N N . VAL A 1 185 ? -22.469 -9.883 -10.039 1 98.69 185 VAL A N 1
ATOM 1418 C CA . VAL A 1 185 ? -23.266 -11.016 -9.578 1 98.69 185 VAL A CA 1
ATOM 1419 C C . VAL A 1 185 ? -24.422 -11.25 -10.547 1 98.69 185 VAL A C 1
ATOM 1421 O O . VAL A 1 185 ? -24.781 -10.359 -11.312 1 98.69 185 VAL A O 1
ATOM 1424 N N . MET A 1 186 ? -24.812 -12.5 -10.484 1 98.19 186 MET A N 1
ATOM 1425 C CA . MET A 1 186 ? -26.125 -12.859 -11.016 1 98.19 186 MET A CA 1
ATOM 1426 C C . MET A 1 186 ? -27.188 -12.789 -9.922 1 98.19 186 MET A C 1
ATOM 1428 O O . MET A 1 186 ? -27.031 -13.367 -8.844 1 98.19 186 MET A O 1
ATOM 1432 N N . VAL A 1 187 ? -28.297 -12.133 -10.219 1 98.38 187 VAL A N 1
ATOM 1433 C CA . VAL A 1 187 ? -29.344 -11.938 -9.219 1 98.38 187 VAL A CA 1
ATOM 1434 C C . VAL A 1 187 ? -30.531 -12.852 -9.523 1 98.38 187 VAL A C 1
ATOM 143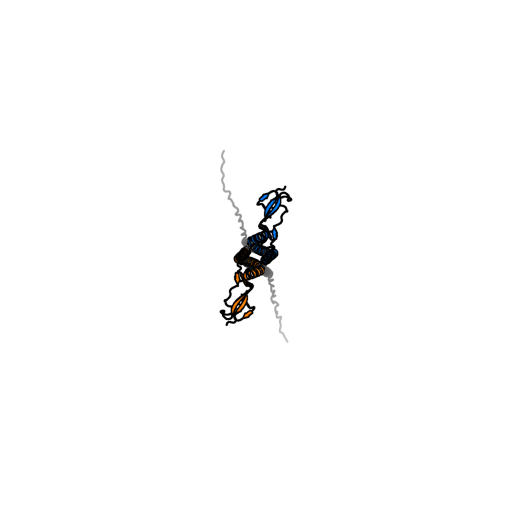6 O O . VAL A 1 187 ? -30.953 -12.969 -10.672 1 98.38 187 VAL A O 1
ATOM 1439 N N . SER A 1 188 ? -30.984 -13.477 -8.5 1 97.88 188 SER A N 1
ATOM 1440 C CA . SER A 1 188 ? -32.125 -14.375 -8.641 1 97.88 188 SER A CA 1
ATOM 1441 C C . SER A 1 188 ? -33.438 -13.586 -8.805 1 97.88 188 SER A C 1
ATOM 1443 O O . SER A 1 188 ? -33.656 -12.602 -8.102 1 97.88 188 SER A O 1
ATOM 1445 N N . THR A 1 189 ? -34.312 -13.977 -9.719 1 95.56 189 THR A N 1
ATOM 1446 C CA . THR A 1 189 ? -35.625 -13.391 -9.883 1 95.56 189 THR A CA 1
ATOM 1447 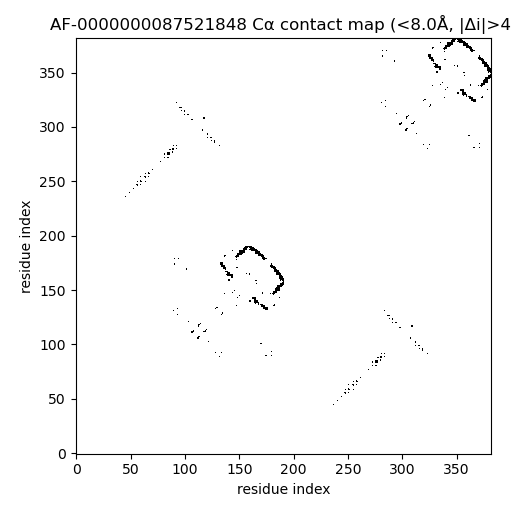C C . THR A 1 189 ? -36.688 -14.227 -9.156 1 95.56 189 THR A C 1
ATOM 1449 O O . THR A 1 189 ? -37.875 -13.992 -9.305 1 95.56 189 THR A O 1
ATOM 1452 N N . GLY A 1 190 ? -36.219 -15.109 -8.336 1 88.94 190 GLY A N 1
ATOM 1453 C CA . GLY A 1 190 ? -37.125 -16.031 -7.66 1 88.94 190 GLY A CA 1
ATOM 1454 C C . GLY A 1 190 ? -37.531 -17.203 -8.523 1 88.94 190 GLY A C 1
ATOM 1455 O O . GLY A 1 190 ? -37.062 -17.344 -9.656 1 88.94 190 GLY A O 1
ATOM 1456 N N . GLU A 1 191 ? -38.312 -18.266 -8.039 1 80.31 191 GLU A N 1
ATOM 1457 C CA . GLU A 1 191 ? -38.781 -19.438 -8.758 1 80.31 191 GLU A CA 1
ATOM 1458 C C . GLU A 1 191 ? -39.781 -19.047 -9.859 1 80.31 191 GLU A C 1
ATOM 1460 O O . GLU A 1 191 ? -40.469 -18.047 -9.75 1 80.31 191 GLU A O 1
ATOM 1465 N N . MET B 1 1 ? 40.938 124.5 99.312 1 22.55 1 MET B N 1
ATOM 1466 C CA . MET B 1 1 ? 39.688 125.25 99.312 1 22.55 1 MET B CA 1
ATOM 1467 C C . MET B 1 1 ? 38.812 124.75 98.125 1 22.55 1 MET B C 1
ATOM 1469 O O . MET B 1 1 ? 39.125 123.75 97.5 1 22.55 1 MET B O 1
ATOM 1473 N N . SER B 1 2 ? 38.781 125.625 97.062 1 20.42 2 SER B N 1
ATOM 1474 C CA . SER B 1 2 ? 37.469 126 96.562 1 20.42 2 SER B CA 1
ATOM 1475 C C . SER B 1 2 ? 36.875 124.938 95.688 1 20.42 2 SER B C 1
ATOM 1477 O O . SER B 1 2 ? 35.875 124.312 96 1 20.42 2 SER B O 1
ATOM 1479 N N . GLU B 1 3 ? 36.812 125.188 94.312 1 19.8 3 GLU B N 1
ATOM 1480 C CA . GLU B 1 3 ? 35.594 125.5 93.562 1 19.8 3 GLU B CA 1
ATOM 1481 C C . GLU B 1 3 ? 34.969 124.312 92.875 1 19.8 3 GLU B C 1
ATOM 1483 O O . GLU B 1 3 ? 33.75 124.125 92.875 1 19.8 3 GLU B O 1
ATOM 1488 N N . ALA B 1 4 ? 35.719 123.688 91.812 1 24.77 4 ALA B N 1
ATOM 1489 C CA . ALA B 1 4 ? 35.125 123.688 90.5 1 24.77 4 ALA B CA 1
ATOM 1490 C C . ALA B 1 4 ? 34.031 122.625 90.375 1 24.77 4 ALA B C 1
ATOM 1492 O O . ALA B 1 4 ? 34.125 121.562 91 1 24.77 4 ALA B O 1
ATOM 1493 N N . GLN B 1 5 ? 33.031 122.812 89.5 1 22.12 5 GLN B N 1
ATOM 1494 C CA . GLN B 1 5 ? 31.609 122.938 89.125 1 22.12 5 GLN B CA 1
ATOM 1495 C C . GLN B 1 5 ? 31.047 121.625 88.625 1 22.12 5 GLN B C 1
ATOM 1497 O O . GLN B 1 5 ? 31.781 120.625 88.438 1 22.12 5 GLN B O 1
ATOM 1502 N N . ASP B 1 6 ? 30.453 121.688 87.375 1 23.72 6 ASP B N 1
ATOM 1503 C CA . ASP B 1 6 ? 29.125 121.562 86.75 1 23.72 6 ASP B CA 1
ATOM 1504 C C . ASP B 1 6 ? 28.844 120.188 86.25 1 23.72 6 ASP B C 1
ATOM 1506 O O . ASP B 1 6 ? 29.75 119.375 86.062 1 23.72 6 ASP B O 1
ATOM 1510 N N . GLN B 1 7 ? 27.625 120 85.375 1 23.97 7 GLN B N 1
ATOM 1511 C CA . GLN B 1 7 ? 26.344 119.375 85.062 1 23.97 7 GLN B CA 1
ATOM 1512 C C . GLN B 1 7 ? 26.453 118.438 83.875 1 23.97 7 GLN B C 1
ATOM 1514 O O . GLN B 1 7 ? 25.438 118 83.312 1 23.97 7 GLN B O 1
ATOM 1519 N N . ASN B 1 8 ? 27.672 118 83.375 1 24.27 8 ASN B N 1
ATOM 1520 C CA . ASN B 1 8 ? 27.625 117.75 81.938 1 24.27 8 ASN B CA 1
ATOM 1521 C C . ASN B 1 8 ? 26.578 116.625 81.625 1 24.27 8 ASN B C 1
ATOM 1523 O O . ASN B 1 8 ? 26.594 115.562 82.25 1 24.27 8 ASN B O 1
ATOM 1527 N N . ALA B 1 9 ? 25.5 117 80.688 1 26.44 9 ALA B N 1
ATOM 1528 C CA . ALA B 1 9 ? 24.219 116.625 80.062 1 26.44 9 ALA B CA 1
ATOM 1529 C C . ALA B 1 9 ? 24.344 115.375 79.188 1 26.44 9 ALA B C 1
ATOM 1531 O O . ALA B 1 9 ? 24.766 115.5 78.062 1 26.44 9 ALA B O 1
ATOM 1532 N N . ASN B 1 10 ? 25.188 114.375 79.5 1 26.02 10 ASN B N 1
ATOM 1533 C CA . ASN B 1 10 ? 25.438 113.438 78.438 1 26.02 10 ASN B CA 1
ATOM 1534 C C . ASN B 1 10 ? 24.125 112.812 77.938 1 26.02 10 ASN B C 1
ATOM 1536 O O . ASN B 1 10 ? 23.422 112.125 78.625 1 26.02 10 ASN B O 1
ATOM 1540 N N . SER B 1 11 ? 23.422 113.625 76.938 1 27.16 11 SER B N 1
ATOM 1541 C CA . SER B 1 11 ? 22.188 113.5 76.188 1 27.16 11 SER B CA 1
ATOM 1542 C C . SER B 1 11 ? 22.031 112.062 75.625 1 27.16 11 SER B C 1
ATOM 1544 O O . SER B 1 11 ? 23.031 111.375 75.438 1 27.16 11 SER B O 1
ATOM 1546 N N . GLY B 1 12 ? 20.703 111.5 75.625 1 25.56 12 GLY B N 1
ATOM 1547 C CA . GLY B 1 12 ? 19.734 110.438 75.625 1 25.56 12 GLY B CA 1
ATOM 1548 C C . GLY B 1 12 ? 19.688 109.688 74.312 1 25.56 12 GLY B C 1
ATOM 1549 O O . GLY B 1 12 ? 18.969 108.688 74.188 1 25.56 12 GLY B O 1
ATOM 1550 N N . GLN B 1 13 ? 20.109 110.312 73.062 1 25.97 13 GLN B N 1
ATOM 1551 C CA . GLN B 1 13 ? 19.109 110.125 72 1 25.97 13 GLN B CA 1
ATOM 1552 C C . GLN B 1 13 ? 19.234 108.75 71.375 1 25.97 13 GLN B C 1
ATOM 1554 O O . GLN B 1 13 ? 19.812 108.625 70.25 1 25.97 13 GLN B O 1
ATOM 1559 N N . GLN B 1 14 ? 19.859 107.688 71.812 1 29.02 14 GLN B N 1
ATOM 1560 C CA . GLN B 1 14 ? 20.156 106.812 70.688 1 29.02 14 GLN B CA 1
ATOM 1561 C C . GLN B 1 14 ? 18.891 106.312 70 1 29.02 14 GLN B C 1
ATOM 1563 O O . GLN B 1 14 ? 17.906 106 70.625 1 29.02 14 GLN B O 1
ATOM 1568 N N . PRO B 1 15 ? 18.672 106.688 68.625 1 32.44 15 PRO B N 1
ATOM 1569 C CA . PRO B 1 15 ? 17.547 106.375 67.688 1 32.44 15 PRO B CA 1
ATOM 1570 C C . PRO B 1 15 ? 17.203 104.875 67.625 1 32.44 15 PRO B C 1
ATOM 1572 O O . PRO B 1 15 ? 18.078 104.062 67.875 1 32.44 15 PRO B O 1
ATOM 1575 N N . GLU B 1 16 ? 15.969 104.5 68.125 1 28.17 16 GLU B N 1
ATOM 1576 C CA . GLU B 1 16 ? 15.289 103.188 68.125 1 28.17 16 GLU B CA 1
ATOM 1577 C C . GLU B 1 16 ? 15.266 102.562 66.75 1 28.17 16 GLU B C 1
ATOM 1579 O O . GLU B 1 16 ? 14.852 103.188 65.75 1 28.17 16 GLU B O 1
ATOM 1584 N N . ASN B 1 17 ? 16.25 101.688 66.438 1 30.5 17 ASN B N 1
ATOM 1585 C CA . ASN B 1 17 ? 16.484 100.75 65.312 1 30.5 17 ASN B CA 1
ATOM 1586 C C . ASN B 1 17 ? 15.227 100 64.938 1 30.5 17 ASN B C 1
ATOM 1588 O O . ASN B 1 17 ? 14.883 99 65.625 1 30.5 17 ASN B O 1
ATOM 1592 N N . GLN B 1 18 ? 13.977 100.562 64.75 1 26.91 18 GLN B N 1
ATOM 1593 C CA . GLN B 1 18 ? 12.812 99.688 64.5 1 26.91 18 GLN B CA 1
ATOM 1594 C C . GLN B 1 18 ? 12.992 98.938 63.219 1 26.91 18 GLN B C 1
ATOM 1596 O O . GLN B 1 18 ? 12.992 99.5 62.125 1 26.91 18 GLN B O 1
ATOM 1601 N N . GLN B 1 19 ? 13.898 97.938 63.125 1 29.14 19 GLN B N 1
ATOM 1602 C CA . GLN B 1 19 ? 14.039 97.062 61.969 1 29.14 19 GLN B CA 1
ATOM 1603 C C . GLN B 1 19 ? 12.695 96.5 61.562 1 29.14 19 GLN B C 1
ATOM 1605 O O . GLN B 1 19 ? 12.023 95.812 62.344 1 29.14 19 GLN B O 1
ATOM 1610 N N . GLU B 1 20 ? 11.906 97.188 60.719 1 29.55 20 GLU B N 1
ATOM 1611 C CA . GLU B 1 20 ? 10.68 96.75 60.062 1 29.55 20 GLU B CA 1
ATOM 1612 C C . GLU B 1 20 ? 10.875 95.375 59.375 1 29.55 20 GLU B C 1
ATOM 1614 O O . GLU B 1 20 ? 11.75 95.188 58.531 1 29.55 20 GLU B O 1
ATOM 1619 N N . ALA B 1 21 ? 10.586 94.188 60.062 1 34.34 21 ALA B N 1
ATOM 1620 C CA . ALA B 1 21 ? 10.555 92.812 59.594 1 34.34 21 ALA B CA 1
ATOM 1621 C C . ALA B 1 21 ? 9.719 92.688 58.344 1 34.34 21 ALA B C 1
ATOM 1623 O O . ALA B 1 21 ? 8.539 93.062 58.312 1 34.34 21 ALA B O 1
ATOM 1624 N N . ALA B 1 22 ? 10.344 92.875 57.188 1 34.25 22 ALA B N 1
ATOM 1625 C CA . ALA B 1 22 ? 9.695 92.562 55.906 1 34.25 22 ALA B CA 1
ATOM 1626 C C . ALA B 1 22 ? 9.117 91.188 55.938 1 34.25 22 ALA B C 1
ATOM 1628 O O . ALA B 1 22 ? 9.836 90.188 56.188 1 34.25 22 ALA B O 1
ATOM 1629 N N . GLU B 1 23 ? 7.863 90.875 56.219 1 31.73 23 GLU B N 1
ATOM 1630 C CA . GLU B 1 23 ? 7.066 89.688 56.062 1 31.73 23 GLU B CA 1
ATOM 1631 C C . GLU B 1 23 ? 7.137 89.125 54.656 1 31.73 23 GLU B C 1
ATOM 1633 O O . GLU B 1 23 ? 6.617 89.75 53.719 1 31.73 23 GLU B O 1
ATOM 1638 N N . ALA B 1 24 ? 8.266 88.625 54.125 1 39.22 24 ALA B N 1
ATOM 1639 C CA . ALA B 1 24 ? 8.344 88 52.812 1 39.22 24 ALA B CA 1
ATOM 1640 C C . ALA B 1 24 ? 7.285 86.938 52.625 1 39.22 24 ALA B C 1
ATOM 1642 O O . ALA B 1 24 ? 7.113 86.062 53.5 1 39.22 24 ALA B O 1
ATOM 1643 N N . GLN B 1 25 ? 6.234 87.125 51.812 1 36.06 25 GLN B N 1
ATOM 1644 C CA . GLN B 1 25 ? 5.133 86.25 51.406 1 36.06 25 GLN B CA 1
ATOM 1645 C C . GLN B 1 25 ? 5.645 85.062 50.656 1 36.06 25 GLN B C 1
ATOM 1647 O O . GLN B 1 25 ? 6.207 85.188 49.562 1 36.06 25 GLN B O 1
ATOM 1652 N N . PRO B 1 26 ? 6.227 84.062 51.219 1 44.25 26 PRO B N 1
ATOM 1653 C CA . PRO B 1 26 ? 6.754 82.812 50.656 1 44.25 26 PRO B CA 1
ATOM 1654 C C . PRO B 1 26 ? 5.727 82.062 49.812 1 44.25 26 PRO B C 1
ATOM 1656 O O . PRO B 1 26 ? 6.039 81 49.219 1 44.25 26 PRO B O 1
ATOM 1659 N N . ASN B 1 27 ? 4.438 82.375 49.75 1 48.16 27 ASN B N 1
ATOM 1660 C CA . ASN B 1 27 ? 3.451 81.375 49.406 1 48.16 27 ASN B CA 1
ATOM 1661 C C . ASN B 1 27 ? 3.355 81.188 47.906 1 48.16 27 ASN B C 1
ATOM 1663 O O . ASN B 1 27 ? 2.809 80.188 47.438 1 48.16 27 ASN B O 1
ATOM 1667 N N . ALA B 1 28 ? 3.678 82.125 47 1 55.09 28 ALA B N 1
ATOM 1668 C CA . ALA B 1 28 ? 3.32 82 45.594 1 55.09 28 ALA B CA 1
ATOM 1669 C C . ALA B 1 28 ? 4.27 81 44.906 1 55.09 28 ALA B C 1
ATOM 1671 O O . ALA B 1 28 ? 3.863 80.312 43.969 1 55.09 28 ALA B O 1
ATOM 1672 N N . ASP B 1 29 ? 5.504 80.812 45.375 1 57.38 29 ASP B N 1
ATOM 1673 C CA . ASP B 1 29 ? 6.516 80.062 44.656 1 57.38 29 ASP B CA 1
ATOM 1674 C C . ASP B 1 29 ? 6.336 78.562 44.875 1 57.38 29 ASP B C 1
ATOM 1676 O O . ASP B 1 29 ? 6.594 77.75 44 1 57.38 29 ASP B O 1
ATOM 1680 N N . ALA B 1 30 ? 5.723 78.188 46 1 62.84 30 ALA B N 1
ATOM 1681 C CA . ALA B 1 30 ? 5.594 76.812 46.344 1 62.84 30 ALA B CA 1
ATOM 1682 C C . ALA B 1 30 ? 4.484 76.125 45.531 1 62.84 30 ALA B C 1
ATOM 1684 O O . ALA B 1 30 ? 4.617 75 45.094 1 62.84 30 ALA B O 1
ATOM 1685 N N . LEU B 1 31 ? 3.438 76.875 45.156 1 58.72 31 LEU B N 1
ATOM 1686 C CA . LEU B 1 31 ? 2.332 76.312 44.375 1 58.72 31 LEU B CA 1
ATOM 1687 C C . LEU B 1 31 ? 2.744 76.125 42.906 1 58.72 31 LEU B C 1
ATOM 1689 O O . LEU B 1 31 ? 2.359 75.125 42.281 1 58.72 31 LEU B O 1
ATOM 1693 N N . GLY B 1 32 ? 3.543 77.062 42.406 1 63.84 32 GLY B N 1
ATOM 1694 C CA . GLY B 1 32 ? 4.039 76.938 41.062 1 63.84 32 GLY B CA 1
ATOM 1695 C C . GLY B 1 32 ? 4.98 75.75 40.875 1 63.84 32 GLY B C 1
ATOM 1696 O O . GLY B 1 32 ? 4.957 75.125 39.812 1 63.84 32 GLY B O 1
ATOM 1697 N N . GLN B 1 33 ? 5.777 75.5 41.844 1 64.88 33 GLN B N 1
ATOM 1698 C CA . GLN B 1 33 ? 6.707 74.375 41.812 1 64.88 33 GLN B CA 1
ATOM 1699 C C . GLN B 1 33 ? 5.973 73 41.938 1 64.88 33 GLN B C 1
ATOM 1701 O O . GLN B 1 33 ? 6.336 72.062 41.281 1 64.88 33 GLN B O 1
ATOM 1706 N N . ALA B 1 34 ? 4.895 72.938 42.75 1 65.38 34 ALA B N 1
ATOM 1707 C CA . ALA B 1 34 ? 4.086 71.75 42.875 1 65.38 34 ALA B CA 1
ATOM 1708 C C . ALA B 1 34 ? 3.354 71.438 41.594 1 65.38 34 ALA B C 1
ATOM 1710 O O . ALA B 1 34 ? 3.264 70.25 41.219 1 65.38 34 ALA B O 1
ATOM 1711 N N . GLU B 1 35 ? 2.871 72.5 40.875 1 62 35 GLU B N 1
ATOM 1712 C CA . GLU B 1 35 ? 2.188 72.312 39.594 1 62 35 GLU B CA 1
ATOM 1713 C C . GLU B 1 35 ? 3.156 71.812 38.531 1 62 35 GLU B C 1
ATOM 1715 O O . GLU B 1 35 ? 2.803 71 37.688 1 62 35 GLU B O 1
ATOM 1720 N N . ALA B 1 36 ? 4.395 72.312 38.562 1 66.69 36 ALA B N 1
ATOM 1721 C CA . ALA B 1 36 ? 5.418 71.875 37.594 1 66.69 36 ALA B CA 1
ATOM 1722 C C . ALA B 1 36 ? 5.824 70.438 37.844 1 66.69 36 ALA B C 1
ATOM 1724 O O . ALA B 1 36 ? 6.031 69.688 36.906 1 66.69 36 ALA B O 1
ATOM 1725 N N . ILE B 1 37 ? 5.867 70 39.094 1 69.69 37 ILE B N 1
ATOM 1726 C CA . ILE B 1 37 ? 6.234 68.688 39.469 1 69.69 37 ILE B CA 1
ATOM 1727 C C . ILE B 1 37 ? 5.113 67.688 39.062 1 69.69 37 ILE B C 1
ATOM 1729 O O . ILE B 1 37 ? 5.371 66.625 38.562 1 69.69 37 ILE B O 1
ATOM 1733 N N . LEU B 1 38 ? 3.873 68.188 39.312 1 62.22 38 LEU B N 1
ATOM 1734 C CA . LEU B 1 38 ? 2.727 67.375 38.938 1 62.22 38 LEU B CA 1
ATOM 1735 C C . LEU B 1 38 ? 2.615 67.188 37.438 1 62.22 38 LEU B C 1
ATOM 1737 O O . LEU B 1 38 ? 2.289 66.125 36.938 1 62.22 38 LEU B O 1
ATOM 1741 N N . ASN B 1 39 ? 2.859 68.375 36.75 1 62.38 39 ASN B N 1
ATOM 1742 C CA . ASN B 1 39 ? 2.846 68.312 35.312 1 62.38 39 ASN B CA 1
ATOM 1743 C C . ASN B 1 39 ? 3.973 67.5 34.75 1 62.38 39 ASN B C 1
ATOM 1745 O O . ASN B 1 39 ? 3.779 66.75 33.781 1 62.38 39 ASN B O 1
ATOM 1749 N N . GLU B 1 40 ? 5.102 67.625 35.375 1 65.75 40 GLU B N 1
ATOM 1750 C CA . GLU B 1 40 ? 6.238 66.812 34.969 1 65.75 40 GLU B CA 1
ATOM 1751 C C . GLU B 1 40 ? 6.016 65.375 35.281 1 65.75 40 GLU B C 1
ATOM 1753 O O . GLU B 1 40 ? 6.379 64.5 34.5 1 65.75 40 GLU B O 1
ATOM 1758 N N . ALA B 1 41 ? 5.41 65 36.438 1 66.69 41 ALA B N 1
ATOM 1759 C CA . ALA B 1 41 ? 5.066 63.625 36.781 1 66.69 41 ALA B CA 1
ATOM 1760 C C . ALA B 1 41 ? 3.998 63.062 35.875 1 66.69 41 ALA B C 1
ATOM 1762 O O . ALA B 1 41 ? 4.016 61.875 35.531 1 66.69 41 ALA B O 1
ATOM 1763 N N . GLY B 1 42 ? 3.086 63.906 35.5 1 62.5 42 GLY B N 1
ATOM 1764 C CA . GLY B 1 42 ? 2.053 63.531 34.531 1 62.5 42 GLY B CA 1
ATOM 1765 C C . GLY B 1 42 ? 2.6 63.188 33.156 1 62.5 42 GLY B C 1
ATOM 1766 O O . GLY B 1 42 ? 2.17 62.219 32.531 1 62.5 42 GLY B O 1
ATOM 1767 N N . VAL B 1 43 ? 3.473 64.125 32.719 1 65.06 43 VAL B N 1
ATOM 1768 C CA . VAL B 1 43 ? 4.094 63.906 31.422 1 65.06 43 VAL B CA 1
ATOM 1769 C C . VAL B 1 43 ? 4.965 62.656 31.453 1 65.06 43 VAL B C 1
ATOM 1771 O O . VAL B 1 43 ? 4.984 61.875 30.5 1 65.06 43 VAL B O 1
ATOM 1774 N N . SER B 1 44 ? 5.648 62.469 32.594 1 63.72 44 SER B N 1
ATOM 1775 C CA . SER B 1 44 ? 6.512 61.281 32.781 1 63.72 44 SER B CA 1
ATOM 1776 C C . SER B 1 44 ? 5.695 60 32.812 1 63.72 44 SER B C 1
ATOM 1778 O O . SER B 1 44 ? 6.074 59 32.219 1 63.72 44 SER B O 1
ATOM 1780 N N . ALA B 1 45 ? 4.59 60.031 33.531 1 63.41 45 ALA B N 1
ATOM 1781 C CA . ALA B 1 45 ? 3.705 58.875 33.625 1 63.41 45 ALA B CA 1
ATOM 1782 C C . ALA B 1 45 ? 3.078 58.562 32.25 1 63.41 45 ALA B C 1
ATOM 1784 O O . ALA B 1 45 ? 2.949 57.406 31.891 1 63.41 45 ALA B O 1
ATOM 1785 N N . GLU B 1 46 ? 2.742 59.562 31.5 1 63.06 46 GLU B N 1
ATOM 1786 C CA . GLU B 1 46 ? 2.16 59.406 30.172 1 63.06 46 GLU B CA 1
ATOM 1787 C C . GLU B 1 46 ? 3.178 58.812 29.188 1 63.06 46 GLU B C 1
ATOM 1789 O O . GLU B 1 46 ? 2.838 57.969 28.359 1 63.06 46 GLU B O 1
ATOM 1794 N N . GLN B 1 47 ? 4.402 59.344 29.328 1 64.62 47 GLN B N 1
ATOM 1795 C CA . GLN B 1 47 ? 5.477 58.844 28.484 1 64.62 47 GLN B CA 1
ATOM 1796 C C . GLN B 1 47 ? 5.789 57.375 28.797 1 64.62 47 GLN B C 1
ATOM 1798 O O . GLN B 1 47 ? 6.051 56.562 27.906 1 64.62 47 GLN B O 1
ATOM 1803 N N . SER B 1 48 ? 5.738 57.031 30.078 1 68.31 48 SER B N 1
ATOM 1804 C CA . SER B 1 48 ? 5.996 55.656 30.516 1 68.31 48 SER B CA 1
ATOM 1805 C C . SER B 1 48 ? 4.91 54.688 30.016 1 68.31 48 SER B C 1
ATOM 1807 O O . SER B 1 48 ? 5.207 53.594 29.594 1 68.31 48 SER B O 1
ATOM 1809 N N . GLU B 1 49 ? 3.723 55.188 30.078 1 67.38 49 GLU B N 1
ATOM 1810 C CA . GLU B 1 49 ? 2.609 54.375 29.609 1 67.38 49 GLU B CA 1
ATOM 1811 C C . GLU B 1 49 ? 2.674 54.156 28.109 1 67.38 49 GLU B C 1
ATOM 1813 O O . GLU B 1 49 ? 2.391 53.062 27.609 1 67.38 49 GLU B O 1
ATOM 1818 N N . GLN B 1 50 ? 3.062 55.219 27.453 1 69.06 50 GLN B N 1
ATOM 1819 C CA . GLN B 1 50 ? 3.217 55.125 26 1 69.06 50 GLN B CA 1
ATOM 1820 C C . GLN B 1 50 ? 4.348 54.188 25.625 1 69.06 50 GLN B C 1
ATOM 1822 O O . GLN B 1 50 ? 4.234 53.438 24.672 1 69.06 50 GLN B O 1
ATOM 1827 N N . ASP B 1 51 ? 5.371 54.25 26.438 1 73.5 51 ASP B N 1
ATOM 1828 C CA . ASP B 1 51 ? 6.508 53.375 26.219 1 73.5 51 ASP B CA 1
ATOM 1829 C C . ASP B 1 51 ? 6.121 51.906 26.5 1 73.5 51 ASP B C 1
ATOM 1831 O O . ASP B 1 51 ? 6.52 51 25.766 1 73.5 51 ASP B O 1
ATOM 1835 N N . GLU B 1 52 ? 5.363 51.688 27.562 1 74.81 52 GLU B N 1
ATOM 1836 C CA . GLU B 1 52 ? 4.93 50.344 27.922 1 74.81 52 GLU B CA 1
ATOM 1837 C C . GLU B 1 52 ? 4.004 49.75 26.859 1 74.81 52 GLU B C 1
ATOM 1839 O O . GLU B 1 52 ? 4.117 48.594 26.5 1 74.81 52 GLU B O 1
ATOM 1844 N N . VAL B 1 53 ? 3.191 50.625 26.328 1 78.94 53 VAL B N 1
ATOM 1845 C CA . VAL B 1 53 ? 2.244 50.188 25.297 1 78.94 53 VAL B CA 1
ATOM 1846 C C . VAL B 1 53 ? 2.988 49.875 24 1 78.94 53 VAL B C 1
ATOM 1848 O O . VAL B 1 53 ? 2.684 48.906 23.312 1 78.94 53 VAL B O 1
ATOM 1851 N N . GLY B 1 54 ? 3.941 50.75 23.734 1 82.38 54 GLY B N 1
ATOM 1852 C CA . GLY B 1 54 ? 4.797 50.5 22.594 1 82.38 54 GLY B CA 1
ATOM 1853 C C . GLY B 1 54 ? 5.539 49.188 22.656 1 82.38 54 GLY B C 1
ATOM 1854 O O . GLY B 1 54 ? 5.652 48.469 21.656 1 82.38 54 GLY B O 1
ATOM 1855 N N . GLU B 1 55 ? 5.949 48.844 23.875 1 87.56 55 GLU B N 1
ATOM 1856 C CA . GLU B 1 55 ? 6.652 47.594 24.094 1 87.56 55 GLU B CA 1
ATOM 1857 C C . GLU B 1 55 ? 5.715 46.406 23.922 1 87.56 55 GLU B C 1
ATOM 1859 O O . GLU B 1 55 ? 6.094 45.375 23.328 1 87.56 55 GLU B O 1
ATOM 1864 N N . VAL B 1 56 ? 4.469 46.5 24.484 1 89.06 56 VAL B N 1
ATOM 1865 C CA . VAL B 1 56 ? 3.488 45.438 24.359 1 89.06 56 VAL B CA 1
ATOM 1866 C C . VAL B 1 56 ? 3.123 45.219 22.891 1 89.06 56 VAL B C 1
ATOM 1868 O O . VAL B 1 56 ? 3.02 44.062 22.438 1 89.06 56 VAL B O 1
ATOM 1871 N N . VAL B 1 57 ? 2.961 46.312 22.094 1 91 57 VAL B N 1
ATOM 1872 C CA . VAL B 1 57 ? 2.623 46.25 20.672 1 91 57 VAL B CA 1
ATOM 1873 C C . VAL B 1 57 ? 3.742 45.531 19.906 1 91 57 VAL B C 1
ATOM 1875 O O . VAL B 1 57 ? 3.484 44.656 19.078 1 91 57 VAL B O 1
ATOM 1878 N N . THR B 1 58 ? 4.988 45.969 20.234 1 93 58 THR B N 1
ATOM 1879 C CA . THR B 1 58 ? 6.145 45.344 19.594 1 93 58 THR B CA 1
ATOM 1880 C C . THR B 1 58 ? 6.23 43.875 19.906 1 93 58 THR B C 1
ATOM 1882 O O . THR B 1 58 ? 6.5 43.062 19.016 1 93 58 THR B O 1
ATOM 1885 N N . GLU B 1 59 ? 5.98 43.562 21.156 1 95.06 59 GLU B N 1
ATOM 1886 C CA . GLU B 1 59 ? 6.023 42.156 21.562 1 95.06 59 GLU B CA 1
ATOM 1887 C C . GLU B 1 59 ? 4.938 41.344 20.875 1 95.06 59 GLU B C 1
ATOM 1889 O O . GLU B 1 59 ? 5.203 40.25 20.375 1 95.06 59 GLU B O 1
ATOM 1894 N N . LEU B 1 60 ? 3.691 41.875 20.812 1 95.38 60 LEU B N 1
ATOM 1895 C CA . LEU B 1 60 ? 2.574 41.156 20.188 1 95.38 60 LEU B CA 1
ATOM 1896 C C . LEU B 1 60 ? 2.812 41 18.688 1 95.38 60 LEU B C 1
ATOM 1898 O O . LEU B 1 60 ? 2.498 39.938 18.125 1 95.38 60 LEU B O 1
ATOM 1902 N N . ARG B 1 61 ? 3.393 42 18.016 1 94.88 61 ARG B N 1
ATOM 1903 C CA . ARG B 1 61 ? 3.703 41.938 16.594 1 94.88 61 ARG B CA 1
ATOM 1904 C C . ARG B 1 61 ? 4.766 40.875 16.312 1 94.88 61 ARG B C 1
ATOM 1906 O O . ARG B 1 61 ? 4.652 40.125 15.359 1 94.88 61 ARG B O 1
ATOM 1913 N N . ASN B 1 62 ? 5.766 40.844 17.203 1 96.62 62 ASN B N 1
ATOM 1914 C CA . ASN B 1 62 ? 6.812 39.844 17.062 1 96.62 62 ASN B CA 1
ATOM 1915 C C . ASN B 1 62 ? 6.27 38.438 17.266 1 96.62 62 ASN B C 1
ATOM 1917 O O . ASN B 1 62 ? 6.637 37.5 16.547 1 96.62 62 ASN B O 1
ATOM 1921 N N . ASP B 1 63 ? 5.406 38.25 18.266 1 97.31 63 ASP B N 1
ATOM 1922 C CA . ASP B 1 63 ? 4.797 36.938 18.531 1 97.31 63 ASP B CA 1
ATOM 1923 C C . ASP B 1 63 ? 3.932 36.5 17.344 1 97.31 63 ASP B C 1
ATOM 1925 O O . ASP B 1 63 ? 3.961 35.344 16.953 1 97.31 63 ASP B O 1
ATOM 1929 N N . LEU B 1 64 ? 3.176 37.469 16.766 1 97.56 64 LEU B N 1
ATOM 1930 C CA . LEU B 1 64 ? 2.316 37.188 15.625 1 97.56 64 LEU B CA 1
ATOM 1931 C C . LEU B 1 64 ? 3.143 36.781 14.406 1 97.56 64 LEU B C 1
ATOM 1933 O O . LEU B 1 64 ? 2.816 35.812 13.734 1 97.56 64 LEU B O 1
ATOM 1937 N N . LEU B 1 65 ? 4.246 37.531 14.188 1 97.12 65 LEU B N 1
ATOM 1938 C CA . LEU B 1 65 ? 5.121 37.25 13.055 1 97.12 65 LEU B CA 1
ATOM 1939 C C . LEU B 1 65 ? 5.801 35.875 13.227 1 97.12 65 LEU B C 1
ATOM 1941 O O . LEU B 1 65 ? 5.922 35.125 12.273 1 97.12 65 LEU B O 1
ATOM 1945 N N . ARG B 1 66 ? 6.242 35.562 14.422 1 97.19 66 ARG B N 1
ATOM 1946 C CA . ARG B 1 66 ? 6.863 34.281 14.727 1 97.19 66 ARG B CA 1
ATOM 1947 C C . ARG B 1 66 ? 5.887 33.125 14.5 1 97.19 66 ARG B C 1
ATOM 1949 O O . ARG B 1 66 ? 6.23 32.125 13.852 1 97.19 66 ARG B O 1
ATOM 1956 N N . LEU B 1 67 ? 4.68 33.281 15.016 1 97.56 67 LEU B N 1
ATOM 1957 C CA . LEU B 1 67 ? 3.67 32.219 14.852 1 97.56 67 LEU B CA 1
ATOM 1958 C C . LEU B 1 67 ? 3.312 32.031 13.383 1 97.56 67 LEU B C 1
ATOM 1960 O O . LEU B 1 67 ? 3.109 30.922 12.922 1 97.56 67 LEU B O 1
ATOM 1964 N N . GLN B 1 68 ? 3.219 33.125 12.609 1 97.19 68 GLN B N 1
ATOM 1965 C CA . GLN B 1 68 ? 2.955 33.062 11.18 1 97.19 68 GLN B CA 1
ATOM 1966 C C . GLN B 1 68 ? 4.055 32.281 10.445 1 97.19 68 GLN B C 1
ATOM 1968 O O . GLN B 1 68 ? 3.77 31.438 9.602 1 97.19 68 GLN B O 1
ATOM 1973 N N . ALA B 1 69 ? 5.25 32.594 10.883 1 97.25 69 ALA B N 1
ATOM 1974 C CA . ALA B 1 69 ? 6.383 31.906 10.281 1 97.25 69 ALA B CA 1
ATOM 1975 C C . ALA B 1 69 ? 6.363 30.422 10.625 1 97.25 69 ALA B C 1
ATOM 1977 O O . ALA B 1 69 ? 6.617 29.578 9.758 1 97.25 69 ALA B O 1
ATOM 1978 N N . GLU B 1 70 ? 6.098 30.172 11.883 1 96.81 70 GLU B N 1
ATOM 1979 C CA . GLU B 1 70 ? 6.004 28.797 12.328 1 96.81 70 GLU B CA 1
ATOM 1980 C C . GLU B 1 70 ? 4.906 28.047 11.57 1 96.81 70 GLU B C 1
ATOM 1982 O O . GLU B 1 70 ? 5.102 26.891 11.156 1 96.81 70 GLU B O 1
ATOM 1987 N N . TYR B 1 71 ? 3.838 28.75 11.344 1 96.25 71 TYR B N 1
ATOM 1988 C CA . TYR B 1 71 ? 2.701 28.156 10.656 1 96.25 71 TYR B CA 1
ATOM 1989 C C . TYR B 1 71 ? 3.033 27.875 9.195 1 96.25 71 TYR B C 1
ATOM 1991 O O . TYR B 1 71 ? 2.75 26.797 8.672 1 96.25 71 TYR B O 1
ATOM 1999 N N . VAL B 1 72 ? 3.68 28.75 8.5 1 95.62 72 VAL B N 1
ATOM 2000 C CA . VAL B 1 72 ? 4.055 28.609 7.094 1 95.62 72 VAL B CA 1
ATOM 2001 C C . VAL B 1 72 ? 5.059 27.469 6.945 1 95.62 72 VAL B C 1
ATOM 2003 O O . VAL B 1 72 ? 4.918 26.609 6.062 1 95.62 72 VAL B O 1
ATOM 2006 N N . ASN B 1 73 ? 6.008 27.422 7.902 1 95.44 73 ASN B N 1
ATOM 2007 C CA . ASN B 1 73 ? 7.012 26.359 7.879 1 95.44 73 ASN B CA 1
ATOM 2008 C C . ASN B 1 73 ? 6.391 24.984 8.156 1 95.44 73 ASN B C 1
ATOM 2010 O O . ASN B 1 73 ? 6.75 24 7.512 1 95.44 73 ASN B O 1
ATOM 2014 N N . TYR B 1 74 ? 5.461 25.047 9.055 1 96.25 74 TYR B N 1
ATOM 2015 C CA . TYR B 1 74 ? 4.773 23.812 9.398 1 96.25 74 TYR B CA 1
ATOM 2016 C C . TYR B 1 74 ? 3.967 23.281 8.211 1 96.25 74 TYR B C 1
ATOM 2018 O O . TYR B 1 74 ? 3.994 22.094 7.914 1 96.25 74 TYR B O 1
ATOM 2026 N N . ARG B 1 75 ? 3.33 24.188 7.492 1 94.12 75 ARG B N 1
ATOM 2027 C CA . ARG B 1 75 ? 2.529 23.797 6.336 1 94.12 75 ARG B CA 1
ATOM 2028 C C . ARG B 1 75 ? 3.4 23.172 5.254 1 94.12 75 ARG B C 1
ATOM 2030 O O . ARG B 1 75 ? 3.018 22.172 4.648 1 94.12 75 ARG B O 1
ATOM 2037 N N . LYS B 1 76 ? 4.555 23.672 5.043 1 93.62 76 LYS B N 1
ATOM 2038 C CA . LYS B 1 76 ? 5.492 23.125 4.066 1 93.62 76 LYS B CA 1
ATOM 2039 C C . LYS B 1 76 ? 5.973 21.734 4.488 1 93.62 76 LYS B C 1
ATOM 2041 O O . LYS B 1 76 ? 6.09 20.828 3.654 1 93.62 76 LYS B O 1
ATOM 2046 N N . ARG B 1 77 ? 6.199 21.578 5.746 1 94.06 77 ARG B N 1
ATOM 2047 C CA . ARG B 1 77 ? 6.637 20.297 6.277 1 94.06 77 ARG B CA 1
ATOM 2048 C C . ARG B 1 77 ? 5.539 19.25 6.156 1 94.06 77 ARG B C 1
ATOM 2050 O O . ARG B 1 77 ? 5.809 18.094 5.824 1 94.06 77 ARG B O 1
ATOM 2057 N N . VAL B 1 78 ? 4.281 19.672 6.395 1 94.44 78 VAL B N 1
ATOM 2058 C CA . VAL B 1 78 ? 3.146 18.766 6.34 1 94.44 78 VAL B CA 1
ATOM 2059 C C . VAL B 1 78 ? 3.002 18.203 4.93 1 94.44 78 VAL B C 1
ATOM 2061 O O . VAL B 1 78 ? 2.775 17 4.75 1 94.44 78 VAL B O 1
ATOM 2064 N N . GLU B 1 79 ? 3.189 19.062 3.924 1 89.88 79 GLU B N 1
ATOM 2065 C CA . GLU B 1 79 ? 3.09 18.594 2.545 1 89.88 79 GLU B CA 1
ATOM 2066 C C . GLU B 1 79 ? 4.172 17.562 2.23 1 89.88 79 GLU B C 1
ATOM 2068 O O . GLU B 1 79 ? 3.9 16.531 1.6 1 89.88 79 GLU B O 1
ATOM 2073 N N . ARG B 1 80 ? 5.324 17.781 2.682 1 90.69 80 ARG B N 1
ATOM 2074 C CA . ARG B 1 80 ? 6.426 16.844 2.496 1 90.69 80 ARG B CA 1
ATOM 2075 C C . ARG B 1 80 ? 6.18 15.547 3.266 1 90.69 80 ARG B C 1
ATOM 2077 O O . ARG B 1 80 ? 6.43 14.453 2.752 1 90.69 80 ARG B O 1
ATOM 2084 N N . ASP B 1 81 ? 5.68 15.719 4.391 1 93.19 81 ASP B N 1
ATOM 2085 C CA . ASP B 1 81 ? 5.398 14.57 5.25 1 93.19 81 ASP B CA 1
ATOM 2086 C C . ASP B 1 81 ? 4.305 13.688 4.652 1 93.19 81 ASP B C 1
ATOM 2088 O O . ASP B 1 81 ? 4.359 12.461 4.758 1 93.19 81 ASP B O 1
ATOM 2092 N N . ARG B 1 82 ? 3.375 14.312 3.936 1 94.62 82 ARG B N 1
ATOM 2093 C CA . ARG B 1 82 ? 2.299 13.562 3.297 1 94.62 82 ARG B CA 1
ATOM 2094 C C . ARG B 1 82 ? 2.85 12.594 2.258 1 94.62 82 ARG B C 1
ATOM 2096 O O . ARG B 1 82 ? 2.432 11.438 2.199 1 94.62 82 ARG B O 1
ATOM 2103 N N . GLU B 1 83 ? 3.781 12.938 1.492 1 94.12 83 GLU B N 1
ATOM 2104 C CA . GLU B 1 83 ? 4.41 12.094 0.484 1 94.12 83 GLU B CA 1
ATOM 2105 C C . GLU B 1 83 ? 5.211 10.961 1.132 1 94.12 83 GLU B C 1
ATOM 2107 O O . GLU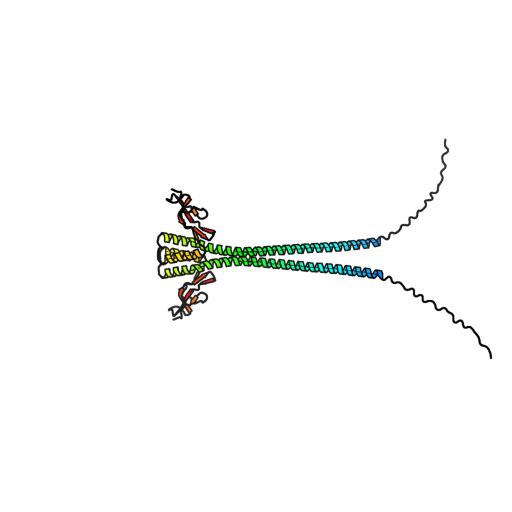 B 1 83 ? 5.164 9.82 0.674 1 94.12 83 GLU B O 1
ATOM 2112 N N . ALA B 1 84 ? 5.879 11.344 2.176 1 94.94 84 ALA B N 1
ATOM 2113 C CA . ALA B 1 84 ? 6.676 10.344 2.885 1 94.94 84 ALA B CA 1
ATOM 2114 C C . ALA B 1 84 ? 5.785 9.273 3.5 1 94.94 84 ALA B C 1
ATOM 2116 O O . ALA B 1 84 ? 6.125 8.086 3.479 1 94.94 84 ALA B O 1
ATOM 2117 N N . VAL B 1 85 ? 4.676 9.703 4.012 1 96.31 85 VAL B N 1
ATOM 2118 C CA . VAL B 1 85 ? 3.734 8.773 4.625 1 96.31 85 VAL B CA 1
ATOM 2119 C C . VAL B 1 85 ? 3.193 7.812 3.564 1 96.31 85 VAL B C 1
ATOM 2121 O O . VAL B 1 85 ? 3.129 6.602 3.789 1 96.31 85 VAL B O 1
ATOM 2124 N N . ARG B 1 86 ? 2.861 8.32 2.408 1 96.56 86 ARG B N 1
ATOM 2125 C CA . ARG B 1 86 ? 2.377 7.5 1.305 1 96.56 86 ARG B CA 1
ATOM 2126 C C . ARG B 1 86 ? 3.424 6.473 0.887 1 96.56 86 ARG B C 1
ATOM 2128 O O . ARG B 1 86 ? 3.117 5.289 0.749 1 96.56 86 ARG B O 1
ATOM 2135 N N . ASP B 1 87 ? 4.59 6.93 0.753 1 96.44 87 ASP B N 1
ATOM 2136 C CA . ASP B 1 87 ? 5.684 6.066 0.318 1 96.44 87 ASP B CA 1
ATOM 2137 C C . ASP B 1 87 ? 5.953 4.965 1.34 1 96.44 87 ASP B C 1
ATOM 2139 O O . ASP B 1 87 ? 6.168 3.809 0.971 1 96.44 87 ASP B O 1
ATOM 2143 N N . GLN B 1 88 ? 5.926 5.355 2.557 1 96.94 88 GLN B N 1
ATOM 2144 C CA . GLN B 1 88 ? 6.164 4.391 3.623 1 96.94 88 GLN B CA 1
ATOM 2145 C C . GLN B 1 88 ? 5.062 3.334 3.666 1 96.94 88 GLN B C 1
ATOM 2147 O O . GLN B 1 88 ? 5.332 2.156 3.916 1 96.94 88 GLN B O 1
ATOM 2152 N N . ALA B 1 89 ? 3.83 3.789 3.447 1 97.88 89 ALA B N 1
ATOM 2153 C CA . ALA B 1 89 ? 2.709 2.852 3.439 1 97.88 89 ALA B CA 1
ATOM 2154 C C . ALA B 1 89 ? 2.852 1.837 2.309 1 97.88 89 ALA B C 1
ATOM 2156 O O . ALA B 1 89 ? 2.668 0.636 2.518 1 97.88 89 ALA B O 1
ATOM 2157 N N . VAL B 1 90 ? 3.234 2.258 1.145 1 98.38 90 VAL B N 1
ATOM 2158 C CA . VAL B 1 90 ? 3.439 1.379 -0.002 1 98.38 90 VAL B CA 1
ATOM 2159 C C . VAL B 1 90 ? 4.574 0.402 0.293 1 98.38 90 VAL B C 1
ATOM 2161 O O . VAL B 1 90 ? 4.438 -0.804 0.073 1 98.38 90 VAL B O 1
ATOM 2164 N N . GLN B 1 91 ? 5.602 0.943 0.864 1 98.06 91 GLN B N 1
ATOM 2165 C CA . GLN B 1 91 ? 6.75 0.106 1.197 1 98.06 91 GLN B CA 1
ATOM 2166 C C . GLN B 1 91 ? 6.367 -0.977 2.203 1 98.06 91 GLN B C 1
ATOM 2168 O O . GLN B 1 91 ? 6.84 -2.111 2.111 1 98.06 91 GLN B O 1
ATOM 2173 N N . SER B 1 92 ? 5.57 -0.621 3.084 1 97.5 92 SER B N 1
ATOM 2174 C CA . SER B 1 92 ? 5.141 -1.579 4.098 1 97.5 92 SER B CA 1
ATOM 2175 C C . SER B 1 92 ? 4.379 -2.742 3.473 1 97.5 92 SER B C 1
ATOM 2177 O O . SER B 1 92 ? 4.602 -3.9 3.828 1 97.5 92 SER B O 1
ATOM 2179 N N . VAL B 1 93 ? 3.512 -2.482 2.521 1 98.56 93 VAL B N 1
ATOM 2180 C CA . VAL B 1 93 ? 2.777 -3.539 1.837 1 98.56 93 VAL B CA 1
ATOM 2181 C C . VAL B 1 93 ? 3.744 -4.398 1.026 1 98.56 93 VAL B C 1
ATOM 2183 O O . VAL B 1 93 ? 3.699 -5.629 1.097 1 98.56 93 VAL B O 1
ATOM 2186 N N . LEU B 1 94 ? 4.613 -3.744 0.333 1 98.75 94 LEU B N 1
ATOM 2187 C CA . LEU B 1 94 ? 5.574 -4.465 -0.497 1 98.75 94 LEU B CA 1
ATOM 2188 C C . LEU B 1 94 ? 6.426 -5.402 0.35 1 98.75 94 LEU B C 1
ATOM 2190 O O . LEU B 1 94 ? 6.652 -6.555 -0.031 1 98.75 94 LEU B O 1
ATOM 2194 N N . ALA B 1 95 ? 6.832 -4.949 1.478 1 98.56 95 ALA B N 1
ATOM 2195 C CA . ALA B 1 95 ? 7.684 -5.738 2.363 1 98.56 95 ALA B CA 1
ATOM 2196 C C . ALA B 1 95 ? 6.969 -7 2.836 1 98.56 95 ALA B C 1
ATOM 2198 O O . ALA B 1 95 ? 7.578 -8.062 2.939 1 98.56 95 ALA B O 1
ATOM 2199 N N . THR B 1 96 ? 5.715 -6.902 3.064 1 98.56 96 THR B N 1
ATOM 2200 C CA . THR B 1 96 ? 4.957 -8.039 3.566 1 98.56 96 THR B CA 1
ATOM 2201 C C . THR B 1 96 ? 4.727 -9.07 2.461 1 98.56 96 THR B C 1
ATOM 2203 O O . THR B 1 96 ? 4.383 -10.219 2.738 1 98.56 96 THR B O 1
ATOM 2206 N N . LEU B 1 97 ? 4.953 -8.672 1.215 1 98.81 97 LEU B N 1
ATOM 2207 C CA . LEU B 1 97 ? 4.723 -9.562 0.081 1 98.81 97 LEU B CA 1
ATOM 2208 C C . LEU B 1 97 ? 5.996 -10.312 -0.285 1 98.81 97 LEU B C 1
ATOM 2210 O O . LEU B 1 97 ? 5.961 -11.25 -1.09 1 98.81 97 LEU B O 1
ATOM 2214 N N . LEU B 1 98 ? 7.066 -9.977 0.362 1 98.69 98 LEU B N 1
ATOM 2215 C CA . LEU B 1 98 ? 8.359 -10.531 -0.031 1 98.69 98 LEU B CA 1
ATOM 2216 C C . LEU B 1 98 ? 8.383 -12.039 0.171 1 98.69 98 LEU B C 1
ATOM 2218 O O . LEU B 1 98 ? 8.891 -12.773 -0.677 1 98.69 98 LEU B O 1
ATOM 2222 N N . PRO B 1 99 ? 7.789 -12.578 1.235 1 98.38 99 PRO B N 1
ATOM 2223 C CA . PRO B 1 99 ? 7.777 -14.039 1.367 1 98.38 99 PRO B CA 1
ATOM 2224 C C . PRO B 1 99 ? 7.023 -14.727 0.231 1 98.38 99 PRO B C 1
ATOM 2226 O O . PRO B 1 99 ? 7.391 -15.828 -0.177 1 98.38 99 PRO B O 1
ATOM 2229 N N . VAL B 1 100 ? 6.004 -14.133 -0.27 1 98.5 100 VAL B N 1
ATOM 2230 C CA . VAL B 1 100 ? 5.289 -14.664 -1.425 1 98.5 100 VAL B CA 1
ATOM 2231 C C . VAL B 1 100 ? 6.219 -14.695 -2.637 1 98.5 100 VAL B C 1
ATOM 2233 O O . VAL B 1 100 ? 6.273 -15.695 -3.359 1 98.5 100 VAL B O 1
ATOM 2236 N N . LEU B 1 101 ? 6.953 -13.633 -2.805 1 98.19 101 LEU B N 1
ATOM 2237 C CA . LEU B 1 101 ? 7.875 -13.555 -3.93 1 98.19 101 LEU B CA 1
ATOM 2238 C C . LEU B 1 101 ? 9.008 -14.57 -3.779 1 98.19 101 LEU B C 1
ATOM 2240 O O . LEU B 1 101 ? 9.492 -15.117 -4.773 1 98.19 101 LEU B O 1
ATOM 2244 N N . ASP B 1 102 ? 9.375 -14.828 -2.559 1 97.81 102 ASP B N 1
ATOM 2245 C CA . ASP B 1 102 ? 10.367 -15.867 -2.312 1 97.81 102 ASP B CA 1
ATOM 2246 C C . ASP B 1 102 ? 9.867 -17.234 -2.783 1 97.81 102 ASP B C 1
ATOM 2248 O O . ASP B 1 102 ? 10.609 -17.984 -3.416 1 97.81 102 ASP B O 1
ATOM 2252 N N . ASP B 1 103 ? 8.641 -17.484 -2.475 1 96.94 103 ASP B N 1
ATOM 2253 C CA . ASP B 1 103 ? 8.055 -18.766 -2.859 1 96.94 103 ASP B CA 1
ATOM 2254 C C . ASP B 1 103 ? 7.891 -18.859 -4.375 1 96.94 103 ASP B C 1
ATOM 2256 O O . ASP B 1 103 ? 8.086 -19.922 -4.961 1 96.94 103 ASP B O 1
ATOM 2260 N N . VAL B 1 104 ? 7.566 -17.797 -5 1 96.44 104 VAL B N 1
ATOM 2261 C CA . VAL B 1 104 ? 7.453 -17.734 -6.457 1 96.44 104 VAL B CA 1
ATOM 2262 C C . VAL B 1 104 ? 8.812 -18.016 -7.09 1 96.44 104 VAL B C 1
ATOM 2264 O O . VAL B 1 104 ? 8.914 -18.812 -8.031 1 96.44 104 VAL B O 1
ATOM 2267 N N . ASP B 1 105 ? 9.797 -17.438 -6.555 1 95.19 105 ASP B N 1
ATOM 2268 C CA . ASP B 1 105 ? 11.141 -17.641 -7.078 1 95.19 105 ASP B CA 1
ATOM 2269 C C . ASP B 1 105 ? 11.602 -19.078 -6.887 1 95.19 105 ASP B C 1
ATOM 2271 O O . ASP B 1 105 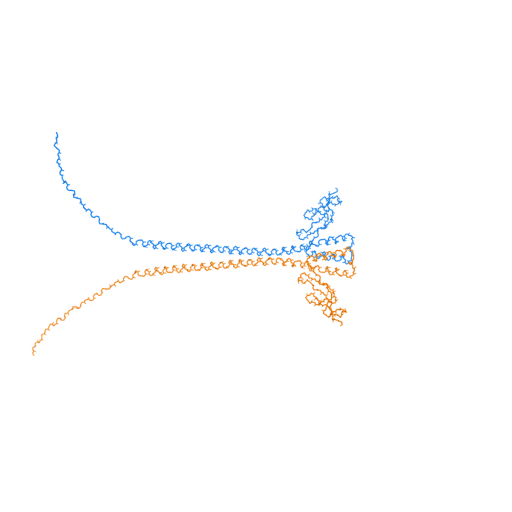? 12.242 -19.656 -7.766 1 95.19 105 ASP B O 1
ATOM 2275 N N . ALA B 1 106 ? 11.32 -19.625 -5.738 1 94.81 106 ALA B N 1
ATOM 2276 C CA . ALA B 1 106 ? 11.648 -21.016 -5.48 1 94.81 106 ALA B CA 1
ATOM 2277 C C . ALA B 1 106 ? 10.953 -21.938 -6.484 1 94.81 106 ALA B C 1
ATOM 2279 O O . ALA B 1 106 ? 11.57 -22.859 -7.02 1 94.81 106 ALA B O 1
ATOM 2280 N N . ALA B 1 107 ? 9.711 -21.594 -6.719 1 92.81 107 ALA B N 1
ATOM 2281 C CA . ALA B 1 107 ? 8.953 -22.391 -7.684 1 92.81 107 ALA B CA 1
ATOM 2282 C C . ALA B 1 107 ? 9.539 -22.25 -9.086 1 92.81 107 ALA B C 1
ATOM 2284 O O . ALA B 1 107 ? 9.609 -23.234 -9.836 1 92.81 107 ALA B O 1
ATOM 2285 N N . ARG B 1 108 ? 9.961 -21.109 -9.43 1 91.56 108 ARG B N 1
ATOM 2286 C CA . ARG B 1 108 ? 10.586 -20.891 -10.727 1 91.56 108 ARG B CA 1
ATOM 2287 C C . ARG B 1 108 ? 11.867 -21.703 -10.859 1 91.56 108 ARG B C 1
ATOM 2289 O O . ARG B 1 108 ? 12.117 -22.312 -11.906 1 91.56 108 ARG B O 1
ATOM 2296 N N . LYS B 1 109 ? 12.602 -21.734 -9.867 1 90.94 109 LYS B N 1
ATOM 2297 C CA . LYS B 1 109 ? 13.867 -22.469 -9.875 1 90.94 109 LYS B CA 1
ATOM 2298 C C . LYS B 1 109 ? 13.633 -23.969 -10.031 1 90.94 109 LYS B C 1
ATOM 2300 O O . LYS B 1 109 ? 14.438 -24.656 -10.648 1 90.94 109 LYS B O 1
ATOM 2305 N N . HIS B 1 110 ? 12.547 -24.422 -9.516 1 89.19 110 HIS B N 1
ATOM 2306 C CA . HIS B 1 110 ? 12.227 -25.844 -9.586 1 89.19 110 HIS B CA 1
ATOM 2307 C C . HIS B 1 110 ? 11.562 -26.188 -10.914 1 89.19 110 HIS B C 1
ATOM 2309 O O . HIS B 1 110 ? 11.25 -27.359 -11.164 1 89.19 110 HIS B O 1
ATOM 2315 N N . GLY B 1 111 ? 11.273 -25.203 -11.734 1 87.06 111 GLY B N 1
ATOM 2316 C CA . GLY B 1 111 ? 10.695 -25.422 -13.047 1 87.06 111 GLY B CA 1
ATOM 2317 C C . GLY B 1 111 ? 9.18 -25.516 -13.023 1 87.06 111 GLY B C 1
ATOM 2318 O O . GLY B 1 111 ? 8.562 -25.906 -14.016 1 87.06 111 GLY B O 1
ATOM 2319 N N . ASP B 1 112 ? 8.609 -25.141 -11.945 1 82.38 112 ASP B N 1
ATOM 2320 C CA . ASP B 1 112 ? 7.164 -25.266 -11.773 1 82.38 112 ASP B CA 1
ATOM 2321 C C . ASP B 1 112 ? 6.422 -24.125 -12.461 1 82.38 112 ASP B C 1
ATOM 2323 O O . ASP B 1 112 ? 5.211 -24.203 -12.664 1 82.38 112 ASP B O 1
ATOM 2327 N N . LEU B 1 113 ? 7.195 -23.078 -12.844 1 82.94 113 LEU B N 1
ATOM 2328 C CA . LEU B 1 113 ? 6.539 -21.906 -13.383 1 82.94 113 LEU B CA 1
ATOM 2329 C C . LEU B 1 113 ? 7.035 -21.609 -14.797 1 82.94 113 LEU B C 1
ATOM 2331 O O . LEU B 1 113 ? 7.059 -20.453 -15.219 1 82.94 113 LEU B O 1
ATOM 2335 N N . THR B 1 114 ? 7.422 -22.625 -15.391 1 78.06 114 THR B N 1
ATOM 2336 C CA . THR B 1 114 ? 7.953 -22.422 -16.734 1 78.06 114 THR B CA 1
ATOM 2337 C C . THR B 1 114 ? 6.82 -22.156 -17.734 1 78.06 114 THR B C 1
ATOM 2339 O O . THR B 1 114 ? 6.953 -21.328 -18.625 1 78.06 114 THR B O 1
ATOM 2342 N N . ASP B 1 115 ? 5.672 -22.812 -17.531 1 77.31 115 ASP B N 1
ATOM 2343 C CA . ASP B 1 115 ? 4.535 -22.625 -18.438 1 77.31 115 ASP B CA 1
ATOM 2344 C C . ASP B 1 115 ? 3.215 -22.797 -17.688 1 77.31 115 ASP B C 1
ATOM 2346 O O . ASP B 1 115 ? 3.205 -23.094 -16.484 1 77.31 115 ASP B O 1
ATOM 2350 N N . GLY B 1 116 ? 2.188 -22.188 -18.328 1 80.12 116 GLY B N 1
ATOM 2351 C CA . GLY B 1 116 ? 0.857 -22.453 -17.797 1 80.12 116 GLY B CA 1
ATOM 2352 C C . GLY B 1 116 ? 0.266 -21.266 -17.062 1 80.12 116 GLY B C 1
ATOM 2353 O O . GLY B 1 116 ? 0.86 -20.188 -17.031 1 80.12 116 GLY B O 1
ATOM 2354 N N . PRO B 1 117 ? -0.877 -21.391 -16.5 1 83.19 117 PRO B N 1
ATOM 2355 C CA . PRO B 1 117 ? -1.652 -20.328 -15.859 1 83.19 117 PRO B CA 1
ATOM 2356 C C . PRO B 1 117 ? -0.942 -19.734 -14.648 1 83.19 117 PRO B C 1
ATOM 2358 O O . PRO B 1 117 ? -1 -18.516 -14.43 1 83.19 117 PRO B O 1
ATOM 2361 N N . PHE B 1 118 ? -0.138 -20.469 -14.062 1 86 118 PHE B N 1
ATOM 2362 C CA . PHE B 1 118 ? 0.495 -20 -12.844 1 86 118 PHE B CA 1
ATOM 2363 C C . PHE B 1 118 ? 1.672 -19.094 -13.156 1 86 118 PHE B C 1
ATOM 2365 O O . PHE B 1 118 ? 1.93 -18.125 -12.438 1 86 118 PHE B O 1
ATOM 2372 N N . ALA B 1 119 ? 2.344 -19.469 -14.188 1 91.19 119 ALA B N 1
ATOM 2373 C CA . ALA B 1 119 ? 3.426 -18.609 -14.633 1 91.19 119 ALA B CA 1
ATOM 2374 C C . ALA B 1 119 ? 2.898 -17.219 -15.016 1 91.19 119 ALA B C 1
ATOM 2376 O O . ALA B 1 119 ? 3.518 -16.203 -14.703 1 91.19 119 ALA B O 1
ATOM 2377 N N . ALA B 1 120 ? 1.769 -17.25 -15.609 1 93.5 120 ALA B N 1
ATOM 2378 C CA . ALA B 1 120 ? 1.154 -16 -16.016 1 93.5 120 ALA B CA 1
ATOM 2379 C C . ALA B 1 120 ? 0.74 -15.164 -14.812 1 93.5 120 ALA B C 1
ATOM 2381 O O . ALA B 1 120 ? 0.918 -13.945 -14.797 1 93.5 120 ALA B O 1
ATOM 2382 N N . ILE B 1 121 ? 0.206 -15.82 -13.789 1 96.06 121 ILE B N 1
ATOM 2383 C CA . ILE B 1 121 ? -0.216 -15.133 -12.57 1 96.06 121 ILE B CA 1
ATOM 2384 C C . ILE B 1 121 ? 1.002 -14.555 -11.859 1 96.06 121 ILE B C 1
ATOM 2386 O O . ILE B 1 121 ? 0.98 -13.406 -11.414 1 96.06 121 ILE B O 1
ATOM 2390 N N . ALA B 1 122 ? 2.043 -15.336 -11.797 1 95.94 122 ALA B N 1
ATOM 2391 C CA . ALA B 1 122 ? 3.275 -14.891 -11.156 1 95.94 122 ALA B CA 1
ATOM 2392 C C . ALA B 1 122 ? 3.865 -13.68 -11.875 1 95.94 122 ALA B C 1
ATOM 2394 O O . ALA B 1 122 ? 4.281 -12.711 -11.234 1 95.94 122 ALA B O 1
ATOM 2395 N N . ASN B 1 123 ? 3.883 -13.766 -13.18 1 96.12 123 ASN B N 1
ATOM 2396 C CA . ASN B 1 123 ? 4.398 -12.648 -13.969 1 96.12 123 ASN B CA 1
ATOM 2397 C C . ASN B 1 123 ? 3.562 -11.391 -13.773 1 96.12 123 ASN B C 1
ATOM 2399 O O . ASN B 1 123 ? 4.105 -10.289 -13.695 1 96.12 123 ASN B O 1
ATOM 2403 N N . LYS B 1 124 ? 2.277 -11.539 -13.703 1 97.81 124 LYS B N 1
ATOM 2404 C CA . LYS B 1 124 ? 1.386 -10.414 -13.469 1 97.81 124 LYS B CA 1
ATOM 2405 C C . LYS B 1 124 ? 1.633 -9.797 -12.094 1 97.81 124 LYS B C 1
ATOM 2407 O O . LYS B 1 124 ? 1.662 -8.57 -11.961 1 97.81 124 LYS B O 1
ATOM 2412 N N . LEU B 1 125 ? 1.793 -10.664 -11.117 1 98.31 125 LEU B N 1
ATOM 2413 C CA . LEU B 1 125 ? 2.111 -10.188 -9.773 1 98.31 125 LEU B CA 1
ATOM 2414 C C . LEU B 1 125 ? 3.398 -9.375 -9.781 1 98.31 125 LEU B C 1
ATOM 2416 O O . LEU B 1 125 ? 3.436 -8.266 -9.25 1 98.31 125 LEU B O 1
ATOM 2420 N N . ASP B 1 126 ? 4.41 -9.891 -10.438 1 97.75 126 ASP B N 1
ATOM 2421 C CA . ASP B 1 126 ? 5.688 -9.188 -10.531 1 97.75 126 ASP B CA 1
ATOM 2422 C C . ASP B 1 126 ? 5.512 -7.82 -11.188 1 97.75 126 ASP B C 1
ATOM 2424 O O . ASP B 1 126 ? 6.039 -6.82 -10.695 1 97.75 126 ASP B O 1
ATOM 2428 N N . ALA B 1 127 ? 4.77 -7.816 -12.203 1 98.38 127 ALA B N 1
ATOM 2429 C CA . ALA B 1 127 ? 4.57 -6.586 -12.961 1 98.38 127 ALA B CA 1
ATOM 2430 C C . ALA B 1 127 ? 3.85 -5.535 -12.125 1 98.38 127 ALA B C 1
ATOM 2432 O O . ALA B 1 127 ? 4.207 -4.355 -12.156 1 98.38 127 ALA B O 1
ATOM 2433 N N . VAL B 1 128 ? 2.852 -5.938 -11.375 1 98.69 128 VAL B N 1
ATOM 2434 C CA . VAL B 1 128 ? 2.1 -5.016 -10.531 1 98.69 128 VAL B CA 1
ATOM 2435 C C . VAL B 1 128 ? 3.02 -4.426 -9.461 1 98.69 128 VAL B C 1
ATOM 2437 O O . VAL B 1 128 ? 3.023 -3.215 -9.234 1 98.69 128 VAL B O 1
ATOM 2440 N N . LEU B 1 129 ? 3.803 -5.23 -8.875 1 98.69 129 LEU B N 1
ATOM 2441 C CA . LEU B 1 129 ? 4.68 -4.762 -7.809 1 98.69 129 LEU B CA 1
ATOM 2442 C C . LEU B 1 129 ? 5.781 -3.865 -8.367 1 98.69 129 LEU B C 1
ATOM 2444 O O . LEU B 1 129 ? 6.191 -2.898 -7.715 1 98.69 129 LEU B O 1
ATOM 2448 N N . GLN B 1 130 ? 6.211 -4.176 -9.578 1 98.44 130 GLN B N 1
ATOM 2449 C CA . GLN B 1 130 ? 7.18 -3.316 -10.242 1 98.44 130 GLN B CA 1
ATOM 2450 C C . GLN B 1 130 ? 6.598 -1.933 -10.516 1 98.44 130 GLN B C 1
ATOM 2452 O O . GLN B 1 130 ? 7.297 -0.924 -10.398 1 98.44 130 GLN B O 1
ATOM 2457 N N . SER B 1 131 ? 5.359 -1.879 -10.812 1 98.25 131 SER B N 1
ATOM 2458 C CA . SER B 1 131 ? 4.703 -0.604 -11.086 1 98.25 131 SER B CA 1
ATOM 2459 C C . SER B 1 131 ? 4.613 0.255 -9.828 1 98.25 131 SER B C 1
ATOM 2461 O O . SER B 1 131 ? 4.453 1.474 -9.914 1 98.25 131 SER B O 1
ATOM 2463 N N . HIS B 1 132 ? 4.758 -0.366 -8.68 1 98.19 132 HIS B N 1
ATOM 2464 C CA . HIS B 1 132 ? 4.789 0.366 -7.422 1 98.19 132 HIS B CA 1
ATOM 2465 C C . HIS B 1 132 ? 6.219 0.67 -6.996 1 98.19 132 HIS B C 1
ATOM 2467 O O . HIS B 1 132 ? 6.453 1.124 -5.871 1 98.19 132 HIS B O 1
ATOM 2473 N N . GLY B 1 133 ? 7.16 0.322 -7.859 1 98 133 GLY B N 1
ATOM 2474 C CA . GLY B 1 133 ? 8.539 0.735 -7.66 1 98 133 GLY B CA 1
ATOM 2475 C C . GLY B 1 133 ? 9.406 -0.352 -7.051 1 98 133 GLY B C 1
ATOM 2476 O O . GLY B 1 133 ? 10.547 -0.097 -6.66 1 98 133 GLY B O 1
ATOM 2477 N N . LEU B 1 134 ? 8.883 -1.554 -6.953 1 98.75 134 LEU B N 1
ATOM 2478 C CA . LEU B 1 134 ? 9.68 -2.645 -6.414 1 98.75 134 LEU B CA 1
ATOM 2479 C C . LEU B 1 134 ? 10.727 -3.102 -7.422 1 98.75 134 LEU B C 1
ATOM 2481 O O . LEU B 1 134 ? 10.398 -3.404 -8.57 1 98.75 134 LEU B O 1
ATOM 2485 N N . GLU B 1 135 ? 11.969 -3.146 -6.953 1 98.62 135 GLU B N 1
ATOM 2486 C CA . GLU B 1 135 ? 13.078 -3.576 -7.801 1 98.62 135 GLU B CA 1
ATOM 2487 C C . GLU B 1 135 ? 13.836 -4.738 -7.172 1 98.62 135 GLU B C 1
ATOM 2489 O O . GLU B 1 135 ? 14.062 -4.754 -5.957 1 98.62 135 GLU B O 1
ATOM 2494 N N . ARG B 1 136 ? 14.227 -5.68 -8.008 1 98.5 136 ARG B N 1
ATOM 2495 C CA . ARG B 1 136 ? 14.945 -6.859 -7.543 1 98.5 136 ARG B CA 1
ATOM 2496 C C . ARG B 1 136 ? 16.453 -6.598 -7.469 1 98.5 136 ARG B C 1
ATOM 2498 O O . ARG B 1 136 ? 17 -5.895 -8.32 1 98.5 136 ARG B O 1
ATOM 2505 N N . ILE B 1 137 ? 17.047 -7.047 -6.469 1 98.62 137 ILE B N 1
ATOM 2506 C CA . ILE B 1 137 ? 18.5 -7.164 -6.367 1 98.62 137 ILE B CA 1
ATOM 2507 C C . ILE B 1 137 ? 18.922 -8.617 -6.559 1 98.62 137 ILE B C 1
ATOM 2509 O O . ILE B 1 137 ? 18.922 -9.398 -5.602 1 98.62 137 ILE B O 1
ATOM 2513 N N . ASP B 1 138 ? 19.219 -8.969 -7.809 1 98.06 138 ASP B N 1
ATOM 2514 C CA . ASP B 1 138 ? 19.359 -10.391 -8.102 1 98.06 138 ASP B CA 1
ATOM 2515 C C . ASP B 1 138 ? 20.484 -10.633 -9.117 1 98.06 138 ASP B C 1
ATOM 2517 O O . ASP B 1 138 ? 20.5 -11.664 -9.797 1 98.06 138 ASP B O 1
ATOM 2521 N N . GLN B 1 139 ? 21.469 -9.727 -9.219 1 97.44 139 GLN B N 1
ATOM 2522 C CA . GLN B 1 139 ? 22.531 -9.836 -10.211 1 97.44 139 GLN B CA 1
ATOM 2523 C C . GLN B 1 139 ? 23.75 -10.531 -9.633 1 97.44 139 GLN B C 1
ATOM 2525 O O . GLN B 1 139 ? 24.266 -10.133 -8.578 1 97.44 139 GLN B O 1
ATOM 2530 N N . ALA B 1 140 ? 24.203 -11.508 -10.344 1 96.75 140 ALA B N 1
ATOM 2531 C CA . ALA B 1 140 ? 25.469 -12.156 -10.031 1 96.75 140 ALA B CA 1
ATOM 2532 C C . ALA B 1 140 ? 26.609 -11.547 -10.844 1 96.75 140 ALA B C 1
ATOM 2534 O O . ALA B 1 140 ? 26.375 -10.852 -11.836 1 96.75 140 ALA B O 1
ATOM 2535 N N . GLY B 1 141 ? 27.797 -11.727 -10.328 1 96.56 141 GLY B N 1
ATOM 2536 C CA . GLY B 1 141 ? 28.953 -11.234 -11.055 1 96.56 141 GLY B CA 1
ATOM 2537 C C . GLY B 1 141 ? 29.266 -9.773 -10.773 1 96.56 141 GLY B C 1
ATOM 2538 O O . GLY B 1 141 ? 30.25 -9.234 -11.289 1 96.56 141 GLY B O 1
ATOM 2539 N N . VAL B 1 142 ? 28.516 -9.148 -9.984 1 98.06 142 VAL B N 1
ATOM 2540 C CA . VAL B 1 142 ? 28.719 -7.738 -9.648 1 98.06 142 VAL B CA 1
ATOM 2541 C C . VAL B 1 142 ? 29.516 -7.625 -8.352 1 98.06 142 VAL B C 1
ATOM 2543 O O . VAL B 1 142 ? 29.609 -8.586 -7.582 1 98.06 142 VAL B O 1
ATOM 2546 N N . GLU B 1 143 ? 30.062 -6.43 -8.148 1 98.25 143 GLU B N 1
ATOM 2547 C CA . GLU B 1 143 ? 30.828 -6.191 -6.926 1 98.25 143 GLU B CA 1
ATOM 2548 C C . GLU B 1 143 ? 29.922 -6.277 -5.695 1 98.25 143 GLU B C 1
ATOM 2550 O O . GLU B 1 143 ? 28.797 -5.781 -5.707 1 98.25 143 GLU B O 1
ATOM 2555 N N . PHE B 1 144 ? 30.516 -6.945 -4.684 1 98.56 144 PHE B N 1
ATOM 2556 C CA . PHE B 1 144 ? 29.797 -7.043 -3.414 1 98.56 144 PHE B CA 1
ATOM 2557 C C . PHE B 1 144 ? 29.609 -5.664 -2.789 1 98.56 144 PHE B C 1
ATOM 2559 O O . PHE B 1 144 ? 30.562 -4.883 -2.701 1 98.56 144 PHE B O 1
ATOM 2566 N N . ASP B 1 145 ? 28.422 -5.348 -2.51 1 98.56 145 ASP B N 1
ATOM 2567 C CA . ASP B 1 145 ? 28.062 -4.109 -1.822 1 98.56 145 ASP B CA 1
ATOM 2568 C C . ASP B 1 145 ? 27.328 -4.398 -0.521 1 98.56 145 ASP B C 1
ATOM 2570 O O . ASP B 1 145 ? 26.172 -4.828 -0.544 1 98.56 145 ASP B O 1
ATOM 2574 N N . PRO B 1 146 ? 27.891 -4.086 0.628 1 97.88 146 PRO B N 1
ATOM 2575 C CA . PRO B 1 146 ? 27.297 -4.426 1.917 1 97.88 146 PRO B CA 1
ATOM 2576 C C . PRO B 1 146 ? 25.969 -3.689 2.162 1 97.88 146 PRO B C 1
ATOM 2578 O O . PRO B 1 146 ? 25.203 -4.066 3.055 1 97.88 146 PRO B O 1
ATOM 2581 N N . ASN B 1 147 ? 25.688 -2.686 1.423 1 97.62 147 ASN B N 1
ATOM 2582 C CA . ASN B 1 147 ? 24.453 -1.946 1.584 1 97.62 147 ASN B CA 1
ATOM 2583 C C . ASN B 1 147 ? 23.266 -2.688 0.956 1 97.62 147 ASN B C 1
ATOM 2585 O O . ASN B 1 147 ? 22.125 -2.479 1.347 1 97.62 147 ASN B O 1
ATOM 2589 N N . VAL B 1 148 ? 23.578 -3.531 -0.009 1 98.5 148 VAL B N 1
ATOM 2590 C CA . VAL B 1 148 ? 22.469 -4.164 -0.704 1 98.5 148 VAL B CA 1
ATOM 2591 C C . VAL B 1 148 ? 22.656 -5.68 -0.707 1 98.5 148 VAL B C 1
ATOM 2593 O O . VAL B 1 148 ? 21.766 -6.418 -1.144 1 98.5 148 VAL B O 1
ATOM 2596 N N . HIS B 1 149 ? 23.812 -6.098 -0.209 1 98.81 149 HIS B N 1
ATOM 2597 C CA . HIS B 1 149 ? 24.109 -7.527 -0.151 1 98.81 149 HIS B CA 1
ATOM 2598 C C . HIS B 1 149 ? 24.406 -7.973 1.275 1 98.81 149 HIS B C 1
ATOM 2600 O O . HIS B 1 149 ? 25.016 -7.227 2.047 1 98.81 149 HIS B O 1
ATOM 2606 N N . GLU B 1 150 ? 23.922 -9.148 1.634 1 98.69 150 GLU B N 1
ATOM 2607 C CA . GLU B 1 150 ? 24.328 -9.875 2.834 1 98.69 150 GLU B CA 1
ATOM 2608 C C . GLU B 1 150 ? 25.094 -11.148 2.48 1 98.69 150 GLU B C 1
ATOM 2610 O O . GLU B 1 150 ? 24.547 -12.07 1.88 1 98.69 150 GLU B O 1
ATOM 2615 N N . ALA B 1 151 ? 26.312 -11.234 2.93 1 98.5 151 ALA B N 1
ATOM 2616 C CA . ALA B 1 151 ? 27.141 -12.391 2.617 1 98.5 151 ALA B CA 1
ATOM 2617 C C . ALA B 1 151 ? 26.844 -13.547 3.574 1 98.5 151 ALA B C 1
ATOM 2619 O O . ALA B 1 151 ? 27.188 -13.477 4.758 1 98.5 151 ALA B O 1
ATOM 2620 N N . LEU B 1 152 ? 26.328 -14.625 3.055 1 98 152 LEU B N 1
ATOM 2621 C CA . LEU B 1 152 ? 26.047 -15.789 3.889 1 98 152 LEU B CA 1
ATOM 2622 C C . LEU B 1 152 ? 27.156 -16.828 3.771 1 98 152 LEU B C 1
ATOM 2624 O O . LEU B 1 152 ? 27.375 -17.609 4.703 1 98 152 LEU B O 1
ATOM 2628 N N . LEU B 1 153 ? 27.719 -16.906 2.594 1 96.56 153 LEU B N 1
ATOM 2629 C CA . LEU B 1 153 ? 28.781 -17.859 2.303 1 96.56 153 LEU B CA 1
ATOM 2630 C C . LEU B 1 153 ? 29.891 -17.219 1.491 1 96.56 153 LEU B C 1
ATOM 2632 O O . LEU B 1 153 ? 29.641 -16.297 0.714 1 96.56 153 LEU B O 1
ATOM 2636 N N . ARG B 1 154 ? 31.094 -17.703 1.7 1 96.94 154 ARG B N 1
ATOM 2637 C CA . ARG B 1 154 ? 32.219 -17.297 0.892 1 96.94 154 ARG B CA 1
ATOM 2638 C C . ARG B 1 154 ? 32.969 -18.5 0.345 1 96.94 154 ARG B C 1
ATOM 2640 O O . ARG B 1 154 ? 33.344 -19.406 1.101 1 96.94 154 ARG B O 1
ATOM 2647 N N . GLN B 1 155 ? 33.031 -18.531 -0.93 1 95.62 155 GLN B N 1
ATOM 2648 C CA . GLN B 1 155 ? 33.75 -19.656 -1.542 1 95.62 155 GLN B CA 1
ATOM 2649 C C . GLN B 1 155 ? 34.312 -19.266 -2.902 1 95.62 155 GLN B C 1
ATOM 2651 O O . GLN B 1 155 ? 33.844 -18.297 -3.525 1 95.62 155 GLN B O 1
ATOM 2656 N N . PRO B 1 156 ? 35.375 -20.047 -3.371 1 94.88 156 PRO B N 1
ATOM 2657 C CA . PRO B 1 156 ? 35.875 -19.797 -4.723 1 94.88 156 PRO B CA 1
ATOM 2658 C C . PRO B 1 156 ? 34.812 -20.109 -5.801 1 94.88 156 PRO B C 1
ATOM 2660 O O . PRO B 1 156 ? 34.094 -21.094 -5.691 1 94.88 156 PRO B O 1
ATOM 2663 N N . VAL B 1 157 ? 34.656 -19.188 -6.699 1 93.19 157 VAL B N 1
ATOM 2664 C CA . VAL B 1 157 ? 33.75 -19.391 -7.84 1 93.19 157 VAL B CA 1
ATOM 2665 C C . VAL B 1 157 ? 34.531 -19.141 -9.141 1 93.19 157 VAL B C 1
ATOM 2667 O O . VAL B 1 157 ? 35.062 -18.047 -9.344 1 93.19 157 VAL B O 1
ATOM 2670 N N . GLU B 1 158 ? 34.531 -20.188 -9.875 1 92.19 158 GLU B N 1
ATOM 2671 C CA . GLU B 1 158 ? 35.281 -20.078 -11.125 1 92.19 158 GLU B CA 1
ATOM 2672 C C . GLU B 1 158 ? 34.75 -18.953 -12.008 1 92.19 158 GLU B C 1
ATOM 2674 O O . GLU B 1 158 ? 33.531 -18.844 -12.188 1 92.19 158 GLU B O 1
ATOM 2679 N N . GLY B 1 159 ? 35.625 -18.062 -12.523 1 93.88 159 GLY B N 1
ATOM 2680 C CA . GLY B 1 159 ? 35.219 -17.062 -13.5 1 93.88 159 GLY B CA 1
ATOM 2681 C C . GLY B 1 159 ? 34.656 -15.797 -12.859 1 93.88 159 GLY B C 1
ATOM 2682 O O . GLY B 1 159 ? 34.25 -14.875 -13.562 1 93.88 159 GLY B O 1
ATOM 2683 N N . ILE B 1 160 ? 34.594 -15.812 -11.523 1 95.19 160 ILE B N 1
ATOM 2684 C CA . ILE B 1 160 ? 34.094 -14.641 -10.82 1 95.19 160 ILE B CA 1
ATOM 2685 C C . ILE B 1 160 ? 35.188 -14.062 -9.922 1 95.19 160 ILE B C 1
ATOM 2687 O O . ILE B 1 160 ? 35.812 -14.789 -9.133 1 95.19 160 ILE B O 1
ATOM 2691 N N . ASP B 1 161 ? 35.469 -12.766 -10.016 1 95.5 161 ASP B N 1
ATOM 2692 C CA . ASP B 1 161 ? 36.531 -12.102 -9.266 1 95.5 161 ASP B CA 1
ATOM 2693 C C . ASP B 1 161 ? 36.281 -12.148 -7.766 1 95.5 161 ASP B C 1
ATOM 2695 O O . ASP B 1 161 ? 35.125 -12.328 -7.34 1 95.5 161 ASP B O 1
ATOM 2699 N N . ALA B 1 162 ? 37.344 -11.984 -7.008 1 96.81 162 ALA B N 1
ATOM 2700 C CA . ALA B 1 162 ? 37.219 -11.867 -5.559 1 96.81 162 ALA B CA 1
ATOM 2701 C C . ALA B 1 162 ? 36.312 -10.688 -5.188 1 96.81 162 ALA B C 1
ATOM 2703 O O . ALA B 1 162 ? 36.312 -9.656 -5.867 1 96.81 162 ALA B O 1
ATOM 2704 N N . ASP B 1 163 ? 35.531 -10.891 -4.164 1 97.44 163 ASP B N 1
ATOM 2705 C CA . ASP B 1 163 ? 34.656 -9.867 -3.596 1 97.44 163 ASP B CA 1
ATOM 2706 C C . ASP B 1 163 ? 33.531 -9.492 -4.566 1 97.44 163 ASP B C 1
ATOM 2708 O O . ASP B 1 163 ? 33.156 -8.328 -4.652 1 97.44 163 ASP B O 1
ATOM 2712 N N . HIS B 1 164 ? 33.188 -10.43 -5.379 1 98.56 164 HIS B N 1
ATOM 2713 C CA . HIS B 1 164 ? 32.031 -10.297 -6.246 1 98.56 164 HIS B CA 1
ATOM 2714 C C . HIS B 1 164 ? 30.953 -11.32 -5.887 1 98.56 164 HIS B C 1
ATOM 2716 O O . HIS B 1 164 ? 31.25 -12.359 -5.293 1 98.56 164 HIS B O 1
ATOM 2722 N N . VAL B 1 165 ? 29.719 -11.008 -6.254 1 98.38 165 VAL B N 1
ATOM 2723 C CA . VAL B 1 165 ? 28.609 -11.914 -5.984 1 98.38 165 VAL B CA 1
ATOM 2724 C C . VAL B 1 165 ? 28.703 -13.133 -6.902 1 98.38 165 VAL B C 1
ATOM 2726 O O . VAL B 1 165 ? 28.594 -13 -8.125 1 98.38 165 VAL B O 1
ATOM 2729 N N . GLY B 1 166 ? 28.922 -14.305 -6.266 1 97.44 166 GLY B N 1
ATOM 2730 C CA . GLY B 1 166 ? 28.969 -15.531 -7.051 1 97.44 166 GLY B CA 1
ATOM 2731 C C . GLY B 1 166 ? 27.609 -16.078 -7.395 1 97.44 166 GLY B C 1
ATOM 2732 O O . GLY B 1 166 ? 27.375 -16.516 -8.523 1 97.44 166 GLY B O 1
ATOM 2733 N N . GLN B 1 167 ? 26.781 -16.031 -6.414 1 96.81 167 GLN B N 1
ATOM 2734 C CA . GLN B 1 167 ? 25.422 -16.562 -6.562 1 96.81 167 GLN B CA 1
ATOM 2735 C C . GLN B 1 167 ? 24.453 -15.836 -5.637 1 96.81 167 GLN B C 1
ATOM 2737 O O . GLN B 1 167 ? 24.797 -15.5 -4.504 1 96.81 167 GLN B O 1
ATOM 2742 N N . ILE B 1 168 ? 23.266 -15.688 -6.184 1 97.94 168 ILE B N 1
ATOM 2743 C CA . ILE B 1 168 ? 22.203 -15.164 -5.348 1 97.94 168 ILE B CA 1
ATOM 2744 C C . ILE B 1 168 ? 21.5 -16.312 -4.621 1 97.94 168 ILE B C 1
ATOM 2746 O O . ILE B 1 168 ? 20.969 -17.234 -5.254 1 97.94 168 ILE B O 1
ATOM 2750 N N . LEU B 1 169 ? 21.5 -16.328 -3.326 1 97.25 169 LEU B N 1
ATOM 2751 C CA . LEU B 1 169 ? 20.828 -17.359 -2.541 1 97.25 169 LEU B CA 1
ATOM 2752 C C . LEU B 1 169 ? 19.375 -16.984 -2.254 1 97.25 169 LEU B C 1
ATOM 2754 O O . LEU B 1 169 ? 18.5 -17.844 -2.271 1 97.25 169 LEU B O 1
ATOM 2758 N N . ARG B 1 170 ? 19.188 -15.672 -1.95 1 98.06 170 ARG B N 1
ATOM 2759 C CA . ARG B 1 170 ? 17.859 -15.078 -1.801 1 98.06 170 ARG B CA 1
ATOM 2760 C C . ARG B 1 170 ? 17.828 -13.68 -2.396 1 98.06 170 ARG B C 1
ATOM 2762 O O . ARG B 1 170 ? 18.672 -12.836 -2.082 1 98.06 170 ARG B O 1
ATOM 2769 N N . ILE B 1 171 ? 16.844 -13.5 -3.227 1 98.5 171 ILE B N 1
ATOM 2770 C CA . ILE B 1 171 ? 16.719 -12.234 -3.941 1 98.5 171 ILE B CA 1
ATOM 2771 C C . ILE B 1 171 ? 16.453 -11.102 -2.949 1 98.5 171 ILE B C 1
ATOM 2773 O O . ILE B 1 171 ? 15.68 -11.266 -2.008 1 98.5 171 ILE B O 1
ATOM 2777 N N . GLY B 1 172 ? 17.172 -9.969 -3.127 1 98.88 172 GLY B N 1
ATOM 2778 C CA . GLY B 1 172 ? 16.891 -8.734 -2.412 1 98.88 172 GLY B CA 1
ATOM 2779 C C . GLY B 1 172 ? 15.938 -7.824 -3.16 1 98.88 172 GLY B C 1
ATOM 2780 O O . GLY B 1 172 ? 15.641 -8.055 -4.332 1 98.88 172 GLY B O 1
ATOM 2781 N N . TYR B 1 173 ? 15.43 -6.805 -2.383 1 98.88 173 TYR B N 1
ATOM 2782 C CA . TYR B 1 173 ? 14.477 -5.879 -2.988 1 98.88 173 TYR B CA 1
ATOM 2783 C C . TYR B 1 173 ? 14.695 -4.461 -2.477 1 98.88 173 TYR B C 1
ATOM 2785 O O . TYR B 1 173 ? 15.07 -4.262 -1.32 1 98.88 173 TYR B O 1
ATOM 2793 N N . LYS B 1 174 ? 14.422 -3.547 -3.398 1 98.62 174 LYS B N 1
ATOM 2794 C CA . LYS B 1 174 ? 14.461 -2.137 -3.018 1 98.62 174 LYS B CA 1
ATOM 2795 C C . LYS B 1 174 ? 13.336 -1.354 -3.686 1 98.62 174 LYS B C 1
ATOM 2797 O O . LYS B 1 174 ? 12.758 -1.812 -4.672 1 98.62 174 LYS B O 1
ATOM 2802 N N . LYS B 1 175 ? 12.977 -0.252 -3.16 1 98.12 175 LYS B N 1
ATOM 2803 C CA . LYS B 1 175 ? 12.117 0.769 -3.758 1 98.12 175 LYS B CA 1
ATOM 2804 C C . LYS B 1 175 ? 12.805 2.133 -3.752 1 98.12 175 LYS B C 1
ATOM 2806 O O . LYS B 1 175 ? 12.914 2.771 -2.703 1 98.12 175 LYS B O 1
ATOM 2811 N N . GLY B 1 176 ? 13.164 2.562 -4.918 1 94.44 176 GLY B N 1
ATOM 2812 C CA . GLY B 1 176 ? 14.008 3.75 -4.961 1 94.44 176 GLY B CA 1
ATOM 2813 C C . GLY B 1 176 ? 15.328 3.572 -4.242 1 94.44 176 GLY B C 1
ATOM 2814 O O . GLY B 1 176 ? 16.078 2.635 -4.527 1 94.44 176 GLY B O 1
ATOM 2815 N N . GLU B 1 177 ? 15.539 4.434 -3.266 1 95.19 177 GLU B N 1
ATOM 2816 C CA . GLU B 1 177 ? 16.781 4.375 -2.512 1 95.19 177 GLU B CA 1
ATOM 2817 C C . GLU B 1 177 ? 16.641 3.516 -1.26 1 95.19 177 GLU B C 1
ATOM 2819 O O . GLU B 1 177 ? 17.625 3.17 -0.615 1 95.19 177 GLU B O 1
ATOM 2824 N N . ARG B 1 178 ? 15.484 3.1 -0.985 1 96.5 178 ARG B N 1
ATOM 2825 C CA . ARG B 1 178 ? 15.234 2.34 0.235 1 96.5 178 ARG B CA 1
ATOM 2826 C C . ARG B 1 178 ? 15.359 0.841 -0.018 1 96.5 178 ARG B C 1
ATOM 2828 O O . ARG B 1 178 ? 14.672 0.292 -0.881 1 96.5 178 ARG B O 1
ATOM 2835 N N . ILE B 1 179 ? 16.25 0.229 0.811 1 98.44 179 ILE B N 1
ATOM 2836 C CA . ILE B 1 179 ? 16.422 -1.22 0.749 1 98.44 179 ILE B CA 1
ATOM 2837 C C . ILE B 1 179 ? 15.359 -1.894 1.623 1 98.44 179 ILE B C 1
ATOM 2839 O O . ILE B 1 179 ? 15.297 -1.648 2.83 1 98.44 179 ILE B O 1
ATOM 2843 N N . LEU B 1 180 ? 14.523 -2.693 1.009 1 98.5 180 LEU B N 1
ATOM 2844 C CA . LEU B 1 180 ? 13.516 -3.424 1.767 1 98.5 180 LEU B CA 1
ATOM 2845 C C . LEU B 1 180 ? 14.102 -4.691 2.373 1 98.5 180 LEU B C 1
ATOM 2847 O O . LEU B 1 180 ? 13.711 -5.102 3.469 1 98.5 180 LEU B O 1
ATOM 2851 N N . ARG B 1 181 ? 14.953 -5.289 1.617 1 98.56 181 ARG B N 1
ATOM 2852 C CA . ARG B 1 181 ? 15.703 -6.465 2.057 1 98.56 181 ARG B CA 1
ATOM 2853 C C . ARG B 1 181 ? 16.969 -6.648 1.229 1 98.56 181 ARG B C 1
ATOM 2855 O O . ARG B 1 181 ? 16.922 -6.598 -0.002 1 98.56 181 ARG B O 1
ATOM 2862 N N . ALA B 1 182 ? 18.047 -6.844 1.947 1 98.75 182 ALA B N 1
ATOM 2863 C CA . ALA B 1 182 ? 19.297 -7.121 1.234 1 98.75 182 ALA B CA 1
ATOM 2864 C C . ALA B 1 182 ? 19.25 -8.5 0.585 1 98.75 182 ALA B C 1
ATOM 2866 O O . ALA B 1 182 ? 18.594 -9.414 1.09 1 98.75 182 ALA B O 1
ATOM 2867 N N . ALA B 1 183 ? 19.953 -8.609 -0.563 1 98.81 183 ALA B N 1
ATOM 2868 C CA . ALA B 1 183 ? 20.109 -9.93 -1.167 1 98.81 183 ALA B CA 1
ATOM 2869 C C . ALA B 1 183 ? 21.078 -10.789 -0.36 1 98.81 183 ALA B C 1
ATOM 2871 O O . ALA B 1 183 ? 22.156 -10.32 0.037 1 98.81 183 ALA B O 1
ATOM 2872 N N . GLN B 1 184 ? 20.641 -11.961 -0.068 1 98.75 184 GLN B N 1
ATOM 2873 C CA . GLN B 1 184 ? 21.562 -12.93 0.511 1 98.75 184 GLN B CA 1
ATOM 2874 C C . GLN B 1 184 ? 22.391 -13.609 -0.571 1 98.75 184 GLN B C 1
ATOM 2876 O O . GLN B 1 184 ? 21.844 -14.203 -1.504 1 98.75 184 GLN B O 1
ATOM 2881 N N . VAL B 1 185 ? 23.734 -13.531 -0.348 1 98.69 185 VAL B N 1
ATOM 2882 C CA . VAL B 1 185 ? 24.562 -13.922 -1.488 1 98.69 185 VAL B CA 1
ATOM 2883 C C . VAL B 1 185 ? 25.734 -14.766 -1.008 1 98.69 185 VAL B C 1
ATOM 2885 O O . VAL B 1 185 ? 26.094 -14.734 0.174 1 98.69 185 VAL B O 1
ATOM 2888 N N . MET B 1 186 ? 26.156 -15.547 -1.98 1 98.19 186 MET B N 1
ATOM 2889 C CA . MET B 1 186 ? 27.484 -16.141 -1.882 1 98.19 186 MET B CA 1
ATOM 2890 C C . MET B 1 186 ? 28.531 -15.258 -2.541 1 98.19 186 MET B C 1
ATOM 2892 O O . MET B 1 186 ? 28.359 -14.836 -3.688 1 98.19 186 MET B O 1
ATOM 2896 N N . VAL B 1 187 ? 29.641 -15.016 -1.838 1 98.38 187 VAL B N 1
ATOM 2897 C CA . VAL B 1 187 ? 30.656 -14.117 -2.346 1 98.38 187 VAL B CA 1
ATOM 2898 C C . VAL B 1 187 ? 31.875 -14.922 -2.812 1 98.38 187 VAL B C 1
ATOM 2900 O O . VAL B 1 187 ? 32.312 -15.844 -2.125 1 98.38 187 VAL B O 1
ATOM 2903 N N . SER B 1 188 ? 32.344 -14.555 -3.955 1 97.88 188 SER B N 1
ATOM 2904 C CA . SER B 1 188 ? 33.5 -15.227 -4.516 1 97.88 188 SER B CA 1
ATOM 2905 C C . SER B 1 188 ? 34.781 -14.789 -3.809 1 97.88 188 SER B C 1
ATOM 2907 O O . SER B 1 188 ? 34.969 -13.602 -3.535 1 97.88 188 SER B O 1
ATOM 2909 N N . THR B 1 189 ? 35.688 -15.719 -3.486 1 95.56 189 THR B N 1
ATOM 2910 C CA . THR B 1 189 ? 37 -15.414 -2.93 1 95.56 189 THR B CA 1
ATOM 2911 C C . THR B 1 189 ? 38.062 -15.406 -4.027 1 95.56 189 THR B C 1
ATOM 2913 O O . THR B 1 189 ? 39.25 -15.328 -3.742 1 95.56 189 THR B O 1
ATOM 2916 N N . GLY B 1 190 ? 37.594 -15.398 -5.238 1 88.94 190 GLY B N 1
ATOM 2917 C CA . GLY B 1 190 ? 38.5 -15.484 -6.367 1 88.94 190 GLY B CA 1
ATOM 2918 C C . GLY B 1 190 ? 38.938 -16.906 -6.676 1 88.94 190 GLY B C 1
ATOM 2919 O O . GLY B 1 190 ? 38.469 -17.859 -6.059 1 88.94 190 GLY B O 1
ATOM 2920 N N . GLU B 1 191 ? 39.75 -17.219 -7.766 1 80.31 191 GLU B N 1
ATOM 2921 C CA . GLU B 1 191 ? 40.25 -18.516 -8.172 1 80.31 191 GLU B CA 1
ATOM 2922 C C . GLU B 1 191 ? 41.188 -19.109 -7.121 1 80.31 191 GLU B C 1
ATOM 2924 O O . GLU B 1 191 ? 41.875 -18.359 -6.418 1 80.31 191 GLU B O 1
#

Sequence (382 aa):
MSEAQDQNANSGQQPENQQEAAEAQPNADALGQAEAILNEAGVSAEQSEQDEVGEVVTELRNDLLRLQAEYVNYRKRVERDREAVRDQAVQSVLATLLPVLDDVDAARKHGDLTDGPFAAIANKLDAVLQSHGLERIDQAGVEFDPNVHEALLRQPVEGIDADHVGQILRIGYKKGERILRAAQVMVSTGEMSEAQDQNANSGQQPENQQEAAEAQPNADALGQAEAILNEAGVSAEQSEQDEVGEVVTELRNDLLRLQAEYVNYRKRVERDREAVRDQAVQSVLATLLPVLDDVDAARKHGDLTDGPFAAIANKLDAVLQSHGLERIDQAGVEFDPNVHEALLRQPVEGIDADHVGQILRIGYKKGERILRAAQVMVSTGE

Nearest PDB structures (foldseek):
  8gb3-assembly1_E  TM=7.317E-01  e=3.372E-09  Mycobacterium tuberculosis
  1dkg-assembly1_A  TM=6.460E-01  e=3.816E-10  Escherichia coli
  4ani-assembly1_B  TM=6.459E-01  e=6.527E-09  Geobacillus kaustophilus HTA426
  1dkg-assembly1_B  TM=5.913E-01  e=1.252E-09  Escherichia coli
  1dkg-assembly1_A  TM=6.457E-01  e=2.639E-10  Escherichia coli

Organism: NCBI:txid162496